Protein AF-0000000072271962 (afdb_homodimer)

InterPro domains:
  IPR000595 Cyclic nucleotide-binding domain [PF00027] (32-119)
  IPR000595 Cyclic nucleotide-binding domain [PS50042] (13-133)
  IPR000595 Cyclic nucleotide-binding domain [SM00100] (13-134)
  IPR000595 Cyclic nucleotide-binding domain [cd00038] (13-125)
  IPR012318 Crp-type HTH domain [PF13545] (151-224)
  IPR012318 Crp-type HTH domain [PS51063] (147-220)
  IPR012318 Crp-type HTH domain [SM00419] (170-218)
  IPR014710 RmlC-like jelly roll fold [G3DSA:2.60.120.10] (3-149)
  IPR018490 Cyclic nucleotide-binding domain superfamily [SSF51206] (6-145)
  IPR036388 Winged helix-like DNA-binding domain superfamily [G3DSA:1.10.10.10] (150-227)
  IPR036390 Winged helix DNA-binding domain superfamily [SSF46785] (148-226)
  IPR050397 Global Transcriptional Regulators in Environmental Response [PTHR24567] (10-224)

Secondary structure (DSSP, 8-state):
-HHHHHHHHTSGGGTTS-HHHHHHHHHTSEEEEE-TT-EEE-TTSB--EEEEEEES-EEEEEE-TTS-EEEEEEE-TT-EES-HHHHS-SB-SSEEEESS-EEEEEEEHHHHHHHHHH-THHHHHHHHHHHHHHHHHHHHHHHHHHS-HHHHHHHHHHHHHHHHEEEETTEEEEE----HHHHHHHHTS-HHHHHHHHHHHHHTTSEEEETTEEEES-HHHHHHHH-/-HHHHHHHHTSGGGTTS-HHHHHHHHHTSEEEEE-TT-EEE-TTSB--EEEEEEES-EEEEEE-TTS-EEEEEEE-TT-EES-HHHHS-SB-SSEEEESS-EEEEEEEHHHHHHHHHH-THHHHHHHHHHHHHHHHHHHHHHHHHHS-HHHHHHHHHHHHHHHHEEEETTEEEEE----HHHHHHHHTS-HHHHHHHHHHHHHTTSEEEETTEEEES-HHHHHHHH-

Nearest PDB structures (foldseek):
  4cyd-assembly2_C  TM=9.819E-01  e=2.231E-40  Corynebacterium glutamicum
  3i54-assembly1_A  TM=9.817E-01  e=2.994E-35  Mycobacterium tuberculosis
  3h3u-assembly1_A  TM=9.698E-01  e=2.973E-33  Mycobacterium tuberculosis H37Rv
  3i54-assembly2_C  TM=9.768E-01  e=3.825E-32  Mycobacterium tuberculosis
  3d0s-assembly1_B  TM=8.513E-01  e=1.153E-30  Mycobacterium tuberculosis

Structure (mmCIF, N/CA/C/O backbone):
data_AF-0000000072271962-model_v1
#
loop_
_entity.id
_entity.type
_entity.pdbx_description
1 polymer 'CRP-like cAMP-activated global transcriptional regulator'
#
loop_
_atom_site.group_PDB
_atom_site.id
_atom_site.type_symbol
_atom_site.label_atom_id
_atom_site.label_alt_id
_atom_site.label_comp_id
_atom_site.label_asym_id
_atom_site.label_entity_id
_atom_site.label_seq_id
_atom_site.pdbx_PDB_ins_code
_atom_site.Cartn_x
_atom_site.Cartn_y
_atom_site.Cartn_z
_atom_site.occupancy
_atom_site.B_iso_or_equiv
_atom_site.auth_seq_id
_atom_site.auth_comp_id
_atom_site.auth_asym_id
_atom_site.auth_atom_id
_atom_site.pdbx_PDB_model_num
ATOM 1 N N . MET A 1 1 ? -15.789 -28.859 -11.539 1 52.06 1 MET A N 1
ATOM 2 C CA . MET A 1 1 ? -16.734 -27.812 -11.172 1 52.06 1 MET A CA 1
ATOM 3 C C . MET A 1 1 ? -16.703 -27.562 -9.664 1 52.06 1 MET A C 1
ATOM 5 O O . MET A 1 1 ? -16.641 -26.422 -9.219 1 52.06 1 MET A O 1
ATOM 9 N N . GLU A 1 2 ? -16.625 -28.688 -8.883 1 60.25 2 GLU A N 1
ATOM 10 C CA . GLU A 1 2 ? -16.609 -28.656 -7.422 1 60.25 2 GLU A CA 1
ATOM 11 C C . GLU A 1 2 ? -15.289 -28.078 -6.895 1 60.25 2 GLU A C 1
ATOM 13 O O . GLU A 1 2 ? -15.297 -27.266 -5.969 1 60.25 2 GLU A O 1
ATOM 18 N N . GLY A 1 3 ? -14.234 -28.266 -7.645 1 79.12 3 GLY A N 1
ATOM 19 C CA . GLY A 1 3 ? -12.914 -27.812 -7.242 1 79.12 3 GLY A CA 1
ATOM 20 C C . GLY A 1 3 ? -12.727 -26.312 -7.414 1 79.12 3 GLY A C 1
ATOM 21 O O . GLY A 1 3 ? -12.164 -25.656 -6.535 1 79.12 3 GLY A O 1
ATOM 22 N N . VAL A 1 4 ? -13.352 -25.891 -8.438 1 85.19 4 VAL A N 1
ATOM 23 C CA . VAL A 1 4 ? -13.242 -24.469 -8.758 1 85.19 4 VAL A CA 1
ATOM 24 C C . VAL A 1 4 ? -14.039 -23.641 -7.75 1 85.19 4 VAL A C 1
ATOM 26 O O . VAL A 1 4 ? -13.57 -22.609 -7.27 1 85.19 4 VAL A O 1
ATOM 29 N N . GLN A 1 5 ? -15.18 -24.219 -7.391 1 88.06 5 GLN A N 1
ATOM 30 C CA . GLN A 1 5 ? -16.031 -23.531 -6.422 1 88.06 5 GLN A CA 1
ATOM 31 C C . GLN A 1 5 ? -15.344 -23.453 -5.059 1 88.06 5 GLN A C 1
ATOM 33 O O . GLN A 1 5 ? -15.438 -22.438 -4.371 1 88.06 5 GLN A O 1
ATOM 38 N N . ASP A 1 6 ? -14.727 -24.531 -4.746 1 89.88 6 ASP A N 1
ATOM 39 C CA . ASP A 1 6 ? -14.008 -24.562 -3.475 1 89.88 6 ASP A CA 1
ATOM 40 C C . ASP A 1 6 ? -12.883 -23.531 -3.453 1 89.88 6 ASP A C 1
ATOM 42 O O . ASP A 1 6 ? -12.703 -22.812 -2.459 1 89.88 6 ASP A O 1
ATOM 46 N N . ILE A 1 7 ? -12.195 -23.391 -4.512 1 91.44 7 ILE A N 1
ATOM 47 C CA . ILE A 1 7 ? -11.094 -22.438 -4.617 1 91.44 7 ILE A CA 1
ATOM 48 C C . ILE A 1 7 ? -11.633 -21.016 -4.535 1 91.44 7 ILE A C 1
ATOM 50 O O . ILE A 1 7 ? -11.102 -20.188 -3.795 1 91.44 7 ILE A O 1
ATOM 54 N N . LEU A 1 8 ? -12.734 -20.75 -5.215 1 91.69 8 LEU A N 1
ATOM 55 C CA . LEU A 1 8 ? -13.312 -19.422 -5.246 1 91.69 8 LEU A CA 1
ATOM 56 C C . LEU A 1 8 ? -13.852 -19.031 -3.873 1 91.69 8 LEU A C 1
ATOM 58 O O . LEU A 1 8 ? -13.75 -17.875 -3.471 1 91.69 8 LEU A O 1
ATOM 62 N N . SER A 1 9 ? -14.375 -20.031 -3.209 1 90.12 9 SER A N 1
ATOM 63 C CA . SER A 1 9 ? -14.969 -19.75 -1.905 1 90.12 9 SER A CA 1
ATOM 64 C C . SER A 1 9 ? -13.906 -19.328 -0.895 1 90.12 9 SER A C 1
ATOM 66 O O . SER A 1 9 ? -14.227 -18.75 0.14 1 90.12 9 SER A O 1
ATOM 68 N N . ARG A 1 10 ? -12.625 -19.578 -1.241 1 90.12 10 ARG A N 1
ATOM 69 C CA . ARG A 1 10 ? -11.523 -19.25 -0.34 1 90.12 10 ARG A CA 1
ATOM 70 C C . ARG A 1 10 ? -11 -17.844 -0.607 1 90.12 10 ARG A C 1
ATOM 72 O O . ARG A 1 10 ? -10.133 -17.344 0.121 1 90.12 10 ARG A O 1
ATOM 79 N N . ALA A 1 11 ? -11.547 -17.219 -1.592 1 92.19 11 ALA A N 1
ATOM 80 C CA . ALA A 1 11 ? -11.141 -15.852 -1.885 1 92.19 11 ALA A CA 1
ATOM 81 C C . ALA A 1 11 ? -11.469 -14.922 -0.722 1 92.19 11 ALA A C 1
ATOM 83 O O . ALA A 1 11 ? -12.508 -15.062 -0.079 1 92.19 11 ALA A O 1
ATOM 84 N N . GLY A 1 12 ? -10.586 -14.016 -0.457 1 88.25 12 GLY A N 1
ATOM 85 C CA . GLY A 1 12 ? -10.727 -13.102 0.666 1 88.25 12 GLY A CA 1
ATOM 86 C C . GLY A 1 12 ? -12.07 -12.398 0.702 1 88.25 12 GLY A C 1
ATOM 87 O O . GLY A 1 12 ? -12.648 -12.211 1.774 1 88.25 12 GLY A O 1
ATOM 88 N N . ILE A 1 13 ? -12.586 -12.062 -0.403 1 88.25 13 ILE A N 1
ATOM 89 C CA . ILE A 1 13 ? -13.805 -11.266 -0.494 1 88.25 13 ILE A CA 1
ATOM 90 C C . ILE A 1 13 ? -14.992 -12.086 0.016 1 88.25 13 ILE A C 1
ATOM 92 O O . ILE A 1 13 ? -16.031 -11.523 0.38 1 88.25 13 ILE A O 1
ATOM 96 N N . PHE A 1 14 ? -14.859 -13.422 0.096 1 90.81 14 PHE A N 1
ATOM 97 C CA . PHE A 1 14 ? -16 -14.25 0.437 1 90.81 14 PHE A CA 1
ATOM 98 C C . PHE A 1 14 ? -15.867 -14.812 1.847 1 90.81 14 PHE A C 1
ATOM 100 O O . PHE A 1 14 ? -16.797 -15.445 2.363 1 90.81 14 PHE A O 1
ATOM 107 N N . GLN A 1 15 ? -14.672 -14.586 2.359 1 86.25 15 GLN A N 1
ATOM 108 C CA . GLN A 1 15 ? -14.445 -15.141 3.689 1 86.25 15 GLN A CA 1
ATOM 109 C C . GLN A 1 15 ? -15.453 -14.586 4.695 1 86.25 15 GLN A C 1
ATOM 111 O O . GLN A 1 15 ? -15.695 -13.383 4.742 1 86.25 15 GLN A O 1
ATOM 116 N N . GLY A 1 16 ? -16.188 -15.531 5.453 1 80.19 16 GLY A N 1
ATOM 117 C CA . GLY A 1 16 ? -17.109 -15.094 6.477 1 80.19 16 GLY A CA 1
ATOM 118 C C . GLY A 1 16 ? -18.516 -14.867 5.949 1 80.19 16 GLY A C 1
ATOM 119 O O . GLY A 1 16 ? -19.438 -14.547 6.715 1 80.19 16 GLY A O 1
ATOM 120 N N . VAL A 1 17 ? -18.656 -14.953 4.672 1 86.75 17 VAL A N 1
ATOM 121 C CA . VAL A 1 17 ? -19.969 -14.836 4.07 1 86.75 17 VAL A CA 1
ATOM 122 C C . VAL A 1 17 ? -20.672 -16.188 4.094 1 86.75 17 VAL A C 1
ATOM 124 O O . VAL A 1 17 ? -20.016 -17.234 4.012 1 86.75 17 VAL A O 1
ATOM 127 N N . ASP A 1 18 ? -21.922 -16.172 4.254 1 89.88 18 ASP A N 1
ATOM 128 C CA . ASP A 1 18 ? -22.719 -17.391 4.238 1 89.88 18 ASP A CA 1
ATOM 129 C C . ASP A 1 18 ? -22.375 -18.25 3.027 1 89.88 18 ASP A C 1
ATOM 131 O O . ASP A 1 18 ? -22.484 -17.812 1.885 1 89.88 18 ASP A O 1
ATOM 135 N N . PRO A 1 19 ? -22 -19.5 3.359 1 90.19 19 PRO A N 1
ATOM 136 C CA . PRO A 1 19 ? -21.562 -20.375 2.268 1 90.19 19 PRO A CA 1
ATOM 137 C C . PRO A 1 19 ? -22.625 -20.531 1.182 1 90.19 19 PRO A C 1
ATOM 139 O O . PRO A 1 19 ? -22.297 -20.656 -0 1 90.19 19 PRO A O 1
ATOM 142 N N . ILE A 1 20 ? -23.812 -20.594 1.623 1 91.19 20 ILE A N 1
ATOM 143 C CA . ILE A 1 20 ? -24.875 -20.719 0.642 1 91.19 20 ILE A CA 1
ATOM 144 C C . ILE A 1 20 ? -24.938 -19.484 -0.242 1 91.19 20 ILE A C 1
ATOM 146 O O . ILE A 1 20 ? -25.047 -19.578 -1.466 1 91.19 20 ILE A O 1
ATOM 150 N N . ALA A 1 21 ? -24.781 -18.328 0.305 1 90 21 ALA A N 1
ATOM 151 C CA . ALA A 1 21 ? -24.75 -17.078 -0.444 1 90 21 ALA A CA 1
ATOM 152 C C . ALA A 1 21 ? -23.547 -17.016 -1.378 1 90 21 ALA A C 1
ATOM 154 O O . ALA A 1 21 ? -23.672 -16.609 -2.539 1 90 21 ALA A O 1
ATOM 155 N N . VAL A 1 22 ? -22.453 -17.5 -0.841 1 90.69 22 VAL A N 1
ATOM 156 C CA . VAL A 1 22 ? -21.219 -17.5 -1.616 1 90.69 22 VAL A CA 1
ATOM 157 C C . VAL A 1 22 ? -21.375 -18.375 -2.857 1 90.69 22 VAL A C 1
ATOM 159 O O . VAL A 1 22 ? -21.031 -17.953 -3.965 1 90.69 22 VAL A O 1
ATOM 162 N N . ASN A 1 23 ? -21.906 -19.5 -2.643 1 91.12 23 ASN A N 1
ATOM 163 C CA . ASN A 1 23 ? -22.094 -20.406 -3.76 1 91.12 23 ASN A CA 1
ATOM 164 C C . ASN A 1 23 ? -23.016 -19.812 -4.824 1 91.12 23 ASN A C 1
ATOM 166 O O . ASN A 1 23 ? -22.766 -19.969 -6.023 1 91.12 23 ASN A O 1
ATOM 170 N N . ASN A 1 24 ? -24.016 -19.109 -4.406 1 90.88 24 ASN A N 1
ATOM 171 C CA . ASN A 1 24 ? -24.922 -18.438 -5.344 1 90.88 24 ASN A CA 1
ATOM 172 C C . ASN A 1 24 ? -24.203 -17.344 -6.117 1 90.88 24 ASN A C 1
ATOM 174 O O . ASN A 1 24 ? -24.391 -17.203 -7.328 1 90.88 24 ASN A O 1
ATOM 178 N N . LEU A 1 25 ? -23.359 -16.641 -5.434 1 90.19 25 LEU A N 1
ATOM 179 C CA . LEU A 1 25 ? -22.641 -15.539 -6.062 1 90.19 25 LEU A CA 1
ATOM 180 C C . LEU A 1 25 ? -21.625 -16.062 -7.082 1 90.19 25 LEU A C 1
ATOM 182 O O . LEU A 1 25 ? -21.469 -15.492 -8.156 1 90.19 25 LEU A O 1
ATOM 186 N N . ILE A 1 26 ? -20.984 -17.172 -6.711 1 92.19 26 ILE A N 1
ATOM 187 C CA . ILE A 1 26 ? -19.953 -17.766 -7.562 1 92.19 26 ILE A CA 1
ATOM 188 C C . ILE A 1 26 ? -20.578 -18.219 -8.883 1 92.19 26 ILE A C 1
ATOM 190 O O . ILE A 1 26 ? -19.938 -18.125 -9.938 1 92.19 26 ILE A O 1
ATOM 194 N N . GLU A 1 27 ? -21.797 -18.625 -8.812 1 91.5 27 GLU A N 1
ATOM 195 C CA . GLU A 1 27 ? -22.484 -19.109 -10.008 1 91.5 27 GLU A CA 1
ATOM 196 C C . GLU A 1 27 ? -22.688 -17.984 -11.016 1 91.5 27 GLU A C 1
ATOM 198 O O . GLU A 1 27 ? -22.828 -18.234 -12.219 1 91.5 27 GLU A O 1
ATOM 203 N N . ASP A 1 28 ? -22.641 -16.797 -10.547 1 92 28 ASP A N 1
ATOM 204 C CA . ASP A 1 28 ? -22.875 -15.641 -11.406 1 92 28 ASP A CA 1
ATOM 205 C C . ASP A 1 28 ? -21.594 -15.156 -12.062 1 92 28 ASP A C 1
ATOM 207 O O . ASP A 1 28 ? -21.625 -14.328 -12.969 1 92 28 ASP A O 1
ATOM 211 N N . LEU A 1 29 ? -20.516 -15.695 -11.625 1 95.06 29 LEU A N 1
ATOM 212 C CA . LEU A 1 29 ? -19.234 -15.172 -12.102 1 95.06 29 LEU A CA 1
ATOM 213 C C . LEU A 1 29 ? -18.891 -15.734 -13.477 1 95.06 29 LEU A C 1
ATOM 215 O O . LEU A 1 29 ? -19.203 -16.891 -13.773 1 95.06 29 LEU A O 1
ATOM 219 N N . GLU A 1 30 ? -18.312 -14.898 -14.305 1 96.5 30 GLU A N 1
ATOM 220 C CA . GLU A 1 30 ? -17.812 -15.32 -15.609 1 96.5 30 GLU A CA 1
ATOM 221 C C . GLU A 1 30 ? -16.453 -16 -15.484 1 96.5 30 GLU A C 1
ATOM 223 O O . GLU A 1 30 ? -15.586 -15.547 -14.734 1 96.5 30 GLU A O 1
ATOM 228 N N . SER A 1 31 ? -16.266 -17.109 -16.188 1 96.69 31 SER A N 1
ATOM 229 C CA . SER A 1 31 ? -14.984 -17.812 -16.219 1 96.69 31 SER A CA 1
ATOM 230 C C . SER A 1 31 ? -14.156 -17.375 -17.422 1 96.69 31 SER A C 1
ATOM 232 O O . SER A 1 31 ? -14.672 -17.297 -18.531 1 96.69 31 SER A O 1
ATOM 234 N N . VAL A 1 32 ? -12.891 -17.125 -17.172 1 98.06 32 VAL A N 1
ATOM 235 C CA . VAL A 1 32 ? -11.992 -16.703 -18.25 1 98.06 32 VAL A CA 1
ATOM 236 C C . VAL A 1 32 ? -10.703 -17.531 -18.188 1 98.06 32 VAL A C 1
ATOM 238 O O . VAL A 1 32 ? -10.352 -18.078 -17.141 1 98.06 32 VAL A O 1
ATOM 241 N N . ARG A 1 33 ? -10.102 -17.625 -19.344 1 98.38 33 ARG A N 1
ATOM 242 C CA . ARG A 1 33 ? -8.844 -18.344 -19.484 1 98.38 33 ARG A CA 1
ATOM 243 C C . ARG A 1 33 ? -7.832 -17.531 -20.281 1 98.38 33 ARG A C 1
ATOM 245 O O . ARG A 1 33 ? -8.18 -16.891 -21.266 1 98.38 33 ARG A O 1
ATOM 252 N N . PHE A 1 34 ? -6.629 -17.5 -19.812 1 98.69 34 PHE A N 1
ATOM 253 C CA . PHE A 1 34 ? -5.539 -16.797 -20.469 1 98.69 34 PHE A CA 1
ATOM 254 C C . PHE A 1 34 ? -4.324 -17.703 -20.641 1 98.69 34 PHE A C 1
ATOM 256 O O . PHE A 1 34 ? -3.967 -18.438 -19.703 1 98.69 34 PHE A O 1
ATOM 263 N N . PRO A 1 35 ? -3.703 -17.688 -21.797 1 98.62 35 PRO A N 1
ATOM 264 C CA . PRO A 1 35 ? -2.475 -18.469 -21.938 1 98.62 35 PRO A CA 1
ATOM 265 C C . PRO A 1 35 ? -1.287 -17.859 -21.203 1 98.62 35 PRO A C 1
ATOM 267 O O . PRO A 1 35 ? -1.33 -16.688 -20.828 1 98.62 35 PRO A O 1
ATOM 270 N N . ARG A 1 36 ? -0.292 -18.656 -21 1 97.75 36 ARG A N 1
ATOM 271 C CA . ARG A 1 36 ? 0.957 -18.172 -20.422 1 97.75 36 ARG A CA 1
ATOM 272 C C . ARG A 1 36 ? 1.485 -16.969 -21.188 1 97.75 36 ARG A C 1
ATOM 274 O O . ARG A 1 36 ? 1.493 -16.969 -22.422 1 97.75 36 ARG A O 1
ATOM 281 N N . GLY A 1 37 ? 1.844 -15.953 -20.484 1 97.31 37 GLY A N 1
ATOM 282 C CA . GLY A 1 37 ? 2.463 -14.781 -21.094 1 97.31 37 GLY A CA 1
ATOM 283 C C . GLY A 1 37 ? 1.46 -13.719 -21.484 1 97.31 37 GLY A C 1
ATOM 284 O O . GLY A 1 37 ? 1.839 -12.578 -21.781 1 97.31 37 GLY A O 1
ATOM 285 N N . ALA A 1 38 ? 0.229 -14.078 -21.469 1 98.44 38 ALA A N 1
ATOM 286 C CA . ALA A 1 38 ? -0.796 -13.109 -21.844 1 98.44 38 ALA A CA 1
ATOM 287 C C . ALA A 1 38 ? -0.911 -12 -20.812 1 98.44 38 ALA A C 1
ATOM 289 O O . ALA A 1 38 ? -0.816 -12.258 -19.609 1 98.44 38 ALA A O 1
ATOM 290 N N . THR A 1 39 ? -1.101 -10.75 -21.281 1 98.31 39 THR A N 1
ATOM 291 C CA . THR A 1 39 ? -1.415 -9.617 -20.406 1 98.31 39 THR A CA 1
ATOM 292 C C . THR A 1 39 ? -2.924 -9.492 -20.219 1 98.31 39 THR A C 1
ATOM 294 O O . THR A 1 39 ? -3.66 -9.266 -21.172 1 98.31 39 THR A O 1
ATOM 297 N N . ILE A 1 40 ? -3.35 -9.664 -19.047 1 98.25 40 ILE A N 1
ATOM 298 C CA . ILE A 1 40 ? -4.773 -9.57 -18.75 1 98.25 40 ILE A CA 1
ATOM 299 C C . ILE A 1 40 ? -5.223 -8.109 -18.844 1 98.25 40 ILE A C 1
ATOM 301 O O . ILE A 1 40 ? -6.273 -7.812 -19.422 1 98.25 40 ILE A O 1
ATOM 305 N N . PHE A 1 41 ? -4.5 -7.188 -18.281 1 97.69 41 PHE A N 1
ATOM 306 C CA . PHE A 1 41 ? -4.668 -5.75 -18.469 1 97.69 41 PHE A CA 1
ATOM 307 C C . PHE A 1 41 ? -3.338 -5.023 -18.312 1 97.69 41 PHE A C 1
ATOM 309 O O . PHE A 1 41 ? -2.408 -5.547 -17.688 1 97.69 41 PHE A O 1
ATOM 316 N N . GLU A 1 42 ? -3.277 -3.783 -18.766 1 96.5 42 GLU A N 1
ATOM 317 C CA . GLU A 1 42 ? -2.043 -3.004 -18.781 1 96.5 42 GLU A CA 1
ATOM 318 C C . GLU A 1 42 ? -2.125 -1.828 -17.812 1 96.5 42 GLU A C 1
ATOM 320 O O . GLU A 1 42 ? -3.182 -1.213 -17.656 1 96.5 42 GLU A O 1
ATOM 325 N N . GLU A 1 43 ? -0.982 -1.624 -17.234 1 94.31 43 GLU A N 1
ATOM 326 C CA . GLU A 1 43 ? -0.844 -0.411 -16.422 1 94.31 43 GLU A CA 1
ATOM 327 C C . GLU A 1 43 ? -1.304 0.818 -17.203 1 94.31 43 GLU A C 1
ATOM 329 O O . GLU A 1 43 ? -0.981 0.969 -18.391 1 94.31 43 GLU A O 1
ATOM 334 N N . GLY A 1 44 ? -2.129 1.657 -16.562 1 92.75 44 GLY A N 1
ATOM 335 C CA . GLY A 1 44 ? -2.553 2.902 -17.188 1 92.75 44 GLY A CA 1
ATOM 336 C C . GLY A 1 44 ? -3.883 2.787 -17.906 1 92.75 44 GLY A C 1
ATOM 337 O O . GLY A 1 44 ? -4.512 3.797 -18.219 1 92.75 44 GLY A O 1
ATOM 338 N N . GLU A 1 45 ? -4.297 1.611 -18.172 1 94.38 45 GLU A N 1
ATOM 339 C CA . GLU A 1 45 ? -5.59 1.408 -18.812 1 94.38 45 GLU A CA 1
ATOM 340 C C . GLU A 1 45 ? -6.738 1.577 -17.828 1 94.38 45 GLU A C 1
ATOM 342 O O . GLU A 1 45 ? -6.562 1.365 -16.625 1 94.38 45 GLU A O 1
ATOM 347 N N . PRO A 1 46 ? -7.82 1.995 -18.391 1 92.5 46 PRO A N 1
ATOM 348 C CA . PRO A 1 46 ? -8.977 1.955 -17.5 1 92.5 46 PRO A CA 1
ATOM 349 C C . PRO A 1 46 ? -9.336 0.537 -17.062 1 92.5 46 PRO A C 1
ATOM 351 O O . PRO A 1 46 ? -9.055 -0.425 -17.781 1 92.5 46 PRO A O 1
ATOM 354 N N . GLY A 1 47 ? -9.867 0.378 -15.914 1 91 47 GLY A N 1
ATOM 355 C CA . GLY A 1 47 ? -10.266 -0.936 -15.438 1 91 47 GLY A CA 1
ATOM 356 C C . GLY A 1 47 ? -11.516 -0.906 -14.578 1 91 47 GLY A C 1
ATOM 357 O O . GLY A 1 47 ? -11.68 -0.015 -13.742 1 91 47 GLY A O 1
ATOM 358 N N . ASP A 1 48 ? -12.422 -1.844 -14.883 1 91.38 48 ASP A N 1
ATOM 359 C CA . ASP A 1 48 ? -13.656 -1.918 -14.109 1 91.38 48 ASP A CA 1
ATOM 360 C C . ASP A 1 48 ? -13.984 -3.361 -13.734 1 91.38 48 ASP A C 1
ATOM 362 O O . ASP A 1 48 ? -15.141 -3.691 -13.461 1 91.38 48 ASP A O 1
ATOM 366 N N . ARG A 1 49 ? -12.93 -4.188 -13.82 1 94.81 49 ARG A N 1
ATOM 367 C CA . ARG A 1 49 ? -13.141 -5.598 -13.508 1 94.81 49 ARG A CA 1
ATOM 368 C C . ARG A 1 49 ? -12.117 -6.102 -12.5 1 94.81 49 ARG A C 1
ATOM 370 O O . ARG A 1 49 ? -10.984 -5.605 -12.461 1 94.81 49 ARG A O 1
ATOM 377 N N . LEU A 1 50 ? -12.578 -7.016 -11.695 1 95.75 50 LEU A N 1
ATOM 378 C CA . LEU A 1 50 ? -11.641 -7.758 -10.867 1 95.75 50 LEU A CA 1
ATOM 379 C C . LEU A 1 50 ? -11.609 -9.234 -11.258 1 95.75 50 LEU A C 1
ATOM 381 O O . LEU A 1 50 ? -12.484 -9.703 -11.984 1 95.75 50 LEU A O 1
ATOM 385 N N . TYR A 1 51 ? -10.586 -9.906 -10.859 1 97.75 51 TYR A N 1
ATOM 386 C CA . TYR A 1 51 ? -10.352 -11.312 -11.172 1 97.75 51 TYR A CA 1
ATOM 387 C C . TYR A 1 51 ? -10.023 -12.102 -9.914 1 97.75 51 TYR A C 1
ATOM 389 O O . TYR A 1 51 ? -9.367 -11.594 -9.008 1 97.75 51 TYR A O 1
ATOM 397 N N . ILE A 1 52 ? -10.477 -13.312 -9.867 1 97.38 52 ILE A N 1
ATOM 398 C CA . ILE A 1 52 ? -10.094 -14.281 -8.852 1 97.38 52 ILE A CA 1
ATOM 399 C C . ILE A 1 52 ? -9.492 -15.516 -9.516 1 97.38 52 ILE A C 1
ATOM 401 O O . ILE A 1 52 ? -10.156 -16.203 -10.289 1 97.38 52 ILE A O 1
ATOM 405 N N . ILE A 1 53 ? -8.281 -15.805 -9.141 1 98.06 53 ILE A N 1
ATOM 406 C CA . ILE A 1 53 ? -7.562 -16.891 -9.805 1 98.06 53 ILE A CA 1
ATOM 407 C C . ILE A 1 53 ? -8.07 -18.234 -9.297 1 98.06 53 ILE A C 1
ATOM 409 O O . ILE A 1 53 ? -8.195 -18.438 -8.086 1 98.06 53 ILE A O 1
ATOM 413 N N . THR A 1 54 ? -8.352 -19.094 -10.188 1 97.56 54 THR A N 1
ATOM 414 C CA . THR A 1 54 ? -8.727 -20.453 -9.797 1 97.56 54 THR A CA 1
ATOM 415 C C . THR A 1 54 ? -7.582 -21.422 -10.07 1 97.56 54 THR A C 1
ATOM 417 O O . THR A 1 54 ? -7.461 -22.453 -9.398 1 97.56 54 THR A O 1
ATOM 420 N N . SER A 1 55 ? -6.836 -21.109 -11.039 1 97.38 55 SER A N 1
ATOM 421 C CA . SER A 1 55 ? -5.648 -21.906 -11.359 1 97.38 55 SER A CA 1
ATOM 422 C C . SER A 1 55 ? -4.602 -21.047 -12.078 1 97.38 55 SER A C 1
ATOM 424 O O . SER A 1 55 ? -4.941 -20.188 -12.891 1 97.38 55 SER A O 1
ATOM 426 N N . GLY A 1 56 ? -3.34 -21.438 -11.75 1 97.31 56 GLY A N 1
ATOM 427 C CA . GLY A 1 56 ? -2.244 -20.734 -12.398 1 97.31 56 GLY A CA 1
ATOM 428 C C . GLY A 1 56 ? -1.697 -19.578 -11.57 1 97.31 56 GLY A C 1
ATOM 429 O O . GLY A 1 56 ? -1.999 -19.469 -10.383 1 97.31 56 GLY A O 1
ATOM 430 N N . LYS A 1 57 ? -0.757 -18.797 -12.203 1 98.06 57 LYS A N 1
ATOM 431 C CA . LYS A 1 57 ? -0.081 -17.703 -11.516 1 98.06 57 LYS A CA 1
ATOM 432 C C . LYS A 1 57 ? -0.086 -16.438 -12.367 1 98.06 57 LYS A C 1
ATOM 434 O O . LYS A 1 57 ? 0.096 -16.5 -13.586 1 98.06 57 LYS A O 1
ATOM 439 N N . VAL A 1 58 ? -0.358 -15.344 -11.75 1 98.38 58 VAL A N 1
ATOM 440 C CA . VAL A 1 58 ? -0.333 -14.023 -12.367 1 98.38 58 VAL A CA 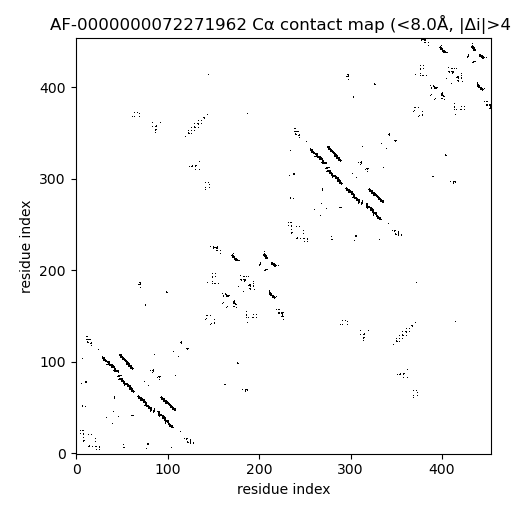1
ATOM 441 C C . VAL A 1 58 ? 0.672 -13.133 -11.641 1 98.38 58 VAL A C 1
ATOM 443 O O . VAL A 1 58 ? 0.757 -13.148 -10.414 1 98.38 58 VAL A O 1
ATOM 446 N N . LYS A 1 59 ? 1.496 -12.414 -12.367 1 97.62 59 LYS A N 1
ATOM 447 C CA . LYS A 1 59 ? 2.348 -11.391 -11.766 1 97.62 59 LYS A CA 1
ATOM 448 C C . LYS A 1 59 ? 1.805 -9.992 -12.031 1 97.62 59 LYS A C 1
ATOM 450 O O . LYS A 1 59 ? 1.276 -9.719 -13.109 1 97.62 59 LYS A O 1
ATOM 455 N N . LEU A 1 60 ? 1.843 -9.125 -11.07 1 96.56 60 LEU A N 1
ATOM 456 C CA . LEU A 1 60 ? 1.544 -7.703 -11.211 1 96.56 60 LEU A CA 1
ATOM 457 C C . LEU A 1 60 ? 2.826 -6.891 -11.336 1 96.56 60 LEU A C 1
ATOM 459 O O . LEU A 1 60 ? 3.73 -7.012 -10.508 1 96.56 60 LEU A O 1
ATOM 463 N N . ALA A 1 61 ? 2.881 -6.09 -12.352 1 95.94 61 ALA A N 1
ATOM 464 C CA . ALA A 1 61 ? 4.125 -5.383 -12.648 1 95.94 61 ALA A CA 1
ATOM 465 C C . ALA A 1 61 ? 3.863 -3.904 -12.922 1 95.94 61 ALA A C 1
ATOM 467 O O . ALA A 1 61 ? 2.814 -3.545 -13.461 1 95.94 61 ALA A O 1
ATOM 468 N N . ARG A 1 62 ? 4.766 -3.145 -12.508 1 94.19 62 ARG A N 1
ATOM 469 C CA . ARG A 1 62 ? 4.805 -1.721 -12.82 1 94.19 62 ARG A CA 1
ATOM 470 C C . ARG A 1 62 ? 6.004 -1.387 -13.703 1 94.19 62 ARG A C 1
ATOM 472 O O . ARG A 1 62 ? 7.078 -1.972 -13.539 1 94.19 62 ARG A O 1
ATOM 479 N N . HIS A 1 63 ? 5.816 -0.404 -14.5 1 91.62 63 HIS A N 1
ATOM 480 C CA . HIS A 1 63 ? 6.875 -0.058 -15.445 1 91.62 63 HIS A CA 1
ATOM 481 C C . HIS A 1 63 ? 7.344 1.38 -15.242 1 91.62 63 HIS A C 1
ATOM 483 O O . HIS A 1 63 ? 6.535 2.266 -14.961 1 91.62 63 HIS A O 1
ATOM 489 N N . SER A 1 64 ? 8.609 1.558 -15.414 1 88.62 64 SER A N 1
ATOM 490 C CA . SER A 1 64 ? 9.148 2.912 -15.469 1 88.62 64 SER A CA 1
ATOM 491 C C . SER A 1 64 ? 8.938 3.535 -16.844 1 88.62 64 SER A C 1
ATOM 493 O O . SER A 1 64 ? 8.5 2.857 -17.781 1 88.62 64 SER A O 1
ATOM 495 N N . MET A 1 65 ? 9.266 4.797 -16.891 1 83.5 65 MET A N 1
ATOM 496 C CA . MET A 1 65 ? 9.125 5.508 -18.172 1 83.5 65 MET A CA 1
ATOM 497 C C . MET A 1 65 ? 10.078 4.949 -19.219 1 83.5 65 MET A C 1
ATOM 499 O O . MET A 1 65 ? 9.773 4.949 -20.406 1 83.5 65 MET A O 1
ATOM 503 N N . ASP A 1 66 ? 11.164 4.48 -18.719 1 85.44 66 ASP A N 1
ATOM 504 C CA . ASP A 1 66 ? 12.164 3.975 -19.656 1 85.44 66 ASP A CA 1
ATOM 505 C C . ASP A 1 66 ? 11.992 2.479 -19.891 1 85.44 66 ASP A C 1
ATOM 507 O O . ASP A 1 66 ? 12.836 1.841 -20.531 1 85.44 66 ASP A O 1
ATOM 511 N N . GLY A 1 67 ? 11.023 1.85 -19.344 1 84 67 GLY A N 1
ATOM 512 C CA . GLY A 1 67 ? 10.656 0.486 -19.703 1 84 67 GLY A CA 1
ATOM 513 C C . GLY A 1 67 ? 11.117 -0.537 -18.672 1 84 67 GLY A C 1
ATOM 514 O O . GLY A 1 67 ? 10.852 -1.732 -18.828 1 84 67 GLY A O 1
ATOM 515 N N . ARG A 1 68 ? 11.836 -0.069 -17.703 1 88.38 68 ARG A N 1
ATOM 516 C CA . ARG A 1 68 ? 12.203 -1.001 -16.641 1 88.38 68 ARG A CA 1
ATOM 517 C C . ARG A 1 68 ? 10.977 -1.472 -15.875 1 88.38 68 ARG A C 1
ATOM 519 O O . ARG A 1 68 ? 10 -0.732 -15.742 1 88.38 68 ARG A O 1
ATOM 526 N N . GLU A 1 69 ? 11.07 -2.744 -15.383 1 92.44 69 GLU A N 1
ATOM 527 C CA . GLU A 1 69 ? 9.914 -3.342 -14.727 1 92.44 69 GLU A CA 1
ATOM 528 C C . GLU A 1 69 ? 10.219 -3.658 -13.266 1 92.44 69 GLU A C 1
ATOM 530 O O . GLU A 1 69 ? 11.344 -4.027 -12.922 1 92.44 69 GLU A O 1
ATOM 535 N N . ASN A 1 70 ? 9.297 -3.408 -12.461 1 92 70 ASN A N 1
ATOM 536 C CA . ASN A 1 70 ? 9.273 -3.865 -11.078 1 92 70 ASN A CA 1
ATOM 537 C C . ASN A 1 70 ? 8.055 -4.734 -10.789 1 92 70 ASN A C 1
ATOM 539 O O . ASN A 1 70 ? 6.922 -4.332 -11.055 1 92 70 ASN A O 1
ATOM 543 N N . LEU A 1 71 ? 8.328 -5.922 -10.297 1 94.75 71 LEU A N 1
ATOM 544 C CA . LEU A 1 71 ? 7.215 -6.793 -9.938 1 94.75 71 LEU A CA 1
ATOM 545 C C . LEU A 1 71 ? 6.715 -6.488 -8.531 1 94.75 71 LEU A C 1
ATOM 547 O O . LEU A 1 71 ? 7.5 -6.434 -7.586 1 94.75 71 LEU A O 1
ATOM 551 N N . LEU A 1 72 ? 5.434 -6.301 -8.438 1 93.06 72 LEU A N 1
ATOM 552 C CA . LEU A 1 72 ? 4.824 -6.008 -7.141 1 93.06 72 LEU A CA 1
ATOM 553 C C . LEU A 1 72 ? 4.523 -7.293 -6.379 1 93.06 72 LEU A C 1
ATOM 555 O O . LEU A 1 72 ? 4.703 -7.352 -5.16 1 93.06 72 LEU A O 1
ATOM 559 N N . THR A 1 73 ? 4.051 -8.258 -7.105 1 94.12 73 THR A N 1
ATOM 560 C CA . THR A 1 73 ? 3.658 -9.5 -6.449 1 94.12 73 THR A CA 1
ATOM 561 C C . THR A 1 73 ? 3.396 -10.594 -7.477 1 94.12 73 THR A C 1
ATOM 563 O O . THR A 1 73 ? 3.297 -10.32 -8.672 1 94.12 73 THR A O 1
ATOM 566 N N . VAL A 1 74 ? 3.35 -11.805 -6.996 1 96 74 VAL A N 1
ATOM 567 C CA . VAL A 1 74 ? 2.875 -12.969 -7.734 1 96 74 VAL A CA 1
ATOM 568 C C . VAL A 1 74 ? 1.655 -13.562 -7.031 1 96 74 VAL A C 1
ATOM 570 O O . VAL A 1 74 ? 1.662 -13.75 -5.812 1 96 74 VAL A O 1
ATOM 573 N N . MET A 1 75 ? 0.687 -13.828 -7.848 1 96.56 75 MET A N 1
ATOM 574 C CA . MET A 1 75 ? -0.595 -14.273 -7.309 1 96.56 75 MET A CA 1
ATOM 575 C C . MET A 1 75 ? -0.955 -15.656 -7.832 1 96.56 75 MET A C 1
ATOM 577 O O . MET A 1 75 ? -0.501 -16.062 -8.906 1 96.56 75 MET A O 1
ATOM 581 N N . GLY A 1 76 ? -1.755 -16.344 -7.027 1 96.56 76 GLY A N 1
ATOM 582 C CA . GLY A 1 76 ? -2.189 -17.688 -7.383 1 96.56 76 GLY A CA 1
ATOM 583 C C . GLY A 1 76 ? -3.627 -17.969 -6.988 1 96.56 76 GLY A C 1
ATOM 584 O O . GLY A 1 76 ? -4.406 -17.047 -6.75 1 96.56 76 GLY A O 1
ATOM 585 N N . PRO A 1 77 ? -3.953 -19.219 -6.914 1 96.12 77 PRO A N 1
ATOM 586 C CA . PRO A 1 77 ? -5.34 -19.609 -6.664 1 96.12 77 PRO A CA 1
ATOM 587 C C . PRO A 1 77 ? -5.93 -18.938 -5.422 1 96.12 77 PRO A C 1
ATOM 589 O O . PRO A 1 77 ? -5.266 -18.859 -4.387 1 96.12 77 PRO A O 1
ATOM 592 N N . SER A 1 78 ? -7.16 -18.375 -5.582 1 95.5 78 SER A N 1
ATOM 593 C CA . SER A 1 78 ? -7.984 -17.75 -4.562 1 95.5 78 SER A CA 1
ATOM 594 C C . SER A 1 78 ? -7.602 -16.281 -4.375 1 95.5 78 SER A C 1
ATOM 596 O O . SER A 1 78 ? -8.297 -15.531 -3.686 1 95.5 78 SER A O 1
ATOM 598 N N . ASP A 1 79 ? -6.492 -15.859 -4.992 1 95.31 79 ASP A N 1
ATOM 599 C CA . ASP A 1 79 ? -6.117 -14.453 -4.918 1 95.31 79 ASP A CA 1
ATOM 600 C C . ASP A 1 79 ? -6.988 -13.602 -5.844 1 95.31 79 ASP A C 1
ATOM 602 O O . ASP A 1 79 ? -7.426 -14.07 -6.895 1 95.31 79 ASP A O 1
ATOM 606 N N . MET A 1 80 ? -7.188 -12.406 -5.402 1 95.38 80 MET A N 1
ATOM 607 C CA . MET A 1 80 ? -7.973 -11.445 -6.168 1 95.38 80 MET A CA 1
ATOM 608 C C . MET A 1 80 ? -7.105 -10.266 -6.605 1 95.38 80 MET A C 1
ATOM 610 O O . MET A 1 80 ? -6.254 -9.797 -5.848 1 95.38 80 MET A O 1
ATOM 614 N N . PHE A 1 81 ? -7.32 -9.805 -7.863 1 95.75 81 PHE A N 1
ATOM 615 C CA . PHE A 1 81 ? -6.609 -8.633 -8.359 1 95.75 81 PHE A CA 1
ATOM 616 C C . PHE A 1 81 ? -7.5 -7.805 -9.281 1 95.75 81 PHE A C 1
ATOM 618 O O . PHE A 1 81 ? -8.531 -8.289 -9.75 1 95.75 81 PHE A O 1
ATOM 625 N N . GLY A 1 82 ? -7.129 -6.535 -9.453 1 93.31 82 GLY A N 1
ATOM 626 C CA . GLY A 1 82 ? -7.836 -5.621 -10.336 1 93.31 82 GLY A CA 1
ATOM 627 C C . GLY A 1 82 ? -8.906 -4.82 -9.625 1 93.31 82 GLY A C 1
ATOM 628 O O . GLY A 1 82 ? -9.555 -3.955 -10.227 1 93.31 82 GLY A O 1
ATOM 629 N N . GLU A 1 83 ? -9.016 -5 -8.352 1 89.81 83 GLU A N 1
ATOM 630 C CA . GLU A 1 83 ? -10.133 -4.438 -7.605 1 89.81 83 GLU A CA 1
ATOM 631 C C . GLU A 1 83 ? -9.875 -2.977 -7.242 1 89.81 83 GLU A C 1
ATOM 633 O O . GLU A 1 83 ? -10.812 -2.225 -6.965 1 89.81 83 GLU A O 1
ATOM 638 N N . LEU A 1 84 ? -8.648 -2.58 -7.223 1 89.56 84 LEU A N 1
ATOM 639 C CA . LEU A 1 84 ? -8.305 -1.229 -6.793 1 89.56 84 LEU A CA 1
ATOM 640 C C . LEU A 1 84 ? -8.992 -0.187 -7.664 1 89.56 84 LEU A C 1
ATOM 642 O O . LEU A 1 84 ? -9.523 0.805 -7.156 1 89.56 84 LEU A O 1
ATOM 646 N N . SER A 1 85 ? -9.008 -0.36 -8.969 1 89.81 85 SER A N 1
ATOM 647 C CA . SER A 1 85 ? -9.57 0.6 -9.914 1 89.81 85 SER A CA 1
ATOM 648 C C . SER A 1 85 ? -11.086 0.694 -9.766 1 89.81 85 SER A C 1
ATOM 650 O O . SER A 1 85 ? -11.703 1.643 -10.258 1 89.81 85 SER A O 1
ATOM 652 N N . ILE A 1 86 ? -11.664 -0.28 -9.141 1 88.56 86 ILE A N 1
ATOM 653 C CA . ILE A 1 86 ? -13.109 -0.276 -8.93 1 88.56 86 ILE A CA 1
ATOM 654 C C . ILE A 1 86 ? -13.461 0.7 -7.809 1 88.56 86 ILE A C 1
ATOM 656 O O . ILE A 1 86 ? -14.414 1.477 -7.934 1 88.56 86 ILE A O 1
ATOM 660 N N . PHE A 1 87 ? -12.719 0.708 -6.816 1 88.31 87 PHE A N 1
ATOM 661 C CA . PHE A 1 87 ? -13.039 1.521 -5.648 1 88.31 87 PHE A CA 1
ATOM 662 C C . PHE A 1 87 ? -12.414 2.906 -5.766 1 88.31 87 PHE A C 1
ATOM 664 O O . PHE A 1 87 ? -12.906 3.865 -5.164 1 88.31 87 PHE A O 1
ATOM 671 N N . ASP A 1 88 ? -11.383 3.039 -6.395 1 88.12 88 ASP A N 1
ATOM 672 C CA . ASP A 1 88 ? -10.758 4.309 -6.754 1 88.12 88 ASP A CA 1
ATOM 673 C C . ASP A 1 88 ? -10.617 4.441 -8.266 1 88.12 88 ASP A C 1
ATOM 675 O O . ASP A 1 88 ? -9.531 4.219 -8.82 1 88.12 88 ASP A O 1
ATOM 679 N N . PRO A 1 89 ? -11.742 4.922 -8.75 1 86.69 89 PRO A N 1
ATOM 680 C CA . PRO A 1 89 ? -11.742 4.926 -10.219 1 86.69 89 PRO A CA 1
ATOM 681 C C . PRO A 1 89 ? -10.578 5.715 -10.805 1 86.69 89 PRO A C 1
ATOM 683 O O . PRO A 1 89 ? -10.273 6.82 -10.344 1 86.69 89 PRO A O 1
ATOM 686 N N . GLY A 1 90 ? -9.836 5.117 -11.664 1 83.69 90 GLY A N 1
ATOM 687 C CA . GLY A 1 90 ? -8.648 5.598 -12.352 1 83.69 90 GLY A CA 1
ATOM 688 C C . GLY A 1 90 ? -7.938 4.516 -13.141 1 83.69 90 GLY A C 1
ATOM 689 O O . GLY A 1 90 ? -8.422 3.385 -13.234 1 83.69 90 GLY A O 1
ATOM 690 N N . PRO A 1 91 ? -6.914 4.914 -13.688 1 91.56 91 PRO A N 1
ATOM 691 C CA . PRO A 1 91 ? -6.184 3.938 -14.5 1 91.56 91 PRO A CA 1
ATOM 692 C C . PRO A 1 91 ? -5.582 2.811 -13.672 1 91.56 91 PRO A C 1
ATOM 694 O O . PRO A 1 91 ? -5.293 3 -12.484 1 91.56 91 PRO A O 1
ATOM 697 N N . ARG A 1 92 ? -5.488 1.641 -14.289 1 94.5 92 ARG A N 1
ATOM 698 C CA . ARG A 1 92 ? -4.801 0.525 -13.648 1 94.5 92 ARG A CA 1
ATOM 699 C C . ARG A 1 92 ? -3.428 0.951 -13.141 1 94.5 92 ARG A C 1
ATOM 701 O O . ARG A 1 92 ? -2.705 1.682 -13.82 1 94.5 92 ARG A O 1
ATOM 708 N N . THR A 1 93 ? -3.1 0.527 -11.961 1 89.94 93 THR A N 1
ATOM 709 C CA . THR A 1 93 ? -1.847 0.931 -11.336 1 89.94 93 THR A CA 1
ATOM 710 C C . THR A 1 93 ? -0.711 -0.001 -11.75 1 89.94 93 THR A C 1
ATOM 712 O O . THR A 1 93 ? 0.464 0.317 -11.547 1 89.94 93 THR A O 1
ATOM 715 N N . SER A 1 94 ? -1.039 -1.15 -12.219 1 94.5 94 SER A N 1
ATOM 716 C CA . SER A 1 94 ? -0.07 -2.16 -12.633 1 94.5 94 SER A CA 1
ATOM 717 C C . SER A 1 94 ? -0.619 -3.018 -13.773 1 94.5 94 SER A C 1
ATOM 719 O O . SER A 1 94 ? -1.821 -3.004 -14.039 1 94.5 94 SER A O 1
ATOM 721 N N . SER A 1 95 ? 0.282 -3.668 -14.445 1 96.81 95 SER A N 1
ATOM 722 C CA . SER A 1 95 ? -0.103 -4.691 -15.414 1 96.81 95 SER A CA 1
ATOM 723 C C . SER A 1 95 ? -0.242 -6.055 -14.75 1 96.81 95 SER A C 1
ATOM 725 O O . SER A 1 95 ? 0.441 -6.348 -13.766 1 96.81 95 SER A O 1
ATOM 727 N N . ALA A 1 96 ? -1.156 -6.777 -15.211 1 98.19 96 ALA A N 1
ATOM 728 C CA . ALA A 1 96 ? -1.312 -8.172 -14.797 1 98.19 96 ALA A CA 1
ATOM 729 C C . ALA A 1 96 ? -0.949 -9.125 -15.93 1 98.19 96 ALA A C 1
ATOM 731 O O . ALA A 1 96 ? -1.586 -9.117 -16.984 1 98.19 96 ALA A O 1
ATOM 732 N N . VAL A 1 97 ? 0.064 -9.922 -15.719 1 98.25 97 VAL A N 1
ATOM 733 C CA . VAL A 1 97 ? 0.588 -10.789 -16.766 1 98.25 97 VAL A CA 1
ATOM 734 C C . VAL A 1 97 ? 0.578 -12.242 -16.297 1 98.25 97 VAL A C 1
ATOM 736 O O . VAL A 1 97 ? 0.97 -12.539 -15.164 1 98.25 97 VAL A O 1
ATOM 739 N N . CYS A 1 98 ? 0.155 -13.133 -17.156 1 98.56 98 CYS A N 1
ATOM 740 C CA . CYS A 1 98 ? 0.096 -14.555 -16.828 1 98.56 98 CYS A CA 1
ATOM 741 C C . CYS A 1 98 ? 1.489 -15.172 -16.812 1 98.56 98 CYS A C 1
ATOM 743 O O . CYS A 1 98 ? 2.178 -15.172 -17.844 1 98.56 98 CYS A O 1
ATOM 745 N N . VAL A 1 99 ? 1.862 -15.68 -15.703 1 97.62 99 VAL A N 1
ATOM 746 C CA . VAL A 1 99 ? 3.121 -16.406 -15.578 1 97.62 99 VAL A CA 1
ATOM 747 C C . VAL A 1 99 ? 2.957 -17.812 -16.125 1 97.62 99 VAL A C 1
ATOM 749 O O . VAL A 1 99 ? 3.904 -18.406 -16.656 1 97.62 99 VAL A O 1
ATOM 752 N N . THR A 1 100 ? 1.851 -18.391 -15.859 1 97.62 100 THR A N 1
ATOM 753 C CA . THR A 1 100 ? 1.401 -19.672 -16.391 1 97.62 100 THR A CA 1
ATOM 754 C C . THR A 1 100 ? 0.094 -19.5 -17.172 1 97.62 100 THR A C 1
ATOM 756 O O . THR A 1 100 ? -0.375 -18.375 -17.375 1 97.62 100 THR A O 1
ATOM 759 N N . GLU A 1 101 ? -0.379 -20.688 -17.625 1 98.38 101 GLU A N 1
ATOM 760 C CA . GLU A 1 101 ? -1.792 -20.656 -17.984 1 98.38 101 GLU A CA 1
ATOM 761 C C . GLU A 1 101 ? -2.668 -20.359 -16.766 1 98.38 101 GLU A C 1
ATOM 763 O O . GLU A 1 101 ? -2.445 -20.922 -15.695 1 98.38 101 GLU A O 1
ATOM 768 N N . VAL A 1 102 ? -3.621 -19.422 -17.016 1 98.44 102 VAL A N 1
ATOM 769 C CA . VAL A 1 102 ? -4.402 -18.969 -15.867 1 98.44 102 VAL A CA 1
ATOM 770 C C . VAL A 1 102 ? -5.891 -19.172 -16.141 1 98.44 102 VAL A C 1
ATOM 772 O O . VAL A 1 102 ? -6.375 -18.859 -17.234 1 98.44 102 VAL A O 1
ATOM 775 N N . HIS A 1 103 ? -6.551 -19.75 -15.188 1 98.56 103 HIS A N 1
ATOM 776 C CA . HIS A 1 103 ? -8.008 -19.719 -15.086 1 98.56 103 HIS A CA 1
ATOM 777 C C . HIS A 1 103 ? -8.461 -18.797 -13.969 1 98.56 103 HIS A C 1
ATOM 779 O O . HIS A 1 103 ? -7.875 -18.781 -12.883 1 98.56 103 HIS A O 1
ATOM 785 N N . ALA A 1 104 ? -9.492 -18 -14.281 1 98.12 104 ALA A N 1
ATOM 786 C CA . ALA A 1 104 ? -9.969 -17.047 -13.281 1 98.12 104 ALA A CA 1
ATOM 787 C C . ALA A 1 104 ? -11.477 -16.812 -13.422 1 98.12 104 ALA A C 1
ATOM 789 O O . ALA A 1 104 ? -12.055 -17.078 -14.477 1 98.12 104 ALA A O 1
ATOM 790 N N . ALA A 1 105 ? -12.047 -16.453 -12.352 1 97.69 105 ALA A N 1
ATOM 791 C CA . ALA A 1 105 ? -13.383 -15.867 -12.367 1 97.69 105 ALA A CA 1
ATOM 792 C C . ALA A 1 105 ? -13.305 -14.344 -12.383 1 97.69 105 ALA A C 1
ATOM 794 O O . ALA A 1 105 ? -12.383 -13.758 -11.812 1 97.69 105 ALA A O 1
ATOM 795 N N . THR A 1 106 ? -14.289 -13.719 -13.008 1 97.38 106 THR A N 1
ATOM 796 C CA . THR A 1 106 ? -14.227 -12.266 -13.094 1 97.38 106 THR A CA 1
ATOM 797 C C . THR A 1 106 ? -15.609 -11.648 -12.914 1 97.38 106 THR A C 1
ATOM 799 O O . THR A 1 106 ? -16.625 -12.328 -13.117 1 97.38 106 THR A O 1
ATOM 802 N N . MET A 1 107 ? -15.602 -10.422 -12.445 1 95.38 107 MET A N 1
ATOM 803 C CA . MET A 1 107 ? -16.812 -9.617 -12.352 1 95.38 107 MET A CA 1
ATOM 804 C C . MET A 1 107 ? -16.5 -8.133 -12.547 1 95.38 107 MET A C 1
ATOM 806 O O . MET A 1 107 ? -15.375 -7.699 -12.305 1 95.38 107 MET A O 1
ATOM 810 N N . ASN A 1 108 ? -17.516 -7.383 -13 1 94.62 108 ASN A N 1
ATOM 811 C CA . ASN A 1 108 ? -17.328 -5.945 -13.172 1 94.62 108 ASN A CA 1
ATOM 812 C C . ASN A 1 108 ? -17.797 -5.172 -11.945 1 94.62 108 ASN A C 1
ATOM 814 O O . ASN A 1 108 ? -18.312 -5.762 -10.992 1 94.62 108 ASN A O 1
ATOM 818 N N . SER A 1 109 ? -17.578 -3.896 -12.047 1 92.56 109 SER A N 1
ATOM 819 C CA . SER A 1 109 ? -17.891 -3.016 -10.922 1 92.56 109 SER A CA 1
ATOM 820 C C . SER A 1 109 ? -19.375 -3.047 -10.594 1 92.56 109 SER A C 1
ATOM 822 O O . SER A 1 109 ? -19.766 -2.992 -9.422 1 92.56 109 SER A O 1
ATOM 824 N N . GLU A 1 110 ? -20.203 -3.162 -11.539 1 93.81 110 GLU A N 1
ATOM 825 C CA . GLU A 1 110 ? -21.641 -3.184 -11.32 1 93.81 110 GLU A CA 1
ATOM 826 C C . GLU A 1 110 ? -22.062 -4.426 -10.547 1 93.81 110 GLU A C 1
ATOM 828 O O . GLU A 1 110 ? -22.828 -4.332 -9.578 1 93.81 110 GLU A O 1
ATOM 833 N N . MET A 1 111 ? -21.562 -5.523 -10.977 1 94 111 MET A N 1
ATOM 834 C CA . MET A 1 111 ? -21.891 -6.773 -10.289 1 94 111 MET A CA 1
ATOM 835 C C . MET A 1 111 ? -21.375 -6.75 -8.852 1 94 111 MET A C 1
ATOM 837 O O . MET A 1 111 ? -22.062 -7.18 -7.93 1 94 111 MET A O 1
ATOM 841 N N . LEU A 1 112 ? -20.156 -6.289 -8.648 1 92.62 112 LEU A N 1
ATOM 842 C CA . LEU A 1 112 ? -19.594 -6.207 -7.301 1 92.62 112 LEU A CA 1
ATOM 843 C C . LEU A 1 112 ? -20.453 -5.32 -6.406 1 92.62 112 LEU A C 1
ATOM 845 O O . LEU A 1 112 ? -20.734 -5.676 -5.262 1 92.62 112 LEU A O 1
ATOM 849 N N . ARG A 1 113 ? -20.891 -4.207 -6.965 1 89.69 113 ARG A N 1
ATOM 850 C CA . ARG A 1 113 ? -21.734 -3.293 -6.203 1 89.69 113 ARG A CA 1
ATOM 851 C C . ARG A 1 113 ? -23.047 -3.965 -5.805 1 89.69 113 ARG A C 1
ATOM 853 O O . ARG A 1 113 ? -23.531 -3.781 -4.688 1 89.69 113 ARG A O 1
ATOM 860 N N . GLN A 1 114 ? -23.578 -4.676 -6.707 1 92.56 114 GLN A N 1
ATOM 861 C CA . GLN A 1 114 ? -24.797 -5.41 -6.426 1 92.56 114 GLN A CA 1
ATOM 862 C C . GLN A 1 114 ? -24.594 -6.434 -5.312 1 92.56 114 GLN A C 1
ATOM 864 O O . GLN A 1 114 ? -25.406 -6.551 -4.402 1 92.56 114 GLN A O 1
ATOM 869 N N . TRP A 1 115 ? -23.484 -7.172 -5.41 1 91.06 115 TRP A N 1
ATOM 870 C CA . TRP A 1 115 ? -23.156 -8.164 -4.387 1 91.06 115 TRP A CA 1
ATOM 871 C C . TRP A 1 115 ? -23.016 -7.508 -3.018 1 91.06 115 TRP A C 1
ATOM 873 O O . TRP A 1 115 ? -23.5 -8.031 -2.016 1 91.06 115 TRP A O 1
ATOM 883 N N . ILE A 1 116 ? -22.344 -6.379 -2.963 1 88.94 116 ILE A N 1
ATOM 884 C CA . ILE A 1 116 ? -22.125 -5.656 -1.716 1 88.94 116 ILE A CA 1
ATOM 885 C C . ILE A 1 116 ? -23.453 -5.191 -1.146 1 88.94 116 ILE A C 1
ATOM 887 O O . ILE A 1 116 ? -23.688 -5.266 0.063 1 88.94 116 ILE A O 1
ATOM 891 N N . ALA A 1 117 ? -24.312 -4.691 -1.984 1 87.69 117 ALA A N 1
ATOM 892 C CA . ALA A 1 117 ? -25.625 -4.211 -1.565 1 87.69 117 ALA A CA 1
ATOM 893 C C . ALA A 1 117 ? -26.453 -5.336 -0.949 1 87.69 117 ALA A C 1
ATOM 895 O O . ALA A 1 117 ? -27.172 -5.125 0.032 1 87.69 117 ALA A O 1
ATOM 896 N N . GLU A 1 118 ? -26.328 -6.484 -1.482 1 89 118 GLU A N 1
ATOM 897 C CA . GLU A 1 118 ? -27.109 -7.629 -1.037 1 89 118 GLU A CA 1
ATOM 898 C C . GLU A 1 118 ? -26.469 -8.305 0.172 1 89 118 GLU A C 1
ATOM 900 O O . GLU A 1 118 ? -27.156 -8.93 0.979 1 89 118 GLU A O 1
ATOM 905 N N . HIS A 1 119 ? -25.172 -8.188 0.248 1 89.12 119 HIS A N 1
ATOM 906 C CA . HIS A 1 119 ? -24.406 -8.82 1.321 1 89.12 119 HIS A CA 1
ATOM 907 C C . HIS A 1 119 ? -23.359 -7.863 1.893 1 89.12 119 HIS A C 1
ATOM 909 O O . HIS A 1 119 ? -22.172 -7.98 1.587 1 89.12 119 HIS A O 1
ATOM 915 N N . PRO A 1 120 ? -23.828 -7.082 2.844 1 84.06 120 PRO A N 1
ATOM 916 C CA . PRO A 1 120 ? -22.938 -6.047 3.367 1 84.06 120 PRO A CA 1
ATOM 917 C C . PRO A 1 120 ? -21.641 -6.625 3.951 1 84.06 120 PRO A C 1
ATOM 919 O O . PRO A 1 120 ? -20.641 -5.926 4.035 1 84.06 120 PRO A O 1
ATOM 922 N N . GLU A 1 121 ? -21.625 -7.887 4.355 1 87.19 121 GLU A N 1
ATOM 923 C CA . GLU A 1 121 ? -20.438 -8.539 4.898 1 87.19 121 GLU A CA 1
ATOM 924 C C . GLU A 1 121 ? -19.312 -8.594 3.871 1 87.19 121 GLU A C 1
ATOM 926 O O . GLU A 1 121 ? -18.141 -8.664 4.23 1 87.19 121 GLU A O 1
ATOM 931 N N . ILE A 1 122 ? -19.656 -8.461 2.629 1 90 122 ILE A N 1
ATOM 932 C CA . ILE A 1 122 ? -18.672 -8.492 1.559 1 90 122 ILE A CA 1
ATOM 933 C C . ILE A 1 122 ? -17.781 -7.254 1.631 1 90 122 ILE A C 1
ATOM 935 O O . ILE A 1 122 ? -16.578 -7.336 1.438 1 90 122 ILE A O 1
ATOM 939 N N . SER A 1 123 ? -18.438 -6.102 1.919 1 90.12 123 SER A N 1
ATOM 940 C CA . SER A 1 123 ? -17.656 -4.871 2.035 1 90.12 123 SER A CA 1
ATOM 941 C C . SER A 1 123 ? -16.625 -4.969 3.156 1 90.12 123 SER A C 1
ATOM 943 O O . SER A 1 123 ? -15.5 -4.496 3.014 1 90.12 123 SER A O 1
ATOM 945 N N . GLU A 1 124 ? -17.031 -5.555 4.203 1 88.12 124 GLU A N 1
ATOM 946 C CA . GLU A 1 124 ? -16.125 -5.734 5.332 1 88.12 124 GLU A CA 1
ATOM 947 C C . GLU A 1 124 ? -14.938 -6.617 4.949 1 88.12 124 GLU A C 1
ATOM 949 O O . GLU A 1 124 ? -13.797 -6.336 5.332 1 88.12 124 GLU A O 1
ATOM 954 N N . GLN A 1 125 ? -15.219 -7.625 4.266 1 91.25 125 GLN A N 1
ATOM 955 C CA . GLN A 1 125 ? -14.156 -8.531 3.848 1 91.25 125 GLN A CA 1
ATOM 956 C C . GLN A 1 125 ? -13.219 -7.863 2.848 1 91.25 125 GLN A C 1
ATOM 958 O O . GLN A 1 125 ? -12.008 -8.078 2.885 1 91.25 125 GLN A O 1
ATOM 963 N N . LEU A 1 126 ? -13.82 -7.055 1.999 1 92.5 126 LEU A N 1
ATOM 964 C CA . LEU A 1 126 ? -13 -6.312 1.048 1 92.5 126 LEU A CA 1
ATOM 965 C C . LEU A 1 126 ? -12.078 -5.336 1.771 1 92.5 126 LEU A C 1
ATOM 967 O O . LEU A 1 126 ? -10.922 -5.168 1.386 1 92.5 126 LEU A O 1
ATOM 971 N N . LEU A 1 127 ? -12.625 -4.691 2.773 1 92.31 127 LEU A N 1
ATOM 972 C CA . LEU A 1 127 ? -11.812 -3.799 3.59 1 92.31 127 LEU A CA 1
ATOM 973 C C . LEU A 1 127 ? -10.648 -4.551 4.219 1 92.31 127 LEU A C 1
ATOM 975 O O . LEU A 1 127 ? -9.516 -4.062 4.223 1 92.31 127 LEU A O 1
ATOM 979 N N . ARG A 1 128 ? -10.898 -5.715 4.684 1 91.88 128 ARG A N 1
ATOM 980 C CA . ARG A 1 128 ? -9.852 -6.543 5.273 1 91.88 128 ARG A CA 1
ATOM 981 C C . ARG A 1 128 ? -8.805 -6.926 4.238 1 91.88 128 ARG A C 1
ATOM 983 O O . ARG A 1 128 ? -7.602 -6.875 4.516 1 91.88 128 ARG A O 1
ATOM 990 N N . VAL A 1 129 ? -9.219 -7.242 3.086 1 91.94 129 VAL A N 1
ATOM 991 C CA . VAL A 1 129 ? -8.32 -7.625 2.002 1 91.94 129 VAL A CA 1
ATOM 992 C C . VAL A 1 129 ? -7.406 -6.453 1.646 1 91.94 129 VAL A C 1
ATOM 994 O O . VAL A 1 129 ? -6.188 -6.609 1.55 1 91.94 129 VAL A O 1
ATOM 997 N N . LEU A 1 130 ? -7.977 -5.281 1.478 1 92.94 130 LEU A N 1
ATOM 998 C CA . LEU A 1 130 ? -7.211 -4.094 1.118 1 92.94 130 LEU A CA 1
ATOM 999 C C . LEU A 1 130 ? -6.254 -3.707 2.238 1 92.94 130 LEU A C 1
ATOM 1001 O O . LEU A 1 130 ? -5.113 -3.309 1.979 1 92.94 130 LEU A O 1
ATOM 1005 N N . ALA A 1 131 ? -6.734 -3.785 3.414 1 92.94 131 ALA A N 1
ATOM 1006 C CA . ALA A 1 131 ? -5.895 -3.467 4.566 1 92.94 131 ALA A CA 1
ATOM 1007 C C . ALA A 1 131 ? -4.676 -4.383 4.625 1 92.94 131 ALA A C 1
ATOM 1009 O O . ALA A 1 131 ? -3.557 -3.924 4.859 1 92.94 131 ALA A O 1
ATOM 1010 N N . ARG A 1 132 ? -4.855 -5.648 4.434 1 91.75 132 ARG A N 1
ATOM 1011 C CA . ARG A 1 132 ? -3.77 -6.621 4.445 1 91.75 132 ARG A CA 1
ATOM 1012 C C . ARG A 1 132 ? -2.775 -6.344 3.322 1 91.75 132 ARG A C 1
ATOM 1014 O O . ARG A 1 132 ? -1.562 -6.426 3.525 1 91.75 132 ARG A O 1
ATOM 1021 N N . ARG A 1 133 ? -3.295 -6.082 2.201 1 92.06 133 ARG A N 1
ATOM 1022 C CA . ARG A 1 133 ? -2.424 -5.73 1.084 1 92.06 133 ARG A CA 1
ATOM 1023 C C . ARG A 1 133 ? -1.615 -4.477 1.394 1 92.06 133 ARG A C 1
ATOM 1025 O O . ARG A 1 133 ? -0.42 -4.41 1.099 1 92.06 133 ARG A O 1
ATOM 1032 N N . LEU A 1 134 ? -2.262 -3.486 1.907 1 93.12 134 LEU A N 1
ATOM 1033 C CA . LEU A 1 134 ? -1.586 -2.248 2.279 1 93.12 134 LEU A CA 1
ATOM 1034 C C . LEU A 1 134 ? -0.484 -2.516 3.299 1 93.12 134 LEU A C 1
ATOM 1036 O O . LEU A 1 134 ? 0.622 -1.983 3.178 1 93.12 134 LEU A O 1
ATOM 1040 N N . ARG A 1 135 ? -0.774 -3.357 4.281 1 92.25 135 ARG A N 1
ATOM 1041 C CA . ARG A 1 135 ? 0.23 -3.752 5.262 1 92.25 135 ARG A CA 1
ATOM 1042 C C . ARG A 1 135 ? 1.436 -4.395 4.586 1 92.25 135 ARG A C 1
ATOM 1044 O O . ARG A 1 135 ? 2.58 -4.059 4.895 1 92.25 135 ARG A O 1
ATOM 1051 N N . ARG A 1 136 ? 1.227 -5.242 3.709 1 90.88 136 ARG A N 1
ATOM 1052 C CA . ARG A 1 136 ? 2.305 -5.926 3.004 1 90.88 136 ARG A CA 1
ATOM 1053 C C . ARG A 1 136 ? 3.137 -4.945 2.186 1 90.88 136 ARG A C 1
ATOM 1055 O O . ARG A 1 136 ? 4.363 -5.039 2.152 1 90.88 136 ARG A O 1
ATOM 1062 N N . THR A 1 137 ? 2.451 -4.086 1.506 1 91.88 137 THR A N 1
ATOM 1063 C CA . THR A 1 137 ? 3.146 -3.105 0.68 1 91.88 137 THR A CA 1
ATOM 1064 C C . THR A 1 137 ? 3.98 -2.164 1.546 1 91.88 137 THR A C 1
ATOM 1066 O O . THR A 1 137 ? 5.102 -1.809 1.183 1 91.88 137 THR A O 1
ATOM 1069 N N . ASN A 1 138 ? 3.416 -1.762 2.689 1 91.25 138 ASN A N 1
ATOM 1070 C CA . ASN A 1 138 ? 4.184 -0.961 3.639 1 91.25 138 ASN A CA 1
ATOM 1071 C C . ASN A 1 138 ? 5.434 -1.697 4.113 1 91.25 138 ASN A C 1
ATOM 1073 O O . ASN A 1 138 ? 6.5 -1.098 4.234 1 91.25 138 ASN A O 1
ATOM 1077 N N . ASN A 1 139 ? 5.289 -2.926 4.383 1 90.69 139 ASN A N 1
ATOM 1078 C CA . ASN A 1 139 ? 6.434 -3.732 4.789 1 90.69 139 ASN A CA 1
ATOM 1079 C C . ASN A 1 139 ? 7.492 -3.793 3.691 1 90.69 139 ASN A C 1
ATOM 1081 O O . ASN A 1 139 ? 8.688 -3.697 3.971 1 90.69 139 ASN A O 1
ATOM 1085 N N . SER A 1 140 ? 7.043 -3.957 2.49 1 92.44 140 SER A N 1
ATOM 1086 C CA . SER A 1 140 ? 7.973 -3.986 1.366 1 92.44 140 SER A CA 1
ATOM 1087 C C . SER A 1 140 ? 8.734 -2.67 1.243 1 92.44 140 SER A C 1
ATOM 1089 O O . SER A 1 140 ? 9.938 -2.666 0.964 1 92.44 140 SER A O 1
ATOM 1091 N N . LEU A 1 141 ? 8.047 -1.57 1.416 1 91.5 141 LEU A N 1
ATOM 1092 C CA . LEU A 1 141 ? 8.672 -0.252 1.386 1 91.5 141 LEU A CA 1
ATOM 1093 C C . LEU A 1 141 ? 9.75 -0.134 2.461 1 91.5 141 LEU A C 1
ATOM 1095 O O . LEU A 1 141 ? 10.859 0.318 2.186 1 91.5 141 LEU A O 1
ATOM 1099 N N . ALA A 1 142 ? 9.414 -0.557 3.623 1 91 142 ALA A N 1
ATOM 1100 C CA . ALA A 1 142 ? 10.375 -0.538 4.723 1 91 142 ALA A CA 1
ATOM 1101 C C . ALA A 1 142 ? 11.594 -1.406 4.406 1 91 142 ALA A C 1
ATOM 1103 O O . ALA A 1 142 ? 12.727 -1.017 4.684 1 91 142 ALA A 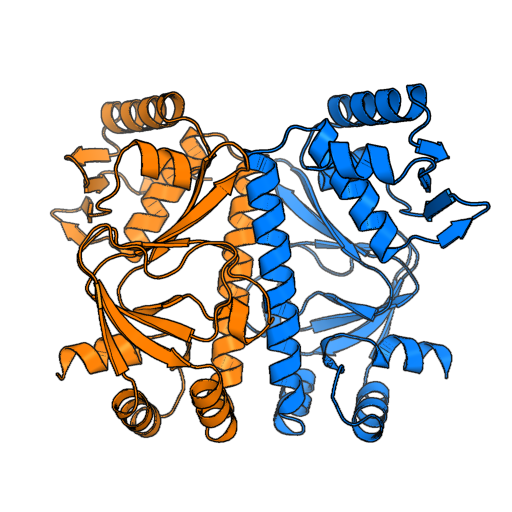O 1
ATOM 1104 N N . ASP A 1 143 ? 11.398 -2.516 3.863 1 92.31 143 ASP A N 1
ATOM 1105 C CA . ASP A 1 143 ? 12.484 -3.426 3.52 1 92.31 143 ASP A CA 1
ATOM 1106 C C . ASP A 1 143 ? 13.445 -2.781 2.52 1 92.31 143 ASP A C 1
ATOM 1108 O O . ASP A 1 143 ? 14.664 -2.93 2.635 1 92.31 143 ASP A O 1
ATOM 1112 N N . LEU A 1 144 ? 12.883 -2.127 1.516 1 92.06 144 LEU A N 1
ATOM 1113 C CA . LEU A 1 144 ? 13.703 -1.474 0.507 1 92.06 144 LEU A CA 1
ATOM 1114 C C . LEU A 1 144 ? 14.617 -0.427 1.144 1 92.06 144 LEU A C 1
ATOM 1116 O O . LEU A 1 144 ? 15.711 -0.17 0.649 1 92.06 144 LEU A O 1
ATOM 1120 N N . ILE A 1 145 ? 14.172 0.043 2.213 1 90.44 145 ILE A N 1
ATOM 1121 C CA . ILE A 1 145 ? 14.898 1.133 2.859 1 90.44 145 ILE A CA 1
ATOM 1122 C C . ILE A 1 145 ? 15.867 0.567 3.895 1 90.44 145 ILE A C 1
ATOM 1124 O O . ILE A 1 145 ? 17 1.036 4.016 1 90.44 145 ILE A O 1
ATOM 1128 N N . PHE A 1 146 ? 15.531 -0.566 4.621 1 90.19 146 PHE A N 1
ATOM 1129 C CA . PHE A 1 146 ? 16.25 -0.922 5.836 1 90.19 146 PHE A CA 1
ATOM 1130 C C . PHE A 1 146 ? 16.984 -2.25 5.664 1 90.19 146 PHE A C 1
ATOM 1132 O O . PHE A 1 146 ? 17.844 -2.602 6.473 1 90.19 146 PHE A O 1
ATOM 1139 N N . THR A 1 147 ? 16.562 -2.965 4.719 1 92.06 147 THR A N 1
ATOM 1140 C CA . THR A 1 147 ? 17.094 -4.316 4.582 1 92.06 147 THR A CA 1
ATOM 1141 C C . THR A 1 147 ? 18 -4.426 3.361 1 92.06 147 THR A C 1
ATOM 1143 O O . THR A 1 147 ? 17.719 -3.828 2.32 1 92.06 147 THR A O 1
ATOM 1146 N N . ASP A 1 148 ? 19.016 -5.188 3.523 1 94.31 148 ASP A N 1
ATOM 1147 C CA . ASP A 1 148 ? 19.906 -5.363 2.379 1 94.31 148 ASP A CA 1
ATOM 1148 C C . ASP A 1 148 ? 19.344 -6.375 1.388 1 94.31 148 ASP A C 1
ATOM 1150 O O . ASP A 1 148 ? 18.328 -7.023 1.669 1 94.31 148 ASP A O 1
ATOM 1154 N N . VAL A 1 149 ? 20 -6.535 0.257 1 95.75 149 VAL A N 1
ATOM 1155 C CA . VAL A 1 149 ? 19.469 -7.312 -0.854 1 95.75 149 VAL A CA 1
ATOM 1156 C C . VAL A 1 149 ? 19.375 -8.781 -0.457 1 95.75 149 VAL A C 1
ATOM 1158 O O . VAL A 1 149 ? 18.328 -9.422 -0.653 1 95.75 149 VAL A O 1
ATOM 1161 N N . PRO A 1 150 ? 20.406 -9.422 0.176 1 97.56 150 PRO A N 1
ATOM 1162 C CA . PRO A 1 150 ? 20.25 -10.82 0.578 1 97.56 150 PRO A CA 1
ATOM 1163 C C . PRO A 1 150 ? 19.078 -11.039 1.53 1 97.56 150 PRO A C 1
ATOM 1165 O O . PRO A 1 150 ? 18.359 -12.031 1.418 1 97.56 150 PRO A O 1
ATOM 1168 N N . GLY A 1 151 ? 18.938 -10.133 2.432 1 97.31 151 GLY A N 1
ATOM 1169 C CA . GLY A 1 151 ? 17.781 -10.227 3.318 1 97.31 151 GLY A CA 1
ATOM 1170 C C . GLY A 1 151 ? 16.453 -10.188 2.582 1 97.31 151 GLY A C 1
ATOM 1171 O O . GLY A 1 151 ? 15.547 -10.961 2.887 1 97.31 151 GLY A O 1
ATOM 1172 N N . ARG A 1 152 ? 16.359 -9.258 1.672 1 96.69 152 ARG A N 1
ATOM 1173 C CA . ARG A 1 152 ? 15.125 -9.148 0.894 1 96.69 152 ARG A CA 1
ATOM 1174 C C . ARG A 1 152 ? 14.914 -10.383 0.019 1 96.69 152 ARG A C 1
ATOM 1176 O O . ARG A 1 152 ? 13.781 -10.805 -0.201 1 96.69 152 ARG A O 1
ATOM 1183 N N . VAL A 1 153 ? 15.984 -10.984 -0.516 1 97.69 153 VAL A N 1
ATOM 1184 C CA . VAL A 1 153 ? 15.891 -12.227 -1.275 1 97.69 153 VAL A CA 1
ATOM 1185 C C . VAL A 1 153 ? 15.344 -13.336 -0.384 1 97.69 153 VAL A C 1
ATOM 1187 O O . VAL A 1 153 ? 14.422 -14.055 -0.775 1 97.69 153 VAL A O 1
ATOM 1190 N N . ALA A 1 154 ? 15.914 -13.445 0.791 1 98.12 154 ALA A N 1
ATOM 1191 C CA . ALA A 1 154 ? 15.445 -14.453 1.736 1 98.12 154 ALA A CA 1
ATOM 1192 C C . ALA A 1 154 ? 13.961 -14.281 2.043 1 98.12 154 ALA A C 1
ATOM 1194 O O . ALA A 1 154 ? 13.203 -15.25 2.031 1 98.12 154 ALA A O 1
ATOM 1195 N N . LYS A 1 155 ? 13.602 -13.07 2.287 1 96.69 155 LYS A N 1
ATOM 1196 C CA . LYS A 1 155 ? 12.203 -12.766 2.594 1 96.69 155 LYS A CA 1
ATOM 1197 C C . LYS A 1 155 ? 11.297 -13.125 1.423 1 96.69 155 LYS A C 1
ATOM 1199 O O .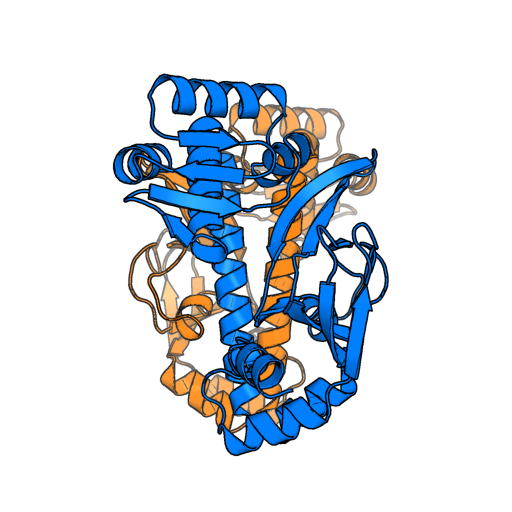 LYS A 1 155 ? 10.227 -13.719 1.616 1 96.69 155 LYS A O 1
ATOM 1204 N N . THR A 1 156 ? 11.688 -12.742 0.261 1 96.31 156 THR A N 1
ATOM 1205 C CA . THR A 1 156 ? 10.906 -13.023 -0.938 1 96.31 156 THR A CA 1
ATOM 1206 C C . THR A 1 156 ? 10.727 -14.531 -1.122 1 96.31 156 THR A C 1
ATOM 1208 O O . THR A 1 156 ? 9.617 -14.992 -1.418 1 96.31 156 THR A O 1
ATOM 1211 N N . LEU A 1 157 ? 11.766 -15.289 -0.905 1 97.06 157 LEU A N 1
ATOM 1212 C CA . LEU A 1 157 ? 11.688 -16.75 -1.037 1 97.06 157 LEU A CA 1
ATOM 1213 C C . LEU A 1 157 ? 10.695 -17.328 -0.032 1 97.06 157 LEU A C 1
ATOM 1215 O O . LEU A 1 157 ? 9.898 -18.203 -0.376 1 97.06 157 LEU A O 1
ATOM 1219 N N . LEU A 1 158 ? 10.773 -16.812 1.133 1 96.62 158 LEU A N 1
ATOM 1220 C CA . LEU A 1 158 ? 9.883 -17.312 2.18 1 96.62 158 LEU A CA 1
ATOM 1221 C C . LEU A 1 158 ? 8.438 -16.938 1.884 1 96.62 158 LEU A C 1
ATOM 1223 O O . LEU A 1 158 ? 7.52 -17.719 2.156 1 96.62 158 LEU A O 1
ATOM 1227 N N . GLN A 1 159 ? 8.234 -15.781 1.388 1 94.75 159 GLN A N 1
ATOM 1228 C CA . GLN A 1 159 ? 6.895 -15.352 1.007 1 94.75 159 GLN A CA 1
ATOM 1229 C C . GLN A 1 159 ? 6.332 -16.234 -0.105 1 94.75 159 GLN A C 1
ATOM 1231 O O . GLN A 1 159 ? 5.164 -16.625 -0.059 1 94.75 159 GLN A O 1
ATOM 1236 N N . LEU A 1 160 ? 7.148 -16.516 -1.056 1 95.38 160 LEU A N 1
ATOM 1237 C CA . LEU A 1 160 ? 6.734 -17.422 -2.127 1 95.38 160 LEU A CA 1
ATOM 1238 C C . LEU A 1 160 ? 6.426 -18.812 -1.583 1 95.38 160 LEU A C 1
ATOM 1240 O O . LEU A 1 160 ? 5.48 -19.453 -2.029 1 95.38 160 LEU A O 1
ATOM 1244 N N . ALA A 1 161 ? 7.238 -19.203 -0.669 1 95.5 161 ALA A N 1
ATOM 1245 C CA . ALA A 1 161 ? 7.035 -20.5 -0.05 1 95.5 161 ALA A CA 1
ATOM 1246 C C . ALA A 1 161 ? 5.695 -20.562 0.679 1 95.5 161 ALA A C 1
ATOM 1248 O O . ALA A 1 161 ? 4.992 -21.578 0.613 1 95.5 161 ALA A O 1
ATOM 1249 N N . ASN A 1 162 ? 5.41 -19.5 1.379 1 92.88 162 ASN A N 1
ATOM 1250 C CA . ASN A 1 162 ? 4.148 -19.438 2.104 1 92.88 162 ASN A CA 1
ATOM 1251 C C . ASN A 1 162 ? 2.953 -19.531 1.159 1 92.88 162 ASN A C 1
ATOM 1253 O O . ASN A 1 162 ? 1.925 -20.109 1.51 1 92.88 162 ASN A O 1
ATOM 1257 N N . ARG A 1 163 ? 3.059 -19.062 -0.001 1 91.06 163 ARG A N 1
ATOM 1258 C CA . ARG A 1 163 ? 1.95 -19 -0.946 1 91.06 163 ARG A CA 1
ATOM 1259 C C . ARG A 1 163 ? 1.897 -20.234 -1.823 1 91.06 163 ARG A C 1
ATOM 1261 O O . ARG A 1 163 ? 0.816 -20.75 -2.119 1 91.06 163 ARG A O 1
ATOM 1268 N N . PHE A 1 164 ? 3.035 -20.703 -2.191 1 94 164 PHE A N 1
ATOM 1269 C CA . PHE A 1 164 ? 3.061 -21.719 -3.232 1 94 164 PHE A CA 1
ATOM 1270 C C . PHE A 1 164 ? 3.844 -22.953 -2.771 1 94 164 PHE A C 1
ATOM 1272 O O . PHE A 1 164 ? 4.098 -23.859 -3.559 1 94 164 PHE A O 1
ATOM 1279 N N . GLY A 1 165 ? 4.266 -22.906 -1.584 1 94.94 165 GLY A N 1
ATOM 1280 C CA . GLY A 1 165 ? 5.137 -23.969 -1.093 1 94.94 165 GLY A CA 1
ATOM 1281 C C . GLY A 1 165 ? 4.418 -25.281 -0.886 1 94.94 165 GLY A C 1
ATOM 1282 O O . GLY A 1 165 ? 3.248 -25.297 -0.499 1 94.94 165 GLY A O 1
ATOM 1283 N N . THR A 1 166 ? 5.156 -26.328 -1.178 1 94.81 166 THR A N 1
ATOM 1284 C CA . THR A 1 166 ? 4.715 -27.672 -0.87 1 94.81 166 THR A CA 1
ATOM 1285 C C . THR A 1 166 ? 5.805 -28.438 -0.126 1 94.81 166 THR A C 1
ATOM 1287 O O . THR A 1 166 ? 6.977 -28.391 -0.5 1 94.81 166 THR A O 1
ATOM 1290 N N . GLN A 1 167 ? 5.359 -29.125 0.875 1 93.19 167 GLN A N 1
ATOM 1291 C CA . GLN A 1 167 ? 6.328 -29.906 1.637 1 93.19 167 GLN A CA 1
ATOM 1292 C C . GLN A 1 167 ? 6.844 -31.094 0.825 1 93.19 167 GLN A C 1
ATOM 1294 O O . GLN A 1 167 ? 6.059 -31.797 0.183 1 93.19 167 GLN A O 1
ATOM 1299 N N . GLU A 1 168 ? 8.195 -31.281 0.853 1 90.25 168 GLU A N 1
ATOM 1300 C CA . GLU A 1 168 ? 8.852 -32.375 0.166 1 90.25 168 GLU A CA 1
ATOM 1301 C C . GLU A 1 168 ? 10.047 -32.906 0.965 1 90.25 168 GLU A C 1
ATOM 1303 O O . GLU A 1 168 ? 11.117 -32.281 0.961 1 90.25 168 GLU A O 1
ATOM 1308 N N . GLY A 1 169 ? 10.031 -34.125 1.524 1 86.5 169 GLY A N 1
ATOM 1309 C CA . GLY A 1 169 ? 11.172 -34.719 2.203 1 86.5 169 GLY A CA 1
ATOM 1310 C C . GLY A 1 169 ? 11.797 -33.812 3.238 1 86.5 169 GLY A C 1
ATOM 1311 O O . GLY A 1 169 ? 13.016 -33.625 3.26 1 86.5 169 GLY A O 1
ATOM 1312 N N . GLY A 1 170 ? 11.078 -33.031 4.066 1 87.94 170 GLY A N 1
ATOM 1313 C CA . GLY A 1 170 ? 11.578 -32.188 5.117 1 87.94 170 GLY A CA 1
ATOM 1314 C C . GLY A 1 170 ? 11.906 -30.781 4.625 1 87.94 170 GLY A C 1
ATOM 1315 O O . GLY A 1 170 ? 12.305 -29.906 5.406 1 87.94 170 GLY A O 1
ATOM 1316 N N . ALA A 1 171 ? 11.844 -30.719 3.332 1 92.38 171 ALA A N 1
ATOM 1317 C CA . ALA A 1 171 ? 12.109 -29.406 2.74 1 92.38 171 ALA A CA 1
ATOM 1318 C C . ALA A 1 171 ? 10.836 -28.797 2.158 1 92.38 171 ALA A C 1
ATOM 1320 O O . ALA A 1 171 ? 9.781 -29.438 2.162 1 92.38 171 ALA A O 1
ATOM 1321 N N . LEU A 1 172 ? 10.984 -27.531 1.839 1 95.69 172 LEU A N 1
ATOM 1322 C CA . LEU A 1 172 ? 9.859 -26.812 1.247 1 95.69 172 LEU A CA 1
ATOM 1323 C C . LEU A 1 172 ? 10.133 -26.484 -0.217 1 95.69 172 LEU A C 1
ATOM 1325 O O . LEU A 1 172 ? 11.031 -25.703 -0.525 1 95.69 172 LEU A O 1
ATOM 1329 N N . ARG A 1 173 ? 9.367 -27.141 -1.112 1 97 173 ARG A N 1
ATOM 1330 C CA . ARG A 1 173 ? 9.5 -26.859 -2.535 1 97 173 ARG A CA 1
ATOM 1331 C C . ARG A 1 173 ? 8.633 -25.672 -2.936 1 97 173 ARG A C 1
ATOM 1333 O O . ARG A 1 173 ? 7.461 -25.594 -2.557 1 97 173 ARG A O 1
ATOM 1340 N N . VAL A 1 174 ? 9.195 -24.734 -3.637 1 96.38 174 VAL A N 1
ATOM 1341 C CA . VAL A 1 174 ? 8.484 -23.562 -4.129 1 96.38 174 VAL A CA 1
ATOM 1342 C C . VAL A 1 174 ? 8.586 -23.5 -5.648 1 96.38 174 VAL A C 1
ATOM 1344 O O . VAL A 1 174 ? 9.609 -23.094 -6.199 1 96.38 174 VAL A O 1
ATOM 1347 N N . ASN A 1 175 ? 7.52 -23.891 -6.301 1 95.56 175 ASN A N 1
ATOM 1348 C CA . ASN A 1 175 ? 7.43 -23.688 -7.746 1 95.56 175 ASN A CA 1
ATOM 1349 C C . ASN A 1 175 ? 6.922 -22.281 -8.086 1 95.56 175 ASN A C 1
ATOM 1351 O O . ASN A 1 175 ? 5.719 -22.078 -8.234 1 95.56 175 ASN A O 1
ATOM 1355 N N . HIS A 1 176 ? 7.859 -21.359 -8.242 1 93.5 176 HIS A N 1
ATOM 1356 C CA . HIS A 1 176 ? 7.469 -19.969 -8.398 1 93.5 176 HIS A CA 1
ATOM 1357 C C . HIS A 1 176 ? 7.242 -19.625 -9.867 1 93.5 176 HIS A C 1
ATOM 1359 O O . HIS A 1 176 ? 6.586 -18.625 -10.18 1 93.5 176 HIS A O 1
ATOM 1365 N N . ASP A 1 177 ? 7.848 -20.375 -10.805 1 96 177 ASP A N 1
ATOM 1366 C CA . ASP A 1 177 ? 7.621 -20.25 -12.242 1 96 177 ASP A CA 1
ATOM 1367 C C . ASP A 1 177 ? 8.141 -18.906 -12.758 1 96 177 ASP A C 1
ATOM 1369 O O . ASP A 1 177 ? 7.699 -18.422 -13.805 1 96 177 ASP A O 1
ATOM 1373 N N . LEU A 1 178 ? 9.055 -18.219 -12.055 1 95.5 178 LEU A N 1
ATOM 1374 C CA . LEU A 1 178 ? 9.625 -16.922 -12.43 1 95.5 178 LEU A CA 1
ATOM 1375 C C . LEU A 1 178 ? 11.031 -17.094 -12.984 1 95.5 178 LEU A C 1
ATOM 1377 O O . LEU A 1 178 ? 11.742 -18.031 -12.625 1 95.5 178 LEU A O 1
ATOM 1381 N N . THR A 1 179 ? 11.398 -16.219 -13.867 1 93.62 179 THR A N 1
ATOM 1382 C CA . THR A 1 179 ? 12.797 -16.125 -14.289 1 93.62 179 THR A CA 1
ATOM 1383 C C . THR A 1 179 ? 13.641 -15.469 -13.203 1 93.62 179 THR A C 1
ATOM 1385 O O . THR A 1 179 ? 13.109 -14.875 -12.266 1 93.62 179 THR A O 1
ATOM 1388 N N . GLN A 1 180 ? 14.93 -15.609 -13.336 1 92.06 180 GLN A N 1
ATOM 1389 C CA . GLN A 1 180 ? 15.836 -14.938 -12.406 1 92.06 180 GLN A CA 1
ATOM 1390 C C . GLN A 1 180 ? 15.641 -13.422 -12.453 1 92.06 180 GLN A C 1
ATOM 1392 O O . GLN A 1 180 ? 15.758 -12.742 -11.422 1 92.06 180 GLN A O 1
ATOM 1397 N N . GLU A 1 181 ? 15.367 -12.922 -13.586 1 94.62 181 GLU A N 1
ATOM 1398 C CA . GLU A 1 181 ? 15.094 -11.5 -13.75 1 94.62 181 GLU A CA 1
ATOM 1399 C C . GLU A 1 181 ? 13.828 -11.094 -13 1 94.62 181 GLU A C 1
ATOM 1401 O O . GLU A 1 181 ? 13.797 -10.055 -12.336 1 94.62 181 GLU A O 1
ATOM 1406 N N . GLU A 1 182 ? 12.875 -11.867 -13.094 1 94.94 182 GLU A N 1
ATOM 1407 C CA . GLU A 1 182 ? 11.609 -11.586 -12.422 1 94.94 182 GLU A CA 1
ATOM 1408 C C . GLU A 1 182 ? 11.766 -11.672 -10.898 1 94.94 182 GLU A C 1
ATOM 1410 O O . GLU A 1 182 ? 11.156 -10.883 -10.172 1 94.94 182 GLU A O 1
ATOM 1415 N N . ILE A 1 183 ? 12.531 -12.609 -10.453 1 95.56 183 ILE A N 1
ATOM 1416 C CA . ILE A 1 183 ? 12.812 -12.688 -9.023 1 95.56 183 ILE A CA 1
ATOM 1417 C C . ILE A 1 183 ? 13.531 -11.414 -8.578 1 95.56 183 ILE A C 1
ATOM 1419 O O . ILE A 1 183 ? 13.211 -10.852 -7.527 1 95.56 183 ILE A O 1
ATOM 1423 N N . ALA A 1 184 ? 14.508 -10.969 -9.367 1 96.06 184 ALA A N 1
ATOM 1424 C CA . ALA A 1 184 ? 15.211 -9.727 -9.078 1 96.06 184 ALA A CA 1
ATOM 1425 C C . ALA A 1 184 ? 14.25 -8.547 -9.023 1 96.06 184 ALA A C 1
ATOM 1427 O O . ALA A 1 184 ? 14.352 -7.688 -8.141 1 96.06 184 ALA A O 1
ATOM 1428 N N . GLN A 1 185 ? 13.281 -8.523 -9.938 1 94.81 185 GLN A N 1
ATOM 1429 C CA . GLN A 1 185 ? 12.273 -7.477 -9.992 1 94.81 185 GLN A CA 1
ATOM 1430 C C . GLN A 1 185 ? 11.375 -7.508 -8.766 1 94.81 185 GLN A C 1
ATOM 1432 O O . GLN A 1 185 ? 10.984 -6.461 -8.25 1 94.81 185 GLN A O 1
ATOM 1437 N N . LEU A 1 186 ? 11.039 -8.68 -8.289 1 94.38 186 LEU A N 1
ATOM 1438 C CA . LEU A 1 186 ? 10.227 -8.828 -7.086 1 94.38 186 LEU A CA 1
ATOM 1439 C C . LEU A 1 186 ? 10.969 -8.305 -5.863 1 94.38 186 LEU A C 1
ATOM 1441 O O . LEU A 1 186 ? 10.359 -7.719 -4.965 1 94.38 186 LEU A O 1
ATOM 1445 N N . VAL A 1 187 ? 12.242 -8.547 -5.855 1 94.31 187 VAL A N 1
ATOM 1446 C CA . VAL A 1 187 ? 13.102 -8.141 -4.746 1 94.31 187 VAL A CA 1
ATOM 1447 C C . VAL A 1 187 ? 13.375 -6.641 -4.832 1 94.31 187 VAL A C 1
ATOM 1449 O O . VAL A 1 187 ? 13.656 -5.996 -3.818 1 94.31 187 VAL A O 1
ATOM 1452 N N . GLY A 1 188 ? 13.266 -6.039 -5.957 1 92.62 188 GLY A N 1
ATOM 1453 C CA . GLY A 1 188 ? 13.633 -4.652 -6.18 1 92.62 188 GLY A CA 1
ATOM 1454 C C . GLY A 1 188 ? 15.133 -4.438 -6.242 1 92.62 188 GLY A C 1
ATOM 1455 O O . GLY A 1 188 ? 15.656 -3.506 -5.625 1 92.62 188 GLY A O 1
ATOM 1456 N N . ALA A 1 189 ? 15.828 -5.316 -6.852 1 93.56 189 ALA A N 1
ATOM 1457 C CA . ALA A 1 189 ? 17.281 -5.262 -6.992 1 93.56 189 ALA A CA 1
ATOM 1458 C C . ALA A 1 189 ? 17.719 -5.77 -8.359 1 93.56 189 ALA A C 1
ATOM 1460 O O . ALA A 1 189 ? 16.891 -6.172 -9.18 1 93.56 189 ALA A O 1
ATOM 1461 N N . SER A 1 190 ? 19 -5.668 -8.625 1 94.06 190 SER A N 1
ATOM 1462 C CA . SER A 1 190 ? 19.516 -6.141 -9.898 1 94.06 190 SER A CA 1
ATOM 1463 C C . SER A 1 190 ? 19.641 -7.66 -9.93 1 94.06 190 SER A C 1
ATOM 1465 O O . SER A 1 190 ? 19.828 -8.289 -8.891 1 94.06 190 SER A O 1
ATOM 1467 N N . ARG A 1 191 ? 19.547 -8.195 -11.133 1 95.25 191 ARG A N 1
ATOM 1468 C CA . ARG A 1 191 ? 19.719 -9.633 -11.328 1 95.25 191 ARG A CA 1
ATOM 1469 C C . ARG A 1 191 ? 21.062 -10.102 -10.781 1 95.25 191 ARG A C 1
ATOM 1471 O O . ARG A 1 191 ? 21.141 -11.164 -10.156 1 95.25 191 ARG A O 1
ATOM 1478 N N . GLU A 1 192 ? 22.062 -9.305 -10.984 1 96.88 192 GLU A N 1
ATOM 1479 C CA . GLU A 1 192 ? 23.406 -9.656 -10.547 1 96.88 192 GLU A CA 1
ATOM 1480 C C . GLU A 1 192 ? 23.484 -9.812 -9.031 1 96.88 192 GLU A C 1
ATOM 1482 O O . GLU A 1 192 ? 23.984 -10.82 -8.523 1 96.88 192 GLU A O 1
ATOM 1487 N N . THR A 1 193 ? 22.953 -8.922 -8.352 1 96.5 193 THR A N 1
ATOM 1488 C CA . THR A 1 193 ? 23 -8.93 -6.891 1 96.5 193 THR A CA 1
ATOM 1489 C C . THR A 1 193 ? 22.141 -10.055 -6.328 1 96.5 193 THR A C 1
ATOM 1491 O O . THR A 1 193 ? 22.531 -10.727 -5.375 1 96.5 193 THR A O 1
ATOM 1494 N N . VAL A 1 194 ? 21.016 -10.305 -6.895 1 97.19 194 VAL A N 1
ATOM 1495 C CA . VAL A 1 194 ? 20.109 -11.359 -6.438 1 97.19 194 VAL A CA 1
ATOM 1496 C C . VAL A 1 194 ? 20.75 -12.727 -6.68 1 97.19 194 VAL A C 1
ATOM 1498 O O . VAL A 1 194 ? 20.719 -13.602 -5.812 1 97.19 194 VAL A O 1
ATOM 1501 N N . ASN A 1 195 ? 21.297 -12.867 -7.816 1 97 195 ASN A N 1
ATOM 1502 C CA . ASN A 1 195 ? 21.953 -14.133 -8.141 1 97 195 ASN A CA 1
ATOM 1503 C C . ASN A 1 195 ? 23.109 -14.43 -7.184 1 97 195 ASN A C 1
ATOM 1505 O O . ASN A 1 195 ? 23.328 -15.586 -6.812 1 97 195 ASN A O 1
ATOM 1509 N N . LYS A 1 196 ? 23.828 -13.383 -6.848 1 97.94 196 LYS A N 1
ATOM 1510 C CA . LYS A 1 196 ? 24.891 -13.555 -5.867 1 97.94 196 LYS A CA 1
ATOM 1511 C C . LYS A 1 196 ? 24.344 -14.031 -4.527 1 97.94 196 LYS A C 1
ATOM 1513 O O . LYS A 1 196 ? 24.922 -14.914 -3.895 1 97.94 196 LYS A O 1
ATOM 1518 N N . ALA A 1 197 ? 23.281 -13.445 -4.117 1 98.12 197 ALA A N 1
ATOM 1519 C CA . ALA A 1 197 ? 22.641 -13.844 -2.863 1 98.12 197 ALA A CA 1
ATOM 1520 C C . ALA A 1 197 ? 22.156 -15.289 -2.93 1 98.12 197 ALA A C 1
ATOM 1522 O O . ALA A 1 197 ? 22.391 -16.078 -2.006 1 98.12 197 ALA A O 1
ATOM 1523 N N . LEU A 1 198 ? 21.5 -15.617 -4.004 1 97.56 198 LEU A N 1
ATOM 1524 C CA . LEU A 1 198 ? 21 -16.969 -4.188 1 97.56 198 LEU A CA 1
ATOM 1525 C C . LEU A 1 198 ? 22.141 -17.984 -4.172 1 97.56 198 LEU A C 1
ATOM 1527 O O . LEU A 1 198 ? 22.031 -19.047 -3.566 1 97.56 198 LEU A O 1
ATOM 1531 N N . ALA A 1 199 ? 23.172 -17.641 -4.855 1 97.81 199 ALA A N 1
ATOM 1532 C CA . ALA A 1 199 ? 24.344 -18.5 -4.895 1 97.81 199 ALA A CA 1
ATOM 1533 C C . ALA A 1 199 ? 24.922 -18.703 -3.496 1 97.81 199 ALA A C 1
ATOM 1535 O O . ALA A 1 199 ? 25.312 -19.828 -3.143 1 97.81 199 ALA A O 1
ATOM 1536 N N . THR A 1 200 ? 25 -17.672 -2.77 1 98.25 200 THR A N 1
ATOM 1537 C CA . THR A 1 200 ? 25.5 -17.75 -1.401 1 98.25 200 THR A CA 1
ATOM 1538 C C . THR A 1 200 ? 24.641 -18.688 -0.56 1 98.25 200 THR A C 1
ATOM 1540 O O . THR A 1 200 ? 25.156 -19.531 0.175 1 98.25 200 THR A O 1
ATOM 1543 N N . PHE A 1 201 ? 23.328 -18.531 -0.661 1 98.31 201 PHE A N 1
ATOM 1544 C CA . PHE A 1 201 ? 22.406 -19.391 0.078 1 98.31 201 PHE A CA 1
ATOM 1545 C C . PHE A 1 201 ? 22.562 -20.844 -0.325 1 98.31 201 PHE A C 1
ATOM 1547 O O . PHE A 1 201 ? 22.5 -21.75 0.52 1 98.31 201 PHE A O 1
ATOM 1554 N N . ALA A 1 202 ? 22.719 -21.047 -1.621 1 97.94 202 ALA A N 1
ATOM 1555 C CA . ALA A 1 202 ? 22.906 -22.391 -2.129 1 97.94 202 ALA A CA 1
ATOM 1556 C C . ALA A 1 202 ? 24.203 -23 -1.611 1 97.94 202 ALA A C 1
ATOM 1558 O O . ALA A 1 202 ? 24.234 -24.172 -1.214 1 97.94 202 ALA A O 1
ATOM 1559 N N . HIS A 1 203 ? 25.25 -22.219 -1.656 1 98 203 HIS A N 1
ATOM 1560 C CA . HIS A 1 203 ? 26.547 -22.672 -1.176 1 98 203 HIS A CA 1
ATOM 1561 C C . HIS A 1 203 ? 26.484 -23.078 0.292 1 98 203 HIS A C 1
ATOM 1563 O O . HIS A 1 203 ? 27.141 -24.031 0.706 1 98 203 HIS A O 1
ATOM 1569 N N . ARG A 1 204 ? 25.656 -22.406 1.033 1 97.81 204 ARG A N 1
ATOM 1570 C CA . ARG A 1 204 ? 25.484 -22.688 2.455 1 97.81 204 ARG A CA 1
ATOM 1571 C C . ARG A 1 204 ? 24.484 -23.812 2.676 1 97.81 204 ARG A C 1
ATOM 1573 O O . ARG A 1 204 ? 24.141 -24.141 3.816 1 97.81 204 ARG A O 1
ATOM 1580 N N . ASN A 1 205 ? 23.906 -24.281 1.659 1 97.38 205 ASN A N 1
ATOM 1581 C CA . ASN A 1 205 ? 22.953 -25.375 1.661 1 97.38 205 ASN A CA 1
ATOM 1582 C C . ASN A 1 205 ? 21.641 -24.969 2.322 1 97.38 205 ASN A C 1
ATOM 1584 O O . ASN A 1 205 ? 21 -25.781 2.994 1 97.38 205 ASN A O 1
ATOM 1588 N N . TRP A 1 206 ? 21.312 -23.688 2.268 1 98.06 206 TRP A N 1
ATOM 1589 C CA . TRP A 1 206 ? 20.016 -23.234 2.74 1 98.06 206 TRP A CA 1
ATOM 1590 C C . TRP A 1 206 ? 18.922 -23.516 1.71 1 98.06 206 TRP A C 1
ATOM 1592 O O . TRP A 1 206 ? 17.766 -23.766 2.068 1 98.06 206 TRP A O 1
ATOM 1602 N N . ILE A 1 207 ? 19.328 -23.422 0.435 1 98.25 207 ILE A N 1
ATOM 1603 C CA . ILE A 1 207 ? 18.375 -23.625 -0.651 1 98.25 207 ILE A CA 1
ATOM 1604 C C . ILE A 1 207 ? 19.047 -24.422 -1.773 1 98.25 207 ILE A C 1
ATOM 1606 O O . ILE A 1 207 ? 20.266 -24.562 -1.807 1 98.25 207 ILE A O 1
ATOM 1610 N N . ARG A 1 208 ? 18.266 -25 -2.641 1 97.31 208 ARG A N 1
ATOM 1611 C CA . ARG A 1 208 ? 18.688 -25.578 -3.91 1 97.31 208 ARG A CA 1
ATOM 1612 C C . ARG A 1 208 ? 17.891 -25 -5.07 1 97.31 208 ARG A C 1
ATOM 1614 O O . ARG A 1 208 ? 16.656 -24.938 -5.02 1 97.31 208 ARG A O 1
ATOM 1621 N N . LEU A 1 209 ? 18.562 -24.5 -6.035 1 95.62 209 LEU A N 1
ATOM 1622 C CA . LEU A 1 209 ? 17.922 -23.906 -7.199 1 95.62 209 LEU A CA 1
ATOM 1623 C C . LEU A 1 209 ? 17.641 -24.953 -8.266 1 95.62 209 LEU A C 1
ATOM 1625 O O . LEU A 1 209 ? 18.516 -25.75 -8.617 1 95.62 209 LEU A O 1
ATOM 1629 N N . GLU A 1 210 ? 16.469 -25.016 -8.719 1 93.81 210 GLU A N 1
ATOM 1630 C CA . GLU A 1 210 ? 16.047 -25.969 -9.742 1 93.81 210 GLU A CA 1
ATOM 1631 C C . GLU A 1 210 ? 15.172 -25.297 -10.797 1 93.81 210 GLU A C 1
ATOM 1633 O O . GLU A 1 210 ? 13.945 -25.469 -10.797 1 93.81 210 GLU A O 1
ATOM 1638 N N . GLY A 1 211 ? 15.836 -24.578 -11.719 1 91.19 211 GLY A N 1
ATOM 1639 C CA . GLY A 1 211 ? 15.086 -23.891 -12.75 1 91.19 211 GLY A CA 1
ATOM 1640 C C . GLY A 1 211 ? 14.156 -22.812 -12.203 1 91.19 211 GLY A C 1
ATOM 1641 O O . GLY A 1 211 ? 14.609 -21.875 -11.555 1 91.19 211 GLY A O 1
ATOM 1642 N N . LYS A 1 212 ? 12.844 -23.031 -12.422 1 93.06 212 LYS A N 1
ATOM 1643 C CA . LYS A 1 212 ? 11.844 -22.078 -11.961 1 93.06 212 LYS A CA 1
ATOM 1644 C C . LYS A 1 212 ? 11.242 -22.516 -10.625 1 93.06 212 LYS A C 1
ATOM 1646 O O . LYS A 1 212 ? 10.07 -22.266 -10.352 1 93.06 212 LYS A O 1
ATOM 1651 N N . SER A 1 213 ? 12.078 -23.297 -9.93 1 95.94 213 SER A N 1
ATOM 1652 C CA . SER A 1 213 ? 11.727 -23.75 -8.594 1 95.94 213 SER A CA 1
ATOM 1653 C C . SER A 1 213 ? 12.906 -23.609 -7.633 1 95.94 213 SER A C 1
ATOM 1655 O O . SER A 1 213 ? 14.055 -23.5 -8.062 1 95.94 213 SER A O 1
ATOM 1657 N N . VAL A 1 214 ? 12.547 -23.531 -6.375 1 96.81 214 VAL A N 1
ATOM 1658 C CA . VAL A 1 214 ? 13.562 -23.516 -5.324 1 96.81 214 VAL A CA 1
ATOM 1659 C C . VAL A 1 214 ? 13.164 -24.469 -4.203 1 96.81 214 VAL A C 1
ATOM 1661 O O . VAL A 1 214 ? 11.992 -24.531 -3.828 1 96.81 214 VAL A O 1
ATOM 1664 N N . LEU A 1 215 ? 14.07 -25.25 -3.811 1 97.56 215 LEU A N 1
ATOM 1665 C CA . LEU A 1 215 ? 13.891 -26.062 -2.615 1 97.56 215 LEU A CA 1
ATOM 1666 C C . LEU A 1 215 ? 14.523 -25.391 -1.398 1 97.56 215 LEU A C 1
ATOM 1668 O O . LEU A 1 215 ? 15.734 -25.172 -1.365 1 97.56 215 LEU A O 1
ATOM 1672 N N . ILE A 1 216 ? 13.758 -25.031 -0.463 1 98 216 ILE A N 1
ATOM 1673 C CA . ILE A 1 216 ? 14.266 -24.469 0.783 1 98 216 ILE A CA 1
ATOM 1674 C C . ILE A 1 216 ? 14.547 -25.594 1.78 1 98 216 ILE A C 1
ATOM 1676 O O . ILE A 1 216 ? 13.625 -26.234 2.281 1 98 216 ILE A O 1
ATOM 1680 N N . VAL A 1 217 ? 15.727 -25.766 2.027 1 97.31 217 VAL A N 1
ATOM 1681 C CA . VAL A 1 217 ? 16.203 -26.875 2.846 1 97.31 217 VAL A CA 1
ATOM 1682 C C . VAL A 1 217 ? 16.297 -26.438 4.305 1 97.31 217 VAL A C 1
ATOM 1684 O O . VAL A 1 217 ? 15.922 -27.203 5.211 1 97.31 217 VAL A O 1
ATOM 1687 N N . ASP A 1 218 ? 16.797 -25.281 4.562 1 96.81 218 ASP A N 1
ATOM 1688 C CA . ASP A 1 218 ? 16.984 -24.75 5.906 1 96.81 218 ASP A CA 1
ATOM 1689 C C . ASP A 1 218 ? 16.156 -23.469 6.105 1 96.81 218 ASP A C 1
ATOM 1691 O O . ASP A 1 218 ? 16.703 -22.359 6.039 1 96.81 218 ASP A O 1
ATOM 1695 N N . THR A 1 219 ? 14.938 -23.656 6.441 1 95.38 219 THR A N 1
ATOM 1696 C CA . THR A 1 219 ? 14.008 -22.547 6.578 1 95.38 219 THR A CA 1
ATOM 1697 C C . THR A 1 219 ? 14.406 -21.625 7.734 1 95.38 219 THR A C 1
ATOM 1699 O O . THR A 1 219 ? 14.203 -20.422 7.676 1 95.38 219 THR A O 1
ATOM 1702 N N . GLU A 1 220 ? 15.008 -22.156 8.719 1 95.69 220 GLU A N 1
ATOM 1703 C CA . GLU A 1 220 ? 15.367 -21.406 9.914 1 95.69 220 GLU A CA 1
ATOM 1704 C C . GLU A 1 220 ? 16.438 -20.359 9.602 1 95.69 220 GLU A C 1
ATOM 1706 O O . GLU A 1 220 ? 16.297 -19.188 9.953 1 95.69 220 GLU A O 1
ATOM 1711 N N . HIS A 1 221 ? 17.531 -20.812 8.969 1 96.75 221 HIS A N 1
ATOM 1712 C CA . HIS A 1 221 ? 18.594 -19.875 8.648 1 96.75 221 HIS A CA 1
ATOM 1713 C C . HIS A 1 221 ? 18.141 -18.844 7.633 1 96.75 221 HIS A C 1
ATOM 1715 O O . HIS A 1 221 ? 18.531 -17.672 7.707 1 96.75 221 HIS A O 1
ATOM 1721 N N . LEU A 1 222 ? 17.281 -19.281 6.703 1 96.81 222 LEU A N 1
ATOM 1722 C CA . LEU A 1 222 ? 16.734 -18.344 5.727 1 96.81 222 LEU A CA 1
ATOM 1723 C C . LEU A 1 222 ? 15.867 -17.281 6.41 1 96.81 222 LEU A C 1
ATOM 1725 O O . LEU A 1 222 ? 15.945 -16.094 6.074 1 96.81 222 LEU A O 1
ATOM 1729 N N . ALA A 1 223 ? 15.086 -17.719 7.383 1 96.5 223 ALA A N 1
ATOM 1730 C CA . ALA A 1 223 ? 14.219 -16.812 8.133 1 96.5 223 ALA A CA 1
ATOM 1731 C C . ALA A 1 223 ? 15.047 -15.812 8.945 1 96.5 223 ALA A C 1
ATOM 1733 O O . ALA A 1 223 ? 14.672 -1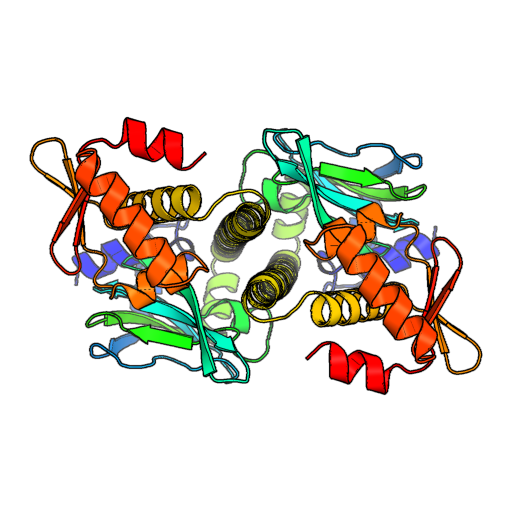4.641 9.055 1 96.5 223 ALA A O 1
ATOM 1734 N N . LYS A 1 224 ? 16.125 -16.266 9.523 1 95.88 224 LYS A N 1
ATOM 1735 C CA . LYS A 1 224 ? 17.016 -15.383 10.266 1 95.88 224 LYS A CA 1
ATOM 1736 C C . LYS A 1 224 ? 17.641 -14.328 9.352 1 95.88 224 LYS A C 1
ATOM 1738 O O . LYS A 1 224 ? 17.797 -13.172 9.742 1 95.88 224 LYS A O 1
ATOM 1743 N N . ARG A 1 225 ? 17.938 -14.727 8.109 1 95.56 225 ARG A N 1
ATOM 1744 C CA . ARG A 1 225 ? 18.562 -13.82 7.145 1 95.56 225 ARG A CA 1
ATOM 1745 C C . ARG A 1 225 ? 17.547 -12.781 6.648 1 95.56 225 ARG A C 1
ATOM 1747 O O . ARG A 1 225 ? 17.938 -11.68 6.262 1 95.56 225 ARG A O 1
ATOM 1754 N N . ALA A 1 226 ? 16.281 -13.133 6.648 1 93.75 226 ALA A N 1
ATOM 1755 C CA . ALA A 1 226 ? 15.203 -12.281 6.137 1 93.75 226 ALA A CA 1
ATOM 1756 C C . ALA A 1 226 ? 14.938 -11.109 7.078 1 93.75 226 ALA A C 1
ATOM 1758 O O . ALA A 1 226 ? 14.289 -10.133 6.695 1 93.75 226 ALA A O 1
ATOM 1759 N N . ARG A 1 227 ? 15.336 -11.203 8.344 1 83.31 227 ARG A N 1
ATOM 1760 C CA . ARG A 1 227 ? 15.094 -10.18 9.352 1 83.31 227 ARG A CA 1
ATOM 1761 C C . ARG A 1 227 ? 16.125 -9.055 9.25 1 83.31 227 ARG A C 1
ATOM 1763 O O . ARG A 1 227 ? 17.281 -9.297 8.945 1 83.31 227 ARG A O 1
ATOM 1770 N N . MET B 1 1 ? -16.766 25.453 16.984 1 51.84 1 MET B N 1
ATOM 1771 C CA . MET B 1 1 ? -17.531 24.219 16.906 1 51.84 1 MET B CA 1
ATOM 1772 C C . MET B 1 1 ? -17.938 23.922 15.461 1 51.84 1 MET B C 1
ATOM 1774 O O . MET B 1 1 ? -17.781 22.797 14.992 1 51.84 1 MET B O 1
ATOM 1778 N N . GLU B 1 2 ? -18.328 25 14.727 1 60.38 2 GLU B N 1
ATOM 1779 C CA . GLU B 1 2 ? -18.75 24.938 13.336 1 60.38 2 GLU B CA 1
ATOM 1780 C C . GLU B 1 2 ? -17.578 24.609 12.414 1 60.38 2 GLU B C 1
ATOM 1782 O O . GLU B 1 2 ? -17.703 23.766 11.516 1 60.38 2 GLU B O 1
ATOM 1787 N N . GLY B 1 3 ? -16.406 25.031 12.805 1 79.31 3 GLY B N 1
ATOM 1788 C CA . GLY B 1 3 ? -15.211 24.844 12 1 79.31 3 GLY B CA 1
ATOM 1789 C C . GLY B 1 3 ? -14.68 23.422 12.062 1 79.31 3 GLY B C 1
ATOM 1790 O O . GLY B 1 3 ? -14.305 22.844 11.031 1 79.31 3 GLY B O 1
ATOM 1791 N N . VAL B 1 4 ? -14.867 22.906 13.219 1 85.06 4 VAL B N 1
ATOM 1792 C CA . VAL B 1 4 ? -14.383 21.547 13.445 1 85.06 4 VAL B CA 1
ATOM 1793 C C . VAL B 1 4 ? -15.266 20.547 12.711 1 85.06 4 VAL B C 1
ATOM 1795 O O . VAL B 1 4 ? -14.773 19.625 12.07 1 85.06 4 VAL B O 1
ATOM 1798 N N . GLN B 1 5 ? -16.562 20.875 12.742 1 88.19 5 GLN B N 1
ATOM 1799 C CA . GLN B 1 5 ? -17.5 20 12.062 1 88.19 5 GLN B CA 1
ATOM 1800 C C . GLN B 1 5 ? -17.281 20 10.555 1 88.19 5 GLN B C 1
ATOM 1802 O O . GLN B 1 5 ? -17.375 18.969 9.898 1 88.19 5 GLN B O 1
ATOM 1807 N N . ASP B 1 6 ? -17.016 21.172 10.102 1 89.75 6 ASP B N 1
ATOM 1808 C CA . ASP B 1 6 ? -16.75 21.297 8.672 1 89.75 6 ASP B CA 1
ATOM 1809 C C . ASP B 1 6 ? -15.508 20.516 8.266 1 89.75 6 ASP B C 1
ATOM 1811 O O . ASP B 1 6 ? -15.5 19.828 7.242 1 89.75 6 ASP B O 1
ATOM 1815 N N . ILE B 1 7 ? -14.516 20.547 9.055 1 91.44 7 ILE B N 1
ATOM 1816 C CA . ILE B 1 7 ? -13.273 19.844 8.781 1 91.44 7 ILE B CA 1
ATOM 1817 C C . ILE B 1 7 ? -13.516 18.328 8.828 1 91.44 7 ILE B C 1
ATOM 1819 O O . ILE B 1 7 ? -13.094 17.594 7.93 1 91.44 7 ILE B O 1
ATOM 1823 N N . LEU B 1 8 ? -14.273 17.891 9.805 1 91.62 8 LEU B N 1
ATOM 1824 C CA . LEU B 1 8 ? -14.539 16.469 9.977 1 91.62 8 LEU B CA 1
ATOM 1825 C C . LEU B 1 8 ? -15.391 15.93 8.828 1 91.62 8 LEU B C 1
ATOM 1827 O O . LEU B 1 8 ? -15.195 14.797 8.383 1 91.62 8 LEU B O 1
ATOM 1831 N N . SER B 1 9 ? -16.281 16.781 8.391 1 90.12 9 SER B N 1
ATOM 1832 C CA . SER B 1 9 ? -17.188 16.344 7.328 1 90.12 9 SER B CA 1
ATOM 1833 C C . SER B 1 9 ? -16.422 16.109 6.023 1 90.12 9 SER B C 1
ATOM 1835 O O . SER B 1 9 ? -16.938 15.438 5.121 1 90.12 9 SER B O 1
ATOM 1837 N N . ARG B 1 10 ? -15.172 16.625 5.969 1 90 10 ARG B N 1
ATOM 1838 C CA . ARG B 1 10 ? -14.367 16.484 4.758 1 90 10 ARG B CA 1
ATOM 1839 C C . ARG B 1 10 ? -13.523 15.219 4.805 1 90 10 ARG B C 1
ATOM 1841 O O . ARG B 1 10 ? -12.852 14.883 3.826 1 90 10 ARG B O 1
ATOM 1848 N N . ALA B 1 11 ? -13.609 14.539 5.891 1 92.12 11 ALA B N 1
ATOM 1849 C CA . ALA B 1 11 ? -12.859 13.289 5.992 1 92.12 11 ALA B CA 1
ATOM 1850 C C . ALA B 1 11 ? -13.344 12.273 4.965 1 92.12 11 ALA B C 1
ATOM 1852 O O . ALA B 1 11 ? -14.547 12.188 4.684 1 92.12 11 ALA B O 1
ATOM 1853 N N . GLY B 1 12 ? -12.43 11.555 4.402 1 87.88 12 GLY B N 1
ATOM 1854 C CA . GLY B 1 12 ? -12.727 10.602 3.348 1 87.88 12 GLY B CA 1
ATOM 1855 C C . GLY B 1 12 ? -13.852 9.641 3.711 1 87.88 12 GLY B C 1
ATOM 1856 O O . GLY B 1 12 ? -14.688 9.305 2.867 1 87.88 12 GLY B O 1
ATOM 1857 N N . ILE B 1 13 ? -13.93 9.242 4.898 1 88.06 13 ILE B N 1
ATOM 1858 C CA . ILE B 1 13 ? -14.875 8.219 5.34 1 88.06 13 ILE B CA 1
ATOM 1859 C C . ILE B 1 13 ? -16.297 8.773 5.258 1 88.06 13 ILE B C 1
ATOM 1861 O O . ILE B 1 13 ? -17.266 8 5.219 1 88.06 13 ILE B O 1
ATOM 1865 N N . PHE B 1 14 ? -16.453 10.102 5.191 1 90.62 14 PHE B N 1
ATOM 1866 C CA . PHE B 1 14 ? -17.797 10.68 5.254 1 90.62 14 PHE B CA 1
ATOM 1867 C C . PHE B 1 14 ? -18.219 11.211 3.889 1 90.62 14 PHE B C 1
ATOM 1869 O O . PHE B 1 14 ? -19.359 11.641 3.709 1 90.62 14 PHE B O 1
ATOM 1876 N N . GLN B 1 15 ? -17.219 11.211 3.008 1 86.19 15 GLN B N 1
ATOM 1877 C CA . GLN B 1 15 ? -17.547 11.758 1.692 1 86.19 15 GLN B CA 1
ATOM 1878 C C . GLN B 1 15 ? -18.672 10.977 1.036 1 86.19 15 GLN B C 1
ATOM 1880 O O . GLN B 1 15 ? -18.672 9.742 1.02 1 86.19 15 GLN B O 1
ATOM 1885 N N . GLY B 1 16 ? -19.766 11.727 0.579 1 80.25 16 GLY B N 1
ATOM 1886 C CA . GLY B 1 16 ? -20.875 11.078 -0.116 1 80.25 16 GLY B CA 1
ATOM 1887 C C . GLY B 1 16 ? -21.969 10.586 0.819 1 80.25 16 GLY B C 1
ATOM 1888 O O . GLY B 1 16 ? -22.984 10.047 0.371 1 80.25 16 GLY B O 1
ATOM 1889 N N . VAL B 1 17 ? -21.703 10.695 2.07 1 86.75 17 VAL B N 1
ATOM 1890 C CA . VAL B 1 17 ? -22.719 10.336 3.057 1 86.75 17 VAL B CA 1
ATOM 1891 C C . VAL B 1 17 ? -23.641 11.523 3.299 1 86.75 17 VAL B C 1
ATOM 1893 O O . VAL B 1 17 ? -23.219 12.68 3.203 1 86.75 17 VAL B O 1
ATOM 1896 N N . ASP B 1 18 ? -24.859 11.25 3.543 1 89.81 18 ASP B N 1
ATOM 1897 C CA . ASP B 1 18 ? -25.828 12.297 3.848 1 89.81 18 ASP B CA 1
ATOM 1898 C C . ASP B 1 18 ? -25.297 13.242 4.918 1 89.81 18 ASP B C 1
ATOM 1900 O O . ASP B 1 18 ? -24.969 12.82 6.023 1 89.81 18 ASP B O 1
ATOM 1904 N N . PRO B 1 19 ? -25.297 14.523 4.52 1 90.12 19 PRO B N 1
ATOM 1905 C CA . PRO B 1 19 ? -24.719 15.5 5.445 1 90.12 19 PRO B CA 1
ATOM 1906 C C . PRO B 1 19 ? -25.406 15.484 6.816 1 90.12 19 PRO B C 1
ATOM 1908 O O . PRO B 1 19 ? -24.734 15.703 7.836 1 90.12 19 PRO B O 1
ATOM 1911 N N . ILE B 1 20 ? -26.641 15.297 6.77 1 91.06 20 ILE B N 1
ATOM 1912 C CA . ILE B 1 20 ? -27.359 15.258 8.039 1 91.06 20 ILE B CA 1
ATOM 1913 C C . ILE B 1 20 ? -26.891 14.055 8.859 1 91.06 20 ILE B C 1
ATOM 1915 O O . ILE B 1 20 ? -26.641 14.18 10.062 1 91.06 20 ILE B O 1
ATOM 1919 N N . ALA B 1 21 ? -26.688 12.93 8.258 1 89.81 21 ALA B N 1
ATOM 1920 C CA . ALA B 1 21 ? -26.188 11.734 8.93 1 89.81 21 ALA B CA 1
ATOM 1921 C C . ALA B 1 21 ? -24.766 11.938 9.43 1 89.81 21 ALA B C 1
ATOM 1923 O O . ALA B 1 21 ? -24.438 11.562 10.562 1 89.81 21 ALA B O 1
ATOM 1924 N N . VAL B 1 22 ? -24.016 12.617 8.594 1 90.5 22 VAL B N 1
ATOM 1925 C CA . VAL B 1 22 ? -22.625 12.875 8.945 1 90.5 22 VAL B CA 1
ATOM 1926 C C . VAL B 1 22 ? -22.547 13.742 10.195 1 90.5 22 VAL B C 1
ATOM 1928 O O . VAL B 1 22 ? -21.797 13.438 11.125 1 90.5 22 VAL B O 1
ATOM 1931 N N . ASN B 1 23 ? -23.344 14.734 10.188 1 91 23 ASN B N 1
ATOM 1932 C CA . ASN B 1 23 ? -23.344 15.633 11.336 1 91 23 ASN B CA 1
ATOM 1933 C C . ASN B 1 23 ? -23.75 14.906 12.617 1 91 23 ASN B C 1
ATOM 1935 O O . ASN B 1 23 ? -23.188 15.148 13.68 1 91 23 ASN B O 1
ATOM 1939 N N . ASN B 1 24 ? -24.672 14.008 12.508 1 90.69 24 ASN B N 1
ATOM 1940 C CA . ASN B 1 24 ? -25.094 13.211 13.664 1 90.69 24 ASN B CA 1
ATOM 1941 C C . ASN B 1 24 ? -23.969 12.297 14.141 1 90.69 24 ASN B C 1
ATOM 1943 O O . ASN B 1 24 ? -23.734 12.172 15.344 1 90.69 24 ASN B O 1
ATOM 1947 N N . LEU B 1 25 ? -23.266 11.75 13.211 1 89.81 25 LEU B N 1
ATOM 1948 C CA . LEU B 1 25 ? -22.172 10.844 13.547 1 89.81 25 LEU B CA 1
ATOM 1949 C C . LEU B 1 25 ? -21.016 11.594 14.211 1 89.81 25 LEU B C 1
ATOM 1951 O O . LEU B 1 25 ? -20.422 11.094 15.172 1 89.81 25 LEU B O 1
ATOM 1955 N N . ILE B 1 26 ? -20.75 12.797 13.703 1 92 26 ILE B N 1
ATOM 1956 C CA . ILE B 1 26 ? -19.641 13.602 14.203 1 92 26 ILE B CA 1
ATOM 1957 C C . ILE B 1 26 ? -19.891 13.969 15.664 1 92 26 ILE B C 1
ATOM 1959 O O . ILE B 1 26 ? -18.953 14.039 16.469 1 92 26 ILE B O 1
ATOM 1963 N N . GLU B 1 27 ? -21.141 14.125 15.984 1 91.38 27 GLU B N 1
ATOM 1964 C CA . GLU B 1 27 ? -21.5 14.508 17.344 1 91.38 27 GLU B CA 1
ATOM 1965 C C . GLU B 1 27 ? -21.156 13.398 18.344 1 91.38 27 GLU B C 1
ATOM 1967 O O . GLU B 1 27 ? -20.969 13.656 19.531 1 91.38 27 GLU B O 1
ATOM 1972 N N . ASP B 1 28 ? -21.016 12.227 17.844 1 91.81 28 ASP B N 1
ATOM 1973 C CA . ASP B 1 28 ? -20.75 11.07 18.703 1 91.81 28 ASP B CA 1
ATOM 1974 C C . ASP B 1 28 ? -19.25 10.875 18.906 1 91.81 28 ASP B C 1
ATOM 1976 O O . ASP B 1 28 ? -18.844 10.086 19.766 1 91.81 28 ASP B O 1
ATOM 1980 N N . LEU B 1 29 ? -18.5 11.586 18.172 1 94.94 29 LEU B N 1
ATOM 1981 C CA . LEU B 1 29 ? -17.062 11.344 18.203 1 94.94 29 LEU B CA 1
ATOM 1982 C C . LEU B 1 29 ? -16.422 12.008 19.422 1 94.94 29 LEU B C 1
ATOM 1984 O O . LEU B 1 29 ? -16.828 13.094 19.828 1 94.94 29 LEU B O 1
ATOM 1988 N N . GLU B 1 30 ? -15.445 11.328 19.984 1 96.38 30 GLU B N 1
ATOM 1989 C CA . GLU B 1 30 ? -14.656 11.883 21.078 1 96.38 30 GLU B CA 1
ATOM 1990 C C . GLU B 1 30 ? -13.57 12.82 20.547 1 96.38 30 GLU B C 1
ATOM 1992 O O . GLU B 1 30 ? -12.914 12.516 19.562 1 96.38 30 GLU B O 1
ATOM 1997 N N . SER B 1 31 ? -13.398 13.961 21.203 1 96.62 31 SER B N 1
ATOM 1998 C CA . SER B 1 31 ? -12.336 14.891 20.859 1 96.62 31 SER B CA 1
ATOM 1999 C C . SER B 1 31 ? -11.102 14.68 21.734 1 96.62 31 SER B C 1
ATOM 2001 O O . SER B 1 31 ? -11.219 14.523 22.953 1 96.62 31 SER B O 1
ATOM 2003 N N . VAL B 1 32 ? -9.945 14.672 21.078 1 98.06 32 VAL B N 1
ATOM 2004 C CA . VAL B 1 32 ? -8.695 14.477 21.812 1 98.06 32 VAL B CA 1
ATOM 2005 C C . VAL B 1 32 ? -7.68 15.531 21.375 1 98.06 32 VAL B C 1
ATOM 2007 O O . VAL B 1 32 ? -7.785 16.094 20.297 1 98.06 32 VAL B O 1
ATOM 2010 N N . ARG B 1 33 ? -6.781 15.789 22.297 1 98.38 33 ARG B N 1
ATOM 2011 C CA . ARG B 1 33 ? -5.707 16.75 22.062 1 98.38 33 ARG B CA 1
ATOM 2012 C C . ARG B 1 33 ? -4.355 16.172 22.469 1 98.38 33 ARG B C 1
ATOM 2014 O O . ARG B 1 33 ? -4.242 15.508 23.5 1 98.38 33 ARG B O 1
ATOM 2021 N N . PHE B 1 34 ? -3.385 16.375 21.641 1 98.69 34 PHE B N 1
ATOM 2022 C CA . PHE B 1 34 ? -2.023 15.914 21.891 1 98.69 34 PHE B CA 1
ATOM 2023 C C . PHE B 1 34 ? -1.027 17.047 21.703 1 98.69 34 PHE B C 1
ATOM 2025 O O . PHE B 1 34 ? -1.132 17.812 20.734 1 98.69 34 PHE B O 1
ATOM 2032 N N . PRO B 1 35 ? -0.081 17.203 22.609 1 98.62 35 PRO B N 1
ATOM 2033 C CA . PRO B 1 35 ? 0.95 18.219 22.391 1 98.62 35 PRO B CA 1
ATOM 2034 C C . PRO B 1 35 ? 1.941 17.828 21.297 1 98.62 35 PRO B C 1
ATOM 2036 O O . PRO B 1 35 ? 2.016 16.656 20.906 1 98.62 35 PRO B O 1
ATOM 2039 N N . ARG B 1 36 ? 2.639 18.812 20.828 1 97.75 36 ARG B N 1
ATOM 2040 C CA . ARG B 1 36 ? 3.711 18.562 19.859 1 97.75 36 ARG B CA 1
ATOM 2041 C C . ARG B 1 36 ? 4.684 17.516 20.375 1 97.75 36 ARG B C 1
ATOM 2043 O O . ARG B 1 36 ? 5.078 17.547 21.547 1 97.75 36 ARG B O 1
ATOM 2050 N N . GLY B 1 37 ? 4.988 16.562 19.562 1 97.31 37 GLY B N 1
ATOM 2051 C CA . GLY B 1 37 ? 5.988 15.562 19.891 1 97.31 37 GLY B CA 1
ATOM 2052 C C . GLY B 1 37 ? 5.398 14.328 20.547 1 97.31 37 GLY B C 1
ATOM 2053 O O . GLY B 1 37 ? 6.07 13.305 20.672 1 97.31 37 GLY B O 1
ATOM 2054 N N . ALA B 1 38 ? 4.184 14.445 20.938 1 98.44 38 ALA B N 1
ATOM 2055 C CA . ALA B 1 38 ? 3.545 13.297 21.578 1 98.44 38 ALA B CA 1
ATOM 2056 C C . ALA B 1 38 ? 3.334 12.156 20.594 1 98.44 38 ALA B C 1
ATOM 2058 O O . ALA B 1 38 ? 2.99 12.391 19.438 1 98.44 38 ALA B O 1
ATOM 2059 N N . THR B 1 39 ? 3.564 10.898 21.062 1 98.31 39 THR B N 1
ATOM 2060 C CA . THR B 1 39 ? 3.223 9.703 20.297 1 98.31 39 THR B CA 1
ATOM 2061 C C . THR B 1 39 ? 1.789 9.266 20.594 1 98.31 39 THR B C 1
ATOM 2063 O O . THR B 1 39 ? 1.455 8.93 21.719 1 98.31 39 THR B O 1
ATOM 2066 N N . ILE B 1 40 ? 0.99 9.32 19.625 1 98.25 40 ILE B N 1
ATOM 2067 C CA . ILE B 1 40 ? -0.406 8.93 19.797 1 98.25 40 ILE B CA 1
ATOM 2068 C C . ILE B 1 40 ? -0.502 7.418 19.984 1 98.25 40 ILE B C 1
ATOM 2070 O O . ILE B 1 40 ? -1.232 6.938 20.844 1 98.25 40 ILE B O 1
ATOM 2074 N N . PHE B 1 41 ? 0.178 6.645 19.172 1 97.62 41 PHE B N 1
ATOM 2075 C CA . PHE B 1 41 ? 0.368 5.211 19.359 1 97.62 41 PHE B CA 1
ATOM 2076 C C . PHE B 1 41 ? 1.698 4.762 18.766 1 97.62 41 PHE B C 1
ATOM 2078 O O . PHE B 1 41 ? 2.258 5.438 17.906 1 97.62 41 PHE B O 1
ATOM 2085 N N . GLU B 1 42 ? 2.146 3.566 19.156 1 96.44 42 GLU B N 1
ATOM 2086 C CA . GLU B 1 42 ? 3.449 3.051 18.75 1 96.44 42 GLU B CA 1
ATOM 2087 C C . GLU B 1 42 ? 3.301 1.85 17.812 1 96.44 42 GLU B C 1
ATOM 2089 O O . GLU B 1 42 ? 2.395 1.033 17.984 1 96.44 42 GLU B O 1
ATOM 2094 N N . GLU B 1 43 ? 4.223 1.85 16.891 1 94.38 43 GLU B N 1
ATOM 2095 C CA . GLU B 1 43 ? 4.34 0.663 16.047 1 94.38 43 GLU B CA 1
ATOM 2096 C C . GLU B 1 43 ? 4.402 -0.608 16.891 1 94.38 43 GLU B C 1
ATOM 2098 O O . GLU B 1 43 ? 5.102 -0.653 17.906 1 94.38 43 GLU B O 1
ATOM 2103 N N . GLY B 1 44 ? 3.594 -1.611 16.516 1 92.75 44 GLY B N 1
ATOM 2104 C CA . GLY B 1 44 ? 3.645 -2.896 17.188 1 92.75 44 GLY B CA 1
ATOM 2105 C C . GLY B 1 44 ? 2.617 -3.023 18.297 1 92.75 44 GLY B C 1
ATOM 2106 O O . GLY B 1 44 ? 2.334 -4.129 18.766 1 92.75 44 GLY B O 1
ATOM 2107 N N . GLU B 1 45 ? 2.086 -1.95 18.719 1 94.44 45 GLU B N 1
ATOM 2108 C CA . GLU B 1 45 ? 1.055 -1.99 19.75 1 94.44 45 GLU B CA 1
ATOM 2109 C C . GLU B 1 45 ? -0.292 -2.412 19.172 1 94.44 45 GLU B C 1
ATOM 2111 O O . GLU B 1 45 ? -0.553 -2.209 17.984 1 94.44 45 GLU B O 1
ATOM 2116 N N . PRO B 1 46 ? -1.041 -3.016 20.047 1 92.44 46 PRO B N 1
ATOM 2117 C CA . PRO B 1 46 ? -2.408 -3.234 19.562 1 92.44 46 PRO B CA 1
ATOM 2118 C C . PRO B 1 46 ? -3.16 -1.93 19.312 1 92.44 46 PRO B C 1
ATOM 2120 O O . PRO B 1 46 ? -2.869 -0.912 19.938 1 92.44 46 PRO B O 1
ATOM 2123 N N . GLY B 1 47 ? -4.043 -1.912 18.391 1 90.81 47 GLY B N 1
ATOM 2124 C CA . GLY B 1 47 ? -4.828 -0.719 18.109 1 90.81 47 GLY B CA 1
ATOM 2125 C C . GLY B 1 47 ? -6.25 -1.024 17.688 1 90.81 47 GLY B C 1
ATOM 2126 O O . GLY B 1 47 ? -6.48 -1.955 16.906 1 90.81 47 GLY B O 1
ATOM 2127 N N . ASP B 1 48 ? -7.191 -0.272 18.281 1 91.25 48 ASP B N 1
ATOM 2128 C CA . ASP B 1 48 ? -8.594 -0.467 17.922 1 91.25 48 ASP B CA 1
ATOM 2129 C C . ASP B 1 48 ? -9.297 0.871 17.719 1 91.25 48 ASP B C 1
ATOM 2131 O O . ASP B 1 48 ? -10.523 0.956 17.828 1 91.25 48 ASP B O 1
ATOM 2135 N N . ARG B 1 49 ? -8.453 1.89 17.5 1 94.75 49 ARG B N 1
ATOM 2136 C CA . ARG B 1 49 ? -9.031 3.219 17.328 1 94.75 49 ARG B CA 1
ATOM 2137 C C . ARG B 1 49 ? -8.492 3.883 16.062 1 94.75 49 ARG B C 1
ATOM 2139 O O . ARG B 1 49 ? -7.355 3.625 15.656 1 94.75 49 ARG B O 1
ATOM 2146 N N . LEU B 1 50 ? -9.359 4.652 15.469 1 95.62 50 LEU B N 1
ATOM 2147 C CA . LEU B 1 50 ? -8.898 5.539 14.406 1 95.62 50 LEU B CA 1
ATOM 2148 C C . LEU B 1 50 ? -9.039 7 14.82 1 95.62 50 LEU B C 1
ATOM 2150 O O . LEU B 1 50 ? -9.727 7.312 15.797 1 95.62 50 LEU B O 1
ATOM 2154 N N . TYR B 1 51 ? -8.359 7.855 14.133 1 97.69 51 TYR B N 1
ATOM 2155 C CA . TYR B 1 51 ? -8.328 9.289 14.406 1 97.69 51 TYR B CA 1
ATOM 2156 C C . TYR B 1 51 ? -8.57 10.094 13.133 1 97.69 51 TYR B C 1
ATOM 2158 O O . TYR B 1 51 ? -8.141 9.695 12.047 1 97.69 51 TYR B O 1
ATOM 2166 N N . ILE B 1 52 ? -9.242 11.18 13.273 1 97.31 52 ILE B N 1
ATOM 2167 C CA . ILE B 1 52 ? -9.398 12.172 12.219 1 97.31 52 ILE B CA 1
ATOM 2168 C C . ILE B 1 52 ? -8.875 13.523 12.695 1 97.31 52 ILE B C 1
ATOM 2170 O O . ILE B 1 52 ? -9.391 14.094 13.664 1 97.31 52 ILE B O 1
ATOM 2174 N N . ILE B 1 53 ? -7.938 14.023 11.977 1 98.06 53 ILE B N 1
ATOM 2175 C CA . ILE B 1 53 ? -7.273 15.25 12.406 1 98.06 53 ILE B CA 1
ATOM 2176 C C . ILE B 1 53 ? -8.18 16.453 12.133 1 98.06 53 ILE B C 1
ATOM 2178 O O . ILE B 1 53 ? -8.711 16.594 11.031 1 98.06 53 ILE B O 1
ATOM 2182 N N . THR B 1 54 ? -8.328 17.281 13.102 1 97.5 54 THR B N 1
ATOM 2183 C CA . THR B 1 54 ? -9.07 18.531 12.891 1 97.5 54 THR B CA 1
ATOM 2184 C C . THR B 1 54 ? -8.117 19.719 12.82 1 97.5 54 THR B C 1
ATOM 2186 O O . THR B 1 54 ? -8.414 20.719 12.18 1 97.5 54 THR B O 1
ATOM 2189 N N . SER B 1 55 ? -7.055 19.594 13.492 1 97.31 55 SER B N 1
ATOM 2190 C CA . SER B 1 55 ? -6.008 20.609 13.453 1 97.31 55 SER B CA 1
ATOM 2191 C C . SER B 1 55 ? -4.641 20 13.773 1 97.31 55 SER B C 1
ATOM 2193 O O . SER B 1 55 ? -4.531 19.125 14.633 1 97.31 55 SER B O 1
ATOM 2195 N N . GLY B 1 56 ? -3.654 20.609 13.07 1 97.25 56 GLY B N 1
ATOM 2196 C CA . GLY B 1 56 ? -2.293 20.172 13.32 1 97.25 56 GLY B CA 1
ATOM 2197 C C . GLY B 1 56 ? -1.812 19.125 12.328 1 97.25 56 GLY B C 1
ATOM 2198 O O . GLY B 1 56 ? -2.438 18.922 11.289 1 97.25 56 GLY B O 1
ATOM 2199 N N . LYS B 1 57 ? -0.586 18.562 12.617 1 98.06 57 LYS B N 1
ATOM 2200 C CA . LYS B 1 57 ? 0.048 17.609 11.719 1 98.06 57 LYS B CA 1
ATOM 2201 C C . LYS B 1 57 ? 0.563 16.391 12.484 1 98.06 57 LYS B C 1
ATOM 2203 O O . LYS B 1 57 ? 1.1 16.531 13.586 1 98.06 57 LYS B O 1
ATOM 2208 N N . VAL B 1 58 ? 0.331 15.25 11.938 1 98.31 58 VAL B N 1
ATOM 2209 C CA . VAL B 1 58 ? 0.81 13.977 12.469 1 98.31 58 VAL B CA 1
ATOM 2210 C C . VAL B 1 58 ? 1.691 13.281 11.438 1 98.31 58 VAL B C 1
ATOM 2212 O O . VAL B 1 58 ? 1.377 13.281 10.242 1 98.31 58 VAL B O 1
ATOM 2215 N N . LYS B 1 59 ? 2.828 12.758 11.852 1 97.56 59 LYS B N 1
ATOM 2216 C CA . LYS B 1 59 ? 3.631 11.914 10.977 1 97.56 59 LYS B CA 1
ATOM 2217 C C . LYS B 1 59 ? 3.488 10.438 11.352 1 97.56 59 LYS B C 1
ATOM 2219 O O . LYS B 1 59 ? 3.391 10.102 12.531 1 97.56 59 LYS B O 1
ATOM 2224 N N . LEU B 1 60 ? 3.406 9.57 10.398 1 96.5 60 LEU B N 1
ATOM 2225 C CA . LEU B 1 60 ? 3.455 8.125 10.578 1 96.5 60 LEU B CA 1
ATOM 2226 C C . LEU B 1 60 ? 4.848 7.586 10.273 1 96.5 60 LEU B C 1
ATOM 2228 O O . LEU B 1 60 ? 5.402 7.863 9.203 1 96.5 60 LEU B O 1
ATOM 2232 N N . ALA B 1 61 ? 5.371 6.84 11.195 1 95.94 61 ALA B N 1
ATOM 2233 C CA . ALA B 1 61 ? 6.758 6.402 11.055 1 95.94 61 ALA B CA 1
ATOM 2234 C C . ALA B 1 61 ? 6.895 4.91 11.359 1 95.94 61 ALA B C 1
ATOM 2236 O O . ALA B 1 61 ? 6.156 4.371 12.188 1 95.94 61 ALA B O 1
ATOM 2237 N N . ARG B 1 62 ? 7.758 4.332 10.648 1 94 62 ARG B N 1
ATOM 2238 C CA . ARG B 1 62 ? 8.172 2.953 10.891 1 94 62 ARG B CA 1
ATOM 2239 C C . ARG B 1 62 ? 9.633 2.891 11.328 1 94 62 ARG B C 1
ATOM 2241 O O . ARG B 1 62 ? 10.461 3.672 10.859 1 94 62 ARG B O 1
ATOM 2248 N N . HIS B 1 63 ? 9.898 1.914 12.117 1 91.62 63 HIS B N 1
ATOM 2249 C CA . HIS B 1 63 ? 11.25 1.812 12.656 1 91.62 63 HIS B CA 1
ATOM 2250 C C . HIS B 1 63 ? 11.906 0.491 12.266 1 91.62 63 HIS B C 1
ATOM 2252 O O . HIS B 1 63 ? 11.234 -0.546 12.219 1 91.62 63 HIS B O 1
ATOM 2258 N N . SER B 1 64 ? 13.164 0.572 12.023 1 88.38 64 SER B N 1
ATOM 2259 C CA . SER B 1 64 ? 13.953 -0.646 11.859 1 88.38 64 SER B CA 1
ATOM 2260 C C . SER B 1 64 ? 14.32 -1.253 13.211 1 88.38 64 SER B C 1
ATOM 2262 O O . SER B 1 64 ? 14.086 -0.644 14.258 1 88.38 64 SER B O 1
ATOM 2264 N N . MET B 1 65 ? 14.898 -2.422 13.109 1 83.31 65 MET B N 1
ATOM 2265 C CA . MET B 1 65 ? 15.305 -3.107 14.328 1 83.31 65 MET B CA 1
ATOM 2266 C C . MET B 1 65 ? 16.422 -2.338 15.039 1 83.31 65 MET B C 1
ATOM 2268 O O . MET B 1 65 ? 16.516 -2.363 16.266 1 83.31 65 MET B O 1
ATOM 2272 N N . ASP B 1 66 ? 17.172 -1.671 14.242 1 85.19 66 ASP B N 1
ATOM 2273 C CA . ASP B 1 66 ? 18.297 -0.949 14.836 1 85.19 66 ASP B CA 1
ATOM 2274 C C . ASP B 1 66 ? 17.906 0.489 15.172 1 85.19 66 ASP B C 1
ATOM 2276 O O . ASP B 1 66 ? 18.766 1.305 15.516 1 85.19 66 ASP B O 1
ATOM 2280 N N . GLY B 1 67 ? 16.719 0.887 14.992 1 83.88 67 GLY B N 1
ATOM 2281 C CA . GLY B 1 67 ? 16.219 2.16 15.484 1 83.88 67 GLY B CA 1
ATOM 2282 C C . GLY B 1 67 ? 16.109 3.221 14.406 1 83.88 67 GLY B C 1
ATOM 2283 O O . GLY B 1 67 ? 15.664 4.34 14.672 1 83.88 67 GLY B O 1
ATOM 2284 N N . ARG B 1 68 ? 16.562 2.893 13.234 1 88.25 68 ARG B N 1
ATOM 2285 C CA . ARG B 1 68 ? 16.391 3.846 12.141 1 88.25 68 ARG B CA 1
ATOM 2286 C C . ARG B 1 68 ? 14.906 4.039 11.82 1 88.25 68 ARG B C 1
ATOM 2288 O O . ARG B 1 68 ? 14.109 3.113 11.984 1 88.25 68 ARG B O 1
ATOM 2295 N N . GLU B 1 69 ? 14.586 5.281 11.391 1 92.38 69 GLU B N 1
ATOM 2296 C CA . GLU B 1 69 ? 13.188 5.621 11.148 1 92.38 69 GLU B CA 1
ATOM 2297 C C . GLU B 1 69 ? 12.945 5.941 9.672 1 92.38 69 GLU B C 1
ATOM 2299 O O . GLU B 1 69 ? 13.812 6.52 9.008 1 92.38 69 GLU B O 1
ATOM 2304 N N . ASN B 1 70 ? 11.883 5.488 9.195 1 92 70 ASN B N 1
ATOM 2305 C CA . ASN B 1 70 ? 11.344 5.883 7.898 1 92 70 ASN B CA 1
ATOM 2306 C C . ASN B 1 70 ? 9.953 6.488 8.039 1 92 70 ASN B C 1
ATOM 2308 O O . ASN B 1 70 ? 9.055 5.875 8.617 1 92 70 ASN B O 1
ATOM 2312 N N . LEU B 1 71 ? 9.812 7.691 7.52 1 94.69 71 LEU B N 1
ATOM 2313 C CA . LEU B 1 71 ? 8.5 8.312 7.562 1 94.69 71 LEU B CA 1
ATOM 2314 C C . LEU B 1 71 ? 7.645 7.871 6.379 1 94.69 71 LEU B C 1
ATOM 2316 O O . LEU B 1 71 ? 8.086 7.945 5.227 1 94.69 71 LEU B O 1
ATOM 2320 N N . LEU B 1 72 ? 6.469 7.434 6.68 1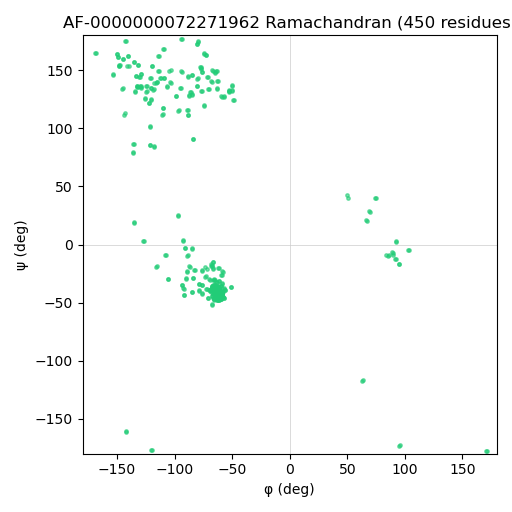 92.81 72 LEU B N 1
ATOM 2321 C CA . LEU B 1 72 ? 5.551 6.98 5.641 1 92.81 72 LEU B CA 1
ATOM 2322 C C . LEU B 1 72 ? 4.777 8.156 5.051 1 92.81 72 LEU B C 1
ATOM 2324 O O . LEU B 1 72 ? 4.543 8.203 3.84 1 92.81 72 LEU B O 1
ATOM 2328 N N . THR B 1 73 ? 4.371 9.039 5.918 1 93.94 73 THR B N 1
ATOM 2329 C CA . THR B 1 73 ? 3.551 10.156 5.461 1 93.94 73 THR B CA 1
ATOM 2330 C C . THR B 1 73 ? 3.418 11.211 6.555 1 93.94 73 THR B C 1
ATOM 2332 O O . THR B 1 73 ? 3.764 10.961 7.711 1 93.94 73 THR B O 1
ATOM 2335 N N . VAL B 1 74 ? 2.98 12.367 6.148 1 95.88 74 VAL B N 1
ATOM 2336 C CA . VAL B 1 74 ? 2.541 13.438 7.035 1 95.88 74 VAL B CA 1
ATOM 2337 C C . VAL B 1 74 ? 1.071 13.75 6.773 1 95.88 74 VAL B C 1
ATOM 2339 O O . VAL B 1 74 ? 0.658 13.906 5.621 1 95.88 74 VAL B O 1
ATOM 2342 N N . MET B 1 75 ? 0.384 13.836 7.859 1 96.5 75 MET B N 1
ATOM 2343 C CA . MET B 1 75 ? -1.063 14 7.766 1 96.5 75 MET B CA 1
ATOM 2344 C C . MET B 1 75 ? -1.508 15.305 8.422 1 96.5 75 MET B C 1
ATOM 2346 O O . MET B 1 75 ? -0.83 15.82 9.312 1 96.5 75 MET B O 1
ATOM 2350 N N . GLY B 1 76 ? -2.645 15.789 7.926 1 96.5 76 GLY B N 1
ATOM 2351 C CA . GLY B 1 76 ? -3.203 17.031 8.445 1 96.5 76 GLY B CA 1
ATOM 2352 C C . GLY B 1 76 ? -4.719 17.016 8.531 1 96.5 76 GLY B C 1
ATOM 2353 O O . GLY B 1 76 ? -5.332 15.945 8.516 1 96.5 76 GLY B O 1
ATOM 2354 N N . PRO B 1 77 ? -5.293 18.156 8.617 1 96.06 77 PRO B N 1
ATOM 2355 C CA . PRO B 1 77 ? -6.742 18.266 8.828 1 96.06 77 PRO B CA 1
ATOM 2356 C C . PRO B 1 77 ? -7.543 17.453 7.812 1 96.06 77 PRO B C 1
ATOM 2358 O O . PRO B 1 77 ? -7.238 17.469 6.617 1 96.06 77 PRO B O 1
ATOM 2361 N N . SER B 1 78 ? -8.523 16.688 8.328 1 95.38 78 SER B N 1
ATOM 2362 C CA . SER B 1 78 ? -9.477 15.859 7.598 1 95.38 78 SER B CA 1
ATOM 2363 C C . SER B 1 78 ? -8.891 14.5 7.254 1 95.38 78 SER B C 1
ATOM 2365 O O . SER B 1 78 ? -9.609 13.602 6.793 1 95.38 78 SER B O 1
ATOM 2367 N N . ASP B 1 79 ? -7.594 14.312 7.477 1 95.19 79 ASP B N 1
ATOM 2368 C CA . ASP B 1 79 ? -6.988 13.008 7.242 1 95.19 79 ASP B CA 1
ATOM 2369 C C . ASP B 1 79 ? -7.332 12.031 8.367 1 95.19 79 ASP B C 1
ATOM 2371 O O . ASP B 1 79 ? -7.5 12.438 9.516 1 95.19 79 ASP B O 1
ATOM 2375 N N . MET B 1 80 ? -7.414 10.812 7.977 1 95.25 80 MET B N 1
ATOM 2376 C CA . MET B 1 80 ? -7.703 9.734 8.922 1 95.25 80 MET B CA 1
ATOM 2377 C C . MET B 1 80 ? -6.527 8.773 9.031 1 95.25 80 MET B C 1
ATOM 2379 O O . MET B 1 80 ? -5.887 8.453 8.023 1 95.25 80 MET B O 1
ATOM 2383 N N . PHE B 1 81 ? -6.242 8.312 10.266 1 95.69 81 PHE B N 1
ATOM 2384 C CA . PHE B 1 81 ? -5.195 7.32 10.477 1 95.69 81 PHE B CA 1
ATOM 2385 C C . PHE B 1 81 ? -5.57 6.363 11.602 1 95.69 81 PHE B C 1
ATOM 2387 O O . PHE B 1 81 ? -6.477 6.645 12.383 1 95.69 81 PHE B O 1
ATOM 2394 N N . GLY B 1 82 ? -4.914 5.188 11.617 1 93.25 82 GLY B N 1
ATOM 2395 C CA . GLY B 1 82 ? -5.117 4.18 12.641 1 93.25 82 GLY B CA 1
ATOM 2396 C C . GLY B 1 82 ? -6.176 3.156 12.273 1 93.25 82 GLY B C 1
ATOM 2397 O O . GLY B 1 82 ? -6.406 2.199 13.016 1 93.25 82 GLY B O 1
ATOM 2398 N N . GLU B 1 83 ? -6.707 3.287 11.109 1 89.56 83 GLU B N 1
ATOM 2399 C CA . GLU B 1 83 ? -7.867 2.486 10.727 1 89.56 83 GLU B CA 1
ATOM 2400 C C . GLU B 1 83 ? -7.449 1.099 10.25 1 89.56 83 GLU B C 1
ATOM 2402 O O . GLU B 1 83 ? -8.258 0.167 10.242 1 89.56 83 GLU B O 1
ATOM 2407 N N . LEU B 1 84 ? -6.234 0.953 9.828 1 89.06 84 LEU B N 1
ATOM 2408 C CA . LEU B 1 84 ? -5.777 -0.314 9.266 1 89.06 84 LEU B CA 1
ATOM 2409 C C . LEU B 1 84 ? -5.934 -1.445 10.273 1 89.06 84 LEU B C 1
ATOM 2411 O O . LEU B 1 84 ? -6.379 -2.539 9.922 1 89.06 84 LEU B O 1
ATOM 2415 N N . SER B 1 85 ? -5.574 -1.235 11.516 1 89.44 85 SER B N 1
ATOM 2416 C CA . SER B 1 85 ? -5.605 -2.26 12.555 1 89.44 85 SER B CA 1
ATOM 2417 C C . SER B 1 85 ? -7.039 -2.654 12.898 1 89.44 85 SER B C 1
ATOM 2419 O O . SER B 1 85 ? -7.27 -3.689 13.523 1 89.44 85 SER B O 1
ATOM 2421 N N . ILE B 1 86 ? -7.969 -1.837 12.516 1 88.31 86 ILE B N 1
ATOM 2422 C CA . ILE B 1 86 ? -9.375 -2.133 12.766 1 88.31 86 ILE B CA 1
ATOM 2423 C C . ILE B 1 86 ? -9.859 -3.193 11.781 1 88.31 86 ILE B C 1
ATOM 2425 O O . ILE B 1 86 ? -10.547 -4.141 12.172 1 88.31 86 ILE B O 1
ATOM 2429 N N . PHE B 1 87 ? -9.484 -3.074 10.594 1 88.12 87 PHE B N 1
ATOM 2430 C CA . PHE B 1 87 ? -9.992 -3.969 9.562 1 88.12 87 PHE B CA 1
ATOM 2431 C C . PHE B 1 87 ? -9.102 -5.203 9.43 1 88.12 87 PHE B C 1
ATOM 2433 O O . PHE B 1 87 ? -9.555 -6.254 8.984 1 88.12 87 PHE B O 1
ATOM 2440 N N . ASP B 1 88 ? -7.922 -5.102 9.695 1 87.88 88 ASP B N 1
ATOM 2441 C CA . ASP B 1 88 ? -6.977 -6.207 9.789 1 87.88 88 ASP B CA 1
ATOM 2442 C C . ASP B 1 88 ? -6.34 -6.273 11.172 1 87.88 88 ASP B C 1
ATOM 2444 O O . ASP B 1 88 ? -5.211 -5.816 11.367 1 87.88 88 ASP B O 1
ATOM 2448 N N . PRO B 1 89 ? -7.121 -6.965 11.977 1 86.38 89 PRO B N 1
ATOM 2449 C CA . PRO B 1 89 ? -6.664 -6.934 13.367 1 86.38 89 PRO B CA 1
ATOM 2450 C C . PRO B 1 89 ? -5.234 -7.453 13.531 1 86.38 89 PRO B C 1
ATOM 2452 O O . PRO B 1 89 ? -4.875 -8.477 12.945 1 86.38 89 PRO B O 1
ATOM 2455 N N . GLY B 1 90 ? -4.41 -6.703 14.148 1 83.38 90 GLY B N 1
ATOM 2456 C CA . GLY B 1 90 ? -2.994 -6.91 14.414 1 83.38 90 GLY B CA 1
ATOM 2457 C C . GLY B 1 90 ? -2.309 -5.68 14.984 1 83.38 90 GLY B C 1
ATOM 2458 O O . GLY B 1 90 ? -2.961 -4.672 15.258 1 83.38 90 GLY B O 1
ATOM 2459 N N . PRO B 1 91 ? -1.105 -5.844 15.172 1 91.44 91 PRO B N 1
ATOM 2460 C CA . PRO B 1 91 ? -0.373 -4.715 15.758 1 91.44 91 PRO B CA 1
ATOM 2461 C C . PRO B 1 91 ? -0.298 -3.514 14.812 1 91.44 91 PRO B C 1
ATOM 2463 O O . PRO B 1 91 ? -0.368 -3.676 13.594 1 91.44 91 PRO B O 1
ATOM 2466 N N . ARG B 1 92 ? -0.236 -2.342 15.422 1 94.5 92 ARG B N 1
ATOM 2467 C CA . ARG B 1 92 ? -0.018 -1.131 14.641 1 94.5 92 ARG B CA 1
ATOM 2468 C C . ARG B 1 92 ? 1.178 -1.292 13.703 1 94.5 92 ARG B C 1
ATOM 2470 O O . ARG B 1 92 ? 2.205 -1.85 14.094 1 94.5 92 ARG B O 1
ATOM 2477 N N . THR B 1 93 ? 1.019 -0.841 12.5 1 89.94 93 THR B N 1
ATOM 2478 C CA . THR B 1 93 ? 2.062 -1.01 11.5 1 89.94 93 THR B CA 1
ATOM 2479 C C . THR B 1 93 ? 3.059 0.144 11.555 1 89.94 93 THR B C 1
ATOM 2481 O O . THR B 1 93 ? 4.148 0.061 10.984 1 89.94 93 THR B O 1
ATOM 2484 N N . SER B 1 94 ? 2.676 1.215 12.148 1 94.44 94 SER B N 1
ATOM 2485 C CA . SER B 1 94 ? 3.504 2.41 12.266 1 94.44 94 SER B CA 1
ATOM 2486 C C . SER B 1 94 ? 3.186 3.18 13.547 1 94.44 94 SER B C 1
ATOM 2488 O O . SER B 1 94 ? 2.156 2.939 14.18 1 94.44 94 SER B O 1
ATOM 2490 N N . SER B 1 95 ? 4.098 4.02 13.914 1 96.81 95 SER B N 1
ATOM 2491 C CA . SER B 1 95 ? 3.844 4.977 14.992 1 96.81 95 SER B CA 1
ATOM 2492 C C . SER B 1 95 ? 3.23 6.262 14.445 1 96.81 95 SER B C 1
ATOM 2494 O O . SER B 1 95 ? 3.496 6.652 13.305 1 96.81 95 SER B O 1
ATOM 2496 N N . ALA B 1 96 ? 2.391 6.805 15.195 1 98.19 96 ALA B N 1
ATOM 2497 C CA . ALA B 1 96 ? 1.836 8.125 14.898 1 98.19 96 ALA B CA 1
ATOM 2498 C C . ALA B 1 96 ? 2.338 9.164 15.891 1 98.19 96 ALA B C 1
ATOM 2500 O O . ALA B 1 96 ? 2.08 9.062 17.094 1 98.19 96 ALA B O 1
ATOM 2501 N N . VAL B 1 97 ? 3.047 10.148 15.398 1 98.25 97 VAL B N 1
ATOM 2502 C CA . VAL B 1 97 ? 3.691 11.133 16.266 1 98.25 97 VAL B CA 1
ATOM 2503 C C . VAL B 1 97 ? 3.242 12.539 15.867 1 98.25 97 VAL B C 1
ATOM 2505 O O . VAL B 1 97 ? 3.191 12.867 14.68 1 98.25 97 VAL B O 1
ATOM 2508 N N . CYS B 1 98 ? 2.941 13.359 16.828 1 98.56 98 CYS B N 1
ATOM 2509 C CA . CYS B 1 98 ? 2.5 14.727 16.578 1 98.56 98 CYS B CA 1
ATOM 2510 C C . CYS B 1 98 ? 3.668 15.609 16.156 1 98.56 98 CYS B C 1
ATOM 2512 O O . CYS B 1 98 ? 4.629 15.773 16.906 1 98.56 98 CYS B O 1
ATOM 2514 N N . VAL B 1 99 ? 3.561 16.141 15 1 97.56 99 VAL B N 1
ATOM 2515 C CA . VAL B 1 99 ? 4.547 17.109 14.516 1 97.56 99 VAL B CA 1
ATOM 2516 C C . VAL B 1 99 ? 4.281 18.484 15.125 1 97.56 99 VAL B C 1
ATOM 2518 O O . VAL B 1 99 ? 5.215 19.25 15.359 1 97.56 99 VAL B O 1
ATOM 2521 N N . THR B 1 100 ? 3.061 18.812 15.242 1 97.56 100 THR B N 1
ATOM 2522 C CA . THR B 1 100 ? 2.559 19.984 15.938 1 97.56 100 THR B CA 1
ATOM 2523 C C . THR B 1 100 ? 1.621 19.594 17.062 1 97.56 100 THR B C 1
ATOM 2525 O O . THR B 1 100 ? 1.474 18.406 17.375 1 97.56 100 THR B O 1
ATOM 2528 N N . GLU B 1 101 ? 1.092 20.656 17.688 1 98.38 101 GLU B N 1
ATOM 2529 C CA . GLU B 1 101 ? -0.098 20.359 18.484 1 98.38 101 GLU B CA 1
ATOM 2530 C C . GLU B 1 101 ? -1.237 19.859 17.594 1 98.38 101 GLU B C 1
ATOM 2532 O O . GLU B 1 101 ? -1.48 20.422 16.516 1 98.38 101 GLU B O 1
ATOM 2537 N N . VAL B 1 102 ? -1.862 18.766 18.094 1 98.44 102 VAL B N 1
ATOM 2538 C CA . VAL B 1 102 ? -2.855 18.125 17.25 1 98.44 102 VAL B CA 1
ATOM 2539 C C . VAL B 1 102 ? -4.191 18.031 17.984 1 98.44 102 VAL B C 1
ATOM 2541 O O . VAL B 1 102 ? -4.234 17.672 19.156 1 98.44 102 VAL B O 1
ATOM 2544 N N . HIS B 1 103 ? -5.219 18.438 17.297 1 98.56 103 HIS B N 1
ATOM 2545 C CA . HIS B 1 103 ? -6.594 18.125 17.656 1 98.56 103 HIS B CA 1
ATOM 2546 C C . HIS B 1 103 ? -7.188 17.078 16.703 1 98.56 103 HIS B C 1
ATOM 2548 O O . HIS B 1 103 ? -6.98 17.156 15.5 1 98.56 103 HIS B O 1
ATOM 2554 N N . ALA B 1 104 ? -7.887 16.094 17.312 1 98.12 104 ALA B N 1
ATOM 2555 C CA . ALA B 1 104 ? -8.453 15.039 16.469 1 98.12 104 ALA B CA 1
ATOM 2556 C C . ALA B 1 104 ? -9.758 14.516 17.078 1 98.12 104 ALA B C 1
ATOM 2558 O O . ALA B 1 104 ? -10.016 14.695 18.266 1 98.12 104 ALA B O 1
ATOM 2559 N N . ALA B 1 105 ? -10.562 14.031 16.219 1 97.62 105 ALA B N 1
ATOM 2560 C CA . ALA B 1 105 ? -11.672 13.18 16.641 1 97.62 105 ALA B CA 1
ATOM 2561 C C . ALA B 1 105 ? -11.297 11.703 16.578 1 97.62 105 ALA B C 1
ATOM 2563 O O . ALA B 1 105 ? -10.492 11.297 15.734 1 97.62 105 ALA B O 1
ATOM 2564 N N . THR B 1 106 ? -11.875 10.914 17.469 1 97.25 106 THR B N 1
ATOM 2565 C CA . THR B 1 106 ? -11.5 9.508 17.484 1 97.25 106 THR B CA 1
ATOM 2566 C C . THR B 1 106 ? -12.719 8.625 17.719 1 97.25 106 THR B C 1
ATOM 2568 O O . THR B 1 106 ? -13.727 9.086 18.25 1 97.25 106 THR B O 1
ATOM 2571 N N . MET B 1 107 ? -12.609 7.418 17.219 1 95.25 107 MET B N 1
ATOM 2572 C CA . MET B 1 107 ? -13.602 6.379 17.5 1 95.25 107 MET B CA 1
ATOM 2573 C C . MET B 1 107 ? -12.953 5 17.531 1 95.25 107 MET B C 1
ATOM 2575 O O . MET B 1 107 ? -11.906 4.789 16.922 1 95.25 107 MET B O 1
ATOM 2579 N N . ASN B 1 108 ? -13.594 4.078 18.266 1 94.5 108 ASN B N 1
ATOM 2580 C CA . ASN B 1 108 ? -13.086 2.713 18.312 1 94.5 108 ASN B CA 1
ATOM 2581 C C . ASN B 1 108 ? -13.758 1.823 17.266 1 94.5 108 ASN B C 1
ATOM 2583 O O . ASN B 1 108 ? -14.656 2.268 16.562 1 94.5 108 ASN B O 1
ATOM 2587 N N . SER B 1 109 ? -13.273 0.615 17.25 1 92.31 109 SER B N 1
ATOM 2588 C CA . SER B 1 109 ? -13.742 -0.344 16.25 1 92.31 109 SER B CA 1
ATOM 2589 C C . SER B 1 109 ? -15.234 -0.619 16.406 1 92.31 109 SER B C 1
ATOM 2591 O O . SER B 1 109 ? -15.945 -0.793 15.422 1 92.31 109 SER B O 1
ATOM 2593 N N . GLU B 1 110 ? -15.719 -0.637 17.562 1 93.62 110 GLU B N 1
ATOM 2594 C CA . GLU B 1 110 ? -17.125 -0.907 17.812 1 93.62 110 GLU B CA 1
ATOM 2595 C C . GLU B 1 110 ? -18.016 0.204 17.25 1 93.62 110 GLU B C 1
ATOM 2597 O O . GLU B 1 110 ? -19 -0.067 16.578 1 93.62 110 GLU B O 1
ATOM 2602 N N . MET B 1 111 ? -17.641 1.392 17.547 1 93.88 111 MET B N 1
ATOM 2603 C CA . MET B 1 111 ? -18.391 2.533 17.047 1 93.88 111 MET B CA 1
ATOM 2604 C C . MET B 1 111 ? -18.359 2.568 15.516 1 93.88 111 MET B C 1
ATOM 2606 O O . MET B 1 111 ? -19.391 2.83 14.883 1 93.88 111 MET B O 1
ATOM 2610 N N . LEU B 1 112 ? -17.203 2.346 14.93 1 92.38 112 LEU B N 1
ATOM 2611 C CA . LEU B 1 112 ? -17.094 2.336 13.477 1 92.38 112 LEU B CA 1
ATOM 2612 C C . LEU B 1 112 ? -18 1.27 12.867 1 92.38 112 LEU B C 1
ATOM 2614 O O . LEU B 1 112 ? -18.703 1.528 11.883 1 92.38 112 LEU B O 1
ATOM 2618 N N . ARG B 1 113 ? -18.016 0.114 13.492 1 89.56 113 ARG B N 1
ATOM 2619 C CA . ARG B 1 113 ? -18.859 -0.971 13.008 1 89.56 113 ARG B CA 1
ATOM 2620 C C . ARG B 1 113 ? -20.328 -0.583 13.062 1 89.56 113 ARG B C 1
ATOM 2622 O O . ARG B 1 113 ? -21.094 -0.894 12.148 1 89.56 113 ARG B O 1
ATOM 2629 N N . GLN B 1 114 ? -20.688 0.029 14.102 1 92.38 114 GLN B N 1
ATOM 2630 C CA . GLN B 1 114 ? -22.047 0.5 14.25 1 92.38 114 GLN B CA 1
ATOM 2631 C C . GLN B 1 114 ? -22.406 1.51 13.156 1 92.38 114 GLN B C 1
ATOM 2633 O O . GLN B 1 114 ? -23.484 1.438 12.562 1 92.38 114 GLN B O 1
ATOM 2638 N N . TRP B 1 115 ? -21.484 2.457 12.93 1 90.94 115 TRP B N 1
ATOM 2639 C CA . TRP B 1 115 ? -21.703 3.461 11.891 1 90.94 115 TRP B CA 1
ATOM 2640 C C . TRP B 1 115 ? -21.875 2.807 10.523 1 90.94 115 TRP B C 1
ATOM 2642 O O . TRP B 1 115 ? -22.75 3.193 9.742 1 90.94 115 TRP B O 1
ATOM 2652 N N . ILE B 1 116 ? -21.047 1.832 10.227 1 88.69 116 ILE B N 1
ATOM 2653 C CA . ILE B 1 116 ? -21.094 1.126 8.953 1 88.69 116 ILE B CA 1
ATOM 2654 C C . ILE B 1 116 ? -22.422 0.39 8.82 1 88.69 116 ILE B C 1
ATOM 2656 O O . ILE B 1 116 ? -23.031 0.38 7.742 1 88.69 116 ILE B O 1
ATOM 2660 N N . ALA B 1 117 ? -22.859 -0.24 9.859 1 87.5 117 ALA B N 1
ATOM 2661 C CA . ALA B 1 117 ? -24.109 -0.982 9.859 1 87.5 117 ALA B CA 1
ATOM 2662 C C . ALA B 1 117 ? -25.297 -0.06 9.57 1 87.5 117 ALA B C 1
ATOM 2664 O O . ALA B 1 117 ? -26.234 -0.439 8.859 1 87.5 117 ALA B O 1
ATOM 2665 N N . GLU B 1 118 ? -25.234 1.11 10.07 1 88.81 118 GLU B N 1
ATOM 2666 C CA . GLU B 1 118 ? -26.328 2.066 9.93 1 88.81 118 GLU B CA 1
ATOM 2667 C C . GLU B 1 118 ? -26.25 2.809 8.602 1 88.81 118 GLU B C 1
ATOM 2669 O O . GLU B 1 118 ? -27.266 3.252 8.07 1 88.81 118 GLU B O 1
ATOM 2674 N N . HIS B 1 119 ? -25.031 2.947 8.125 1 89.06 119 HIS B N 1
ATOM 2675 C CA . HIS B 1 119 ? -24.797 3.676 6.883 1 89.06 119 HIS B CA 1
ATOM 2676 C C . HIS B 1 119 ? -23.812 2.924 5.984 1 89.06 119 HIS B C 1
ATOM 2678 O O . HIS B 1 119 ? -22.641 3.285 5.898 1 89.06 119 HIS B O 1
ATOM 2684 N N . PRO B 1 120 ? -24.391 2.033 5.211 1 84 120 PRO B N 1
ATOM 2685 C CA . PRO B 1 120 ? -23.531 1.178 4.402 1 84 120 PRO B CA 1
ATOM 2686 C C . PRO B 1 120 ? -22.625 1.976 3.457 1 84 120 PRO B C 1
ATOM 2688 O O . PRO B 1 120 ? -21.578 1.487 3.037 1 84 120 PRO B O 1
ATOM 2691 N N . GLU B 1 121 ? -23 3.201 3.104 1 87.19 121 GLU B N 1
ATOM 2692 C CA . GLU B 1 121 ? -22.203 4.055 2.23 1 87.19 121 GLU B CA 1
ATOM 2693 C C . GLU B 1 121 ? -20.844 4.359 2.85 1 87.19 121 GLU B C 1
ATOM 2695 O O . GLU B 1 121 ? -19.875 4.656 2.135 1 87.19 121 GLU B O 1
ATOM 2700 N N . ILE B 1 122 ? -20.734 4.199 4.133 1 89.88 122 ILE B N 1
ATOM 2701 C CA . ILE B 1 122 ? -19.484 4.473 4.836 1 89.88 122 ILE B CA 1
ATOM 2702 C C . ILE B 1 122 ? -18.438 3.43 4.449 1 89.88 122 ILE B C 1
ATOM 2704 O O . ILE B 1 122 ? -17.281 3.76 4.25 1 89.88 122 ILE B O 1
ATOM 2708 N N . SER B 1 123 ? -18.906 2.162 4.336 1 90 123 SER B N 1
ATOM 2709 C CA . SER B 1 123 ? -17.969 1.106 3.941 1 90 123 SER B CA 1
ATOM 2710 C C . SER B 1 123 ? -17.391 1.37 2.557 1 90 123 SER B C 1
ATOM 2712 O O . SER B 1 123 ? -16.203 1.138 2.32 1 90 123 SER B O 1
ATOM 2714 N N . GLU B 1 124 ? -18.203 1.833 1.71 1 88.19 124 GLU B N 1
ATOM 2715 C CA . GLU B 1 124 ? -17.75 2.154 0.36 1 88.19 124 GLU B CA 1
ATOM 2716 C C . GLU B 1 124 ? -16.703 3.268 0.379 1 88.19 124 GLU B C 1
ATOM 2718 O O . GLU B 1 124 ? -15.719 3.211 -0.351 1 88.19 124 GLU B O 1
ATOM 2723 N N . GLN B 1 125 ? -16.953 4.227 1.154 1 91.25 125 GLN B N 1
ATOM 2724 C CA . GLN B 1 125 ? -16.016 5.34 1.248 1 91.25 125 GLN B CA 1
ATOM 2725 C C . GLN B 1 125 ? -14.703 4.898 1.878 1 91.25 125 GLN B C 1
ATOM 2727 O O . GLN B 1 125 ? -13.633 5.348 1.464 1 91.25 125 GLN B O 1
ATOM 2732 N N . LEU B 1 126 ? -14.828 4.008 2.846 1 92.38 126 LEU B N 1
ATOM 2733 C CA . LEU B 1 126 ? -13.625 3.475 3.463 1 92.38 126 LEU B CA 1
ATOM 2734 C C . LEU B 1 126 ? -12.805 2.68 2.453 1 92.38 126 LEU B C 1
ATOM 2736 O O . LEU B 1 126 ? -11.57 2.762 2.445 1 92.38 126 LEU B O 1
ATOM 2740 N N . LEU B 1 127 ? -13.5 1.909 1.647 1 92.31 127 LEU B N 1
ATOM 2741 C CA . LEU B 1 127 ? -12.828 1.173 0.584 1 92.31 127 LEU B CA 1
ATOM 2742 C C . LEU B 1 127 ? -12.094 2.125 -0.355 1 92.31 127 LEU B C 1
ATOM 2744 O O . LEU B 1 127 ? -10.945 1.87 -0.732 1 92.31 127 LEU B O 1
ATOM 2748 N N . ARG B 1 128 ? -12.711 3.199 -0.67 1 91.94 128 ARG B N 1
ATOM 2749 C CA . ARG B 1 128 ? -12.094 4.203 -1.533 1 91.94 128 ARG B CA 1
ATOM 2750 C C . ARG B 1 128 ? -10.867 4.816 -0.872 1 91.94 128 ARG B C 1
ATOM 2752 O O . ARG B 1 128 ? -9.828 4.996 -1.518 1 91.94 128 ARG B O 1
ATOM 2759 N N . VAL B 1 129 ? -10.945 5.09 0.36 1 91.81 129 VAL B N 1
ATOM 2760 C CA . VAL B 1 129 ? -9.844 5.68 1.114 1 91.81 129 VAL B CA 1
ATOM 2761 C C . VAL B 1 129 ? -8.656 4.723 1.126 1 91.81 129 VAL B C 1
ATOM 2763 O O . VAL B 1 129 ? -7.527 5.121 0.838 1 91.81 129 VAL B O 1
ATOM 2766 N N . LEU B 1 130 ? -8.898 3.463 1.426 1 92.94 130 LEU B N 1
ATOM 2767 C CA . LEU B 1 130 ? -7.832 2.465 1.482 1 92.94 130 LEU B CA 1
ATOM 2768 C C . LEU B 1 130 ? -7.223 2.242 0.104 1 92.94 130 LEU B C 1
ATOM 2770 O O . LEU B 1 130 ? -6.004 2.094 -0.023 1 92.94 130 LEU B O 1
ATOM 2774 N N . ALA B 1 131 ? -8.062 2.186 -0.854 1 93.06 131 ALA B N 1
ATOM 2775 C CA . ALA B 1 131 ? -7.582 2.008 -2.223 1 93.06 131 ALA B CA 1
ATOM 2776 C C . ALA B 1 131 ? -6.656 3.146 -2.633 1 93.06 131 ALA B C 1
ATOM 2778 O O . ALA B 1 131 ? -5.598 2.914 -3.225 1 93.06 131 ALA B O 1
ATOM 2779 N N . ARG B 1 132 ? -7.012 4.363 -2.352 1 91.81 132 ARG B N 1
ATOM 2780 C CA . ARG B 1 132 ? -6.203 5.535 -2.67 1 91.81 132 ARG B CA 1
ATOM 2781 C C . ARG B 1 132 ? -4.871 5.496 -1.932 1 91.81 132 ARG B C 1
ATOM 2783 O O . ARG B 1 132 ? -3.826 5.812 -2.508 1 91.81 132 ARG B O 1
ATOM 2790 N N . ARG B 1 133 ? -4.945 5.164 -0.712 1 92 133 ARG B N 1
ATOM 2791 C CA . ARG B 1 133 ? -3.715 5.035 0.059 1 92 133 ARG B CA 1
ATOM 2792 C C . ARG B 1 133 ? -2.811 3.957 -0.528 1 92 133 ARG B C 1
ATOM 2794 O O . ARG B 1 133 ? -1.596 4.145 -0.629 1 92 133 ARG B O 1
ATOM 2801 N N . LEU B 1 134 ? -3.369 2.846 -0.844 1 93.19 134 LEU B N 1
ATOM 2802 C CA . LEU B 1 134 ? -2.611 1.756 -1.449 1 93.19 134 LEU B CA 1
ATOM 2803 C C . LEU B 1 134 ? -1.965 2.203 -2.756 1 93.19 134 LEU B C 1
ATOM 2805 O O . LEU B 1 134 ? -0.795 1.906 -3.01 1 93.19 134 LEU B O 1
ATOM 2809 N N . ARG B 1 135 ? -2.717 2.93 -3.572 1 92.31 135 ARG B N 1
ATOM 2810 C CA . ARG B 1 135 ? -2.172 3.484 -4.805 1 92.31 135 ARG B CA 1
ATOM 2811 C C . ARG B 1 135 ? -0.968 4.375 -4.523 1 92.31 135 ARG B C 1
ATOM 2813 O O . ARG B 1 135 ? 0.065 4.266 -5.184 1 92.31 135 ARG B O 1
ATOM 2820 N N . ARG B 1 136 ? -1.053 5.195 -3.594 1 90.81 136 ARG B N 1
ATOM 2821 C CA . ARG B 1 136 ? 0.035 6.102 -3.244 1 90.81 136 ARG B CA 1
ATOM 2822 C C . ARG B 1 136 ? 1.259 5.328 -2.764 1 90.81 136 ARG B C 1
ATOM 2824 O O . ARG B 1 136 ? 2.391 5.668 -3.115 1 90.81 136 ARG B O 1
ATOM 2831 N N . THR B 1 137 ? 1.006 4.371 -1.936 1 91.81 137 THR B N 1
ATOM 2832 C CA . THR B 1 137 ? 2.105 3.574 -1.404 1 91.81 137 THR B CA 1
ATOM 2833 C C . THR B 1 137 ? 2.791 2.787 -2.52 1 91.81 137 THR B C 1
ATOM 2835 O O . THR B 1 137 ? 4.02 2.672 -2.539 1 91.81 137 THR B O 1
ATOM 2838 N N . ASN B 1 138 ? 1.994 2.252 -3.436 1 91.19 138 ASN B N 1
ATOM 2839 C CA . ASN B 1 138 ? 2.564 1.589 -4.602 1 91.19 138 ASN B CA 1
ATOM 2840 C C . ASN B 1 138 ? 3.432 2.543 -5.422 1 91.19 138 ASN B C 1
ATOM 2842 O O . ASN B 1 138 ? 4.504 2.164 -5.891 1 91.19 138 ASN B O 1
ATOM 2846 N N . ASN B 1 139 ? 2.963 3.705 -5.598 1 90.69 139 ASN B N 1
ATOM 2847 C CA . ASN B 1 139 ? 3.74 4.711 -6.316 1 90.69 139 ASN B CA 1
ATOM 2848 C C . ASN B 1 139 ? 5.055 5.016 -5.602 1 90.69 139 ASN B C 1
ATOM 2850 O O . ASN B 1 139 ? 6.098 5.156 -6.246 1 90.69 139 ASN B O 1
ATOM 2854 N N . SER B 1 140 ? 4.988 5.129 -4.312 1 92.38 140 SER B N 1
ATOM 2855 C CA . SER B 1 140 ? 6.195 5.379 -3.535 1 92.38 140 SER B CA 1
ATOM 2856 C C . SER B 1 140 ? 7.203 4.242 -3.699 1 92.38 140 SER B C 1
ATOM 2858 O O . SER B 1 140 ? 8.406 4.484 -3.812 1 92.38 140 SER B O 1
ATOM 2860 N N . LEU B 1 141 ? 6.727 3.02 -3.686 1 91.44 141 LEU B N 1
ATOM 2861 C CA . LEU B 1 141 ? 7.578 1.853 -3.895 1 91.44 141 LEU B CA 1
ATOM 2862 C C . LEU B 1 141 ? 8.266 1.916 -5.258 1 91.44 141 LEU B C 1
ATOM 2864 O O . LEU B 1 141 ? 9.477 1.707 -5.355 1 91.44 141 LEU B O 1
ATOM 2868 N N . ALA B 1 142 ? 7.508 2.223 -6.246 1 90.94 142 ALA B N 1
ATOM 2869 C CA . ALA B 1 142 ? 8.055 2.361 -7.59 1 90.94 142 ALA B CA 1
ATOM 2870 C C . ALA B 1 142 ? 9.109 3.467 -7.641 1 90.94 142 ALA B C 1
ATOM 2872 O O . ALA B 1 142 ? 10.156 3.305 -8.273 1 90.94 142 ALA B O 1
ATOM 2873 N N . ASP B 1 143 ? 8.875 4.539 -7.023 1 92.25 143 ASP B N 1
ATOM 2874 C CA . ASP B 1 143 ? 9.812 5.66 -7.012 1 92.25 143 ASP B CA 1
ATOM 2875 C C . ASP B 1 143 ? 11.148 5.254 -6.383 1 92.25 143 ASP B C 1
ATOM 2877 O O . ASP B 1 143 ? 12.211 5.637 -6.871 1 92.25 143 ASP B O 1
ATOM 2881 N N . LEU B 1 144 ? 11.07 4.527 -5.281 1 92 144 LEU B N 1
ATOM 2882 C CA . LEU B 1 144 ? 12.281 4.09 -4.602 1 92 144 LEU B CA 1
ATOM 2883 C C . LEU B 1 144 ? 13.141 3.227 -5.523 1 92 144 LEU B C 1
ATOM 2885 O O . LEU B 1 144 ? 14.367 3.209 -5.402 1 92 144 LEU B O 1
ATOM 2889 N N . ILE B 1 145 ? 12.484 2.646 -6.406 1 90.56 145 ILE B N 1
ATOM 2890 C CA . ILE B 1 145 ? 13.172 1.703 -7.281 1 90.56 145 ILE B CA 1
ATOM 2891 C C . ILE B 1 145 ? 13.633 2.418 -8.555 1 90.56 145 ILE B C 1
ATOM 2893 O O . ILE B 1 145 ? 14.742 2.186 -9.039 1 90.56 145 ILE B O 1
ATOM 2897 N N . PHE B 1 146 ? 12.867 3.424 -9.094 1 90.38 146 PHE B N 1
ATOM 2898 C CA . PHE B 1 146 ? 13.086 3.881 -10.461 1 90.38 146 PHE B CA 1
ATOM 2899 C C . PHE B 1 146 ? 13.555 5.332 -10.484 1 90.38 146 PHE B C 1
ATOM 2901 O O . PHE B 1 146 ? 14.039 5.82 -11.508 1 90.38 146 PHE B O 1
ATOM 2908 N N . THR B 1 147 ? 13.328 5.988 -9.438 1 92.12 147 THR B N 1
ATOM 2909 C CA . THR B 1 147 ? 13.586 7.422 -9.43 1 92.12 147 THR B CA 1
ATOM 2910 C C . THR B 1 147 ? 14.797 7.746 -8.555 1 92.12 147 THR B C 1
ATOM 2912 O O . THR B 1 147 ? 14.984 7.141 -7.5 1 92.12 147 THR B O 1
ATOM 2915 N N . ASP B 1 148 ? 15.531 8.695 -9.008 1 94.31 148 ASP B N 1
ATOM 2916 C CA . ASP B 1 148 ? 16.672 9.078 -8.195 1 94.31 148 ASP B CA 1
ATOM 2917 C C . ASP B 1 148 ? 16.25 9.984 -7.039 1 94.31 148 ASP B C 1
ATOM 2919 O O . ASP B 1 148 ? 15.102 10.398 -6.961 1 94.31 148 ASP B O 1
ATOM 2923 N N . VAL B 1 149 ? 17.203 10.305 -6.172 1 95.75 149 VAL B N 1
ATOM 2924 C CA . VAL B 1 149 ? 16.906 10.992 -4.922 1 95.75 149 VAL B CA 1
ATOM 2925 C C . VAL B 1 149 ? 16.391 12.398 -5.219 1 95.75 149 VAL B C 1
ATOM 2927 O O . VAL B 1 149 ? 15.367 12.82 -4.68 1 95.75 149 VAL B O 1
ATOM 2930 N N . PRO B 1 150 ? 17.016 13.227 -6.117 1 97.5 150 PRO B N 1
ATOM 2931 C CA . PRO B 1 150 ? 16.469 14.555 -6.402 1 97.5 150 PRO B CA 1
ATOM 2932 C C . PRO B 1 150 ? 15.039 14.5 -6.926 1 97.5 150 PRO B C 1
ATOM 2934 O O . PRO B 1 150 ? 14.211 15.336 -6.559 1 97.5 150 PRO B O 1
ATOM 2937 N N . GLY B 1 151 ? 14.805 13.547 -7.781 1 97.31 151 GLY B N 1
ATOM 2938 C CA . GLY B 1 151 ? 13.445 13.383 -8.25 1 97.31 151 GLY B CA 1
ATOM 2939 C C . GLY B 1 151 ? 12.453 13.102 -7.137 1 97.31 151 GLY B C 1
ATOM 2940 O O . GLY B 1 151 ? 11.359 13.672 -7.113 1 97.31 151 GLY B O 1
ATOM 2941 N N . ARG B 1 152 ? 12.82 12.211 -6.27 1 96.69 152 ARG B N 1
ATOM 2942 C CA . ARG B 1 152 ? 11.945 11.875 -5.145 1 96.69 152 ARG B CA 1
ATOM 2943 C C . ARG B 1 152 ? 11.789 13.062 -4.207 1 96.69 152 ARG B C 1
ATOM 2945 O O . ARG B 1 152 ? 10.719 13.258 -3.623 1 96.69 152 ARG B O 1
ATOM 2952 N N . VAL B 1 153 ? 12.828 13.883 -4.016 1 97.69 153 VAL B N 1
ATOM 2953 C CA . VAL B 1 153 ? 12.742 15.102 -3.219 1 97.69 153 VAL B CA 1
ATOM 2954 C C . VAL B 1 153 ? 11.727 16.062 -3.852 1 97.69 153 VAL B C 1
ATOM 2956 O O . VAL B 1 153 ? 10.852 16.594 -3.164 1 97.69 153 VAL B O 1
ATOM 2959 N N . ALA B 1 154 ? 11.859 16.25 -5.141 1 98.12 154 ALA B N 1
ATOM 2960 C CA . ALA B 1 154 ? 10.93 17.109 -5.852 1 98.12 154 ALA B CA 1
ATOM 2961 C C . ALA B 1 154 ? 9.492 16.641 -5.68 1 98.12 154 ALA B C 1
ATOM 2963 O O . ALA B 1 154 ? 8.594 17.438 -5.395 1 98.12 154 ALA B O 1
ATOM 2964 N N . LYS B 1 155 ? 9.32 15.367 -5.844 1 96.69 155 LYS B N 1
ATOM 2965 C CA . LYS B 1 155 ? 7.992 14.781 -5.707 1 96.69 155 LYS B CA 1
ATOM 2966 C C . LYS B 1 155 ? 7.445 14.992 -4.297 1 96.69 155 LYS B C 1
ATOM 2968 O O . LYS B 1 155 ? 6.277 15.344 -4.121 1 96.69 155 LYS B O 1
ATOM 2973 N N . THR B 1 156 ? 8.258 14.727 -3.33 1 96.25 156 THR B N 1
ATOM 2974 C CA . THR B 1 156 ? 7.852 14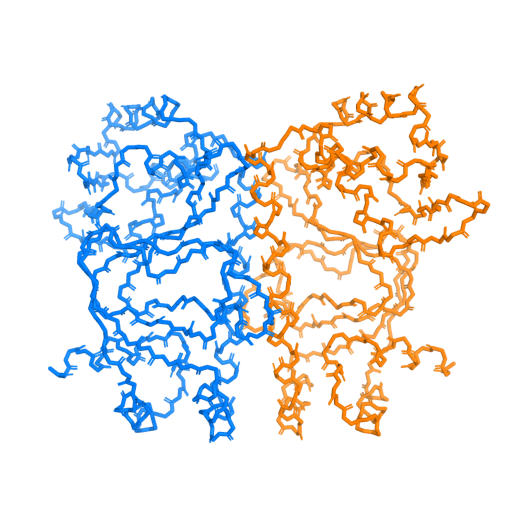.883 -1.938 1 96.25 156 THR B CA 1
ATOM 2975 C C . THR B 1 156 ? 7.441 16.328 -1.65 1 96.25 156 THR B C 1
ATOM 2977 O O . THR B 1 156 ? 6.418 16.562 -1.006 1 96.25 156 THR B O 1
ATOM 2980 N N . LEU B 1 157 ? 8.18 17.281 -2.164 1 97.06 157 LEU B N 1
ATOM 2981 C CA . LEU B 1 157 ? 7.863 18.688 -1.961 1 97.06 157 LEU B CA 1
ATOM 2982 C C . LEU B 1 157 ? 6.512 19.031 -2.582 1 97.06 157 LEU B C 1
ATOM 2984 O O . LEU B 1 157 ? 5.707 19.734 -1.974 1 97.06 157 LEU B O 1
ATOM 2988 N N . LEU B 1 158 ? 6.324 18.5 -3.73 1 96.62 158 LEU B N 1
ATOM 2989 C CA . LEU B 1 158 ? 5.07 18.781 -4.426 1 96.62 158 LEU B CA 1
ATOM 2990 C C . LEU B 1 158 ? 3.895 18.125 -3.703 1 96.62 158 LEU B C 1
ATOM 2992 O O . LEU B 1 158 ? 2.803 18.703 -3.646 1 96.62 158 LEU B O 1
ATOM 2996 N N . GLN B 1 159 ? 4.09 16.984 -3.203 1 94.69 159 GLN B N 1
ATOM 2997 C CA . GLN B 1 159 ? 3.051 16.312 -2.434 1 94.69 159 GLN B CA 1
ATOM 2998 C C . GLN B 1 159 ? 2.703 17.094 -1.171 1 94.69 159 GLN B C 1
ATOM 3000 O O . GLN B 1 159 ? 1.526 17.25 -0.834 1 94.69 159 GLN B O 1
ATOM 3005 N N . LEU B 1 160 ? 3.717 17.562 -0.522 1 95.31 160 LEU B N 1
ATOM 3006 C CA . LEU B 1 160 ? 3.492 18.391 0.657 1 95.31 160 LEU B CA 1
ATOM 3007 C C . LEU B 1 160 ? 2.756 19.672 0.287 1 95.31 160 LEU B C 1
ATOM 3009 O O . LEU B 1 160 ? 1.89 20.125 1.033 1 95.31 160 LEU B O 1
ATOM 3013 N N . ALA B 1 161 ? 3.129 20.188 -0.82 1 95.44 161 ALA B N 1
ATOM 3014 C CA . ALA B 1 161 ? 2.484 21.406 -1.298 1 95.44 161 ALA B CA 1
ATOM 3015 C C . ALA B 1 161 ? 1 21.188 -1.563 1 95.44 161 ALA B C 1
ATOM 3017 O O . ALA B 1 161 ? 0.166 22.031 -1.24 1 95.44 161 ALA B O 1
ATOM 3018 N N . ASN B 1 162 ? 0.73 20.062 -2.17 1 92.81 162 ASN B N 1
ATOM 3019 C CA . ASN B 1 162 ? -0.659 19.719 -2.461 1 92.81 162 ASN B CA 1
ATOM 3020 C C . ASN B 1 162 ? -1.486 19.594 -1.185 1 92.81 162 ASN B C 1
ATOM 3022 O O . ASN B 1 162 ? -2.67 19.953 -1.173 1 92.81 162 ASN B O 1
ATOM 3026 N N . ARG B 1 163 ? -0.93 19.203 -0.136 1 91 163 ARG B N 1
ATOM 3027 C CA . ARG B 1 163 ? -1.645 18.938 1.107 1 91 163 ARG B CA 1
ATOM 3028 C C . ARG B 1 163 ? -1.668 20.172 2 1 91 163 ARG B C 1
ATOM 3030 O O . ARG B 1 163 ? -2.68 20.453 2.643 1 91 163 ARG B O 1
ATOM 3037 N N . PHE B 1 164 ? -0.584 20.875 1.987 1 93.94 164 PHE B N 1
ATOM 3038 C CA . PHE B 1 164 ? -0.438 21.906 3.004 1 93.94 164 PHE B CA 1
ATOM 3039 C C . PHE B 1 164 ? -0.101 23.25 2.363 1 93.94 164 PHE B C 1
ATOM 3041 O O . PHE B 1 164 ? 0.198 24.219 3.062 1 93.94 164 PHE B O 1
ATOM 3048 N N . GLY B 1 165 ? -0.074 23.266 1.111 1 94.81 165 GLY B N 1
ATOM 3049 C CA . GLY B 1 165 ? 0.37 24.453 0.408 1 94.81 165 GLY B CA 1
ATOM 3050 C C . GLY B 1 165 ? -0.627 25.594 0.482 1 94.81 165 GLY B C 1
ATOM 3051 O O . GLY B 1 165 ? -1.839 25.375 0.485 1 94.81 165 GLY B O 1
ATOM 3052 N N . THR B 1 166 ? -0.06 26.766 0.557 1 94.81 166 THR B N 1
ATOM 3053 C CA . THR B 1 166 ? -0.835 28 0.447 1 94.81 166 THR B CA 1
ATOM 3054 C C . THR B 1 166 ? -0.208 28.938 -0.575 1 94.81 166 THR B C 1
ATOM 3056 O O . THR B 1 166 ? 1.012 29.125 -0.593 1 94.81 166 THR B O 1
ATOM 3059 N N . GLN B 1 167 ? -1.059 29.5 -1.359 1 93.12 167 GLN B N 1
ATOM 3060 C CA . GLN B 1 167 ? -0.552 30.422 -2.361 1 93.12 167 GLN B CA 1
ATOM 3061 C C . GLN B 1 167 ? -0.058 31.719 -1.712 1 93.12 167 GLN B C 1
ATOM 3063 O O . GLN B 1 167 ? -0.722 32.281 -0.833 1 93.12 167 GLN B O 1
ATOM 3068 N N . GLU B 1 168 ? 1.159 32.156 -2.148 1 90.31 168 GLU B N 1
ATOM 3069 C CA . GLU B 1 168 ? 1.764 33.406 -1.667 1 90.31 168 GLU B CA 1
ATOM 3070 C C . GLU B 1 168 ? 2.518 34.125 -2.783 1 90.31 168 GLU B C 1
ATOM 3072 O O . GLU B 1 168 ? 3.637 33.75 -3.131 1 90.31 168 GLU B O 1
ATOM 3077 N N . GLY B 1 169 ? 2.082 35.312 -3.266 1 86.56 169 GLY B N 1
ATOM 3078 C CA . GLY B 1 169 ? 2.812 36.094 -4.246 1 86.56 169 GLY B CA 1
ATOM 3079 C C . GLY B 1 169 ? 3.254 35.281 -5.449 1 86.56 169 GLY B C 1
ATOM 3080 O O . GLY B 1 169 ? 4.418 35.344 -5.852 1 86.56 169 GLY B O 1
ATOM 3081 N N . GLY B 1 170 ? 2.463 34.375 -6.066 1 88 170 GLY B N 1
ATOM 3082 C CA . GLY B 1 170 ? 2.777 33.594 -7.246 1 88 170 GLY B CA 1
ATOM 3083 C C . GLY B 1 170 ? 3.512 32.312 -6.926 1 88 170 GLY B C 1
ATOM 3084 O O . GLY B 1 170 ? 3.811 31.516 -7.824 1 88 170 GLY B O 1
ATOM 3085 N N . ALA B 1 171 ? 3.863 32.281 -5.672 1 92.38 171 ALA B N 1
ATOM 3086 C CA . ALA B 1 171 ? 4.555 31.062 -5.238 1 92.38 171 ALA B CA 1
ATOM 3087 C C . ALA B 1 171 ? 3.678 30.234 -4.309 1 92.38 171 ALA B C 1
ATOM 3089 O O . ALA B 1 171 ? 2.572 30.641 -3.953 1 92.38 171 ALA B O 1
ATOM 3090 N N . LEU B 1 172 ? 4.168 29.031 -4.098 1 95.69 172 LEU B N 1
ATOM 3091 C CA . LEU B 1 172 ? 3.453 28.125 -3.209 1 95.69 172 LEU B CA 1
ATOM 3092 C C . LEU B 1 172 ? 4.234 27.906 -1.917 1 95.69 172 LEU B C 1
ATOM 3094 O O . LEU B 1 172 ? 5.32 27.312 -1.933 1 95.69 172 LEU B O 1
ATOM 3098 N N . ARG B 1 173 ? 3.66 28.422 -0.801 1 97 173 ARG B N 1
ATOM 3099 C CA . ARG B 1 173 ? 4.293 28.203 0.496 1 97 173 ARG B CA 1
ATOM 3100 C C . ARG B 1 173 ? 3.844 26.875 1.106 1 97 173 ARG B C 1
ATOM 3102 O O . ARG B 1 173 ? 2.652 26.562 1.108 1 97 173 ARG B O 1
ATOM 3109 N N . VAL B 1 174 ? 4.781 26.094 1.566 1 96.31 174 VAL B N 1
ATOM 3110 C CA . VAL B 1 174 ? 4.512 24.812 2.213 1 96.31 174 VAL B CA 1
ATOM 3111 C C . VAL B 1 174 ? 5.094 24.812 3.627 1 96.31 174 VAL B C 1
ATOM 3113 O O . VAL B 1 174 ? 6.297 24.641 3.812 1 96.31 174 VAL B O 1
ATOM 3116 N N . ASN B 1 175 ? 4.227 25.016 4.594 1 95.5 175 ASN B N 1
ATOM 3117 C CA . ASN B 1 175 ? 4.641 24.844 5.98 1 95.5 175 ASN B CA 1
ATOM 3118 C C . ASN B 1 175 ? 4.551 23.375 6.418 1 95.5 175 ASN B C 1
ATOM 3120 O O . ASN B 1 175 ? 3.521 22.938 6.934 1 95.5 175 ASN B O 1
ATOM 3124 N N . HIS B 1 176 ? 5.645 22.672 6.234 1 93.38 176 HIS B N 1
ATOM 3125 C CA . HIS B 1 176 ? 5.602 21.234 6.461 1 93.38 176 HIS B CA 1
ATOM 3126 C C . HIS B 1 176 ? 5.93 20.891 7.91 1 93.38 176 HIS B C 1
ATOM 3128 O O . HIS B 1 176 ? 5.617 19.797 8.383 1 93.38 176 HIS B O 1
ATOM 3134 N N . ASP B 1 177 ? 6.645 21.781 8.633 1 95.88 177 ASP B N 1
ATOM 3135 C CA . ASP B 1 177 ? 6.918 21.656 10.055 1 95.88 177 ASP B CA 1
ATOM 3136 C C . ASP B 1 177 ? 7.832 20.453 10.336 1 95.88 177 ASP B C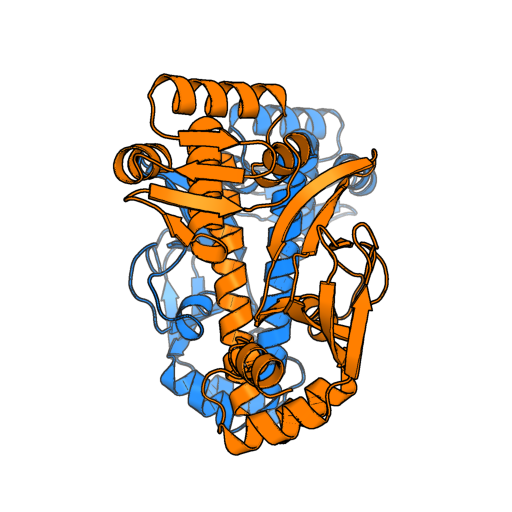 1
ATOM 3138 O O . ASP B 1 177 ? 7.848 19.938 11.453 1 95.88 177 ASP B O 1
ATOM 3142 N N . LEU B 1 178 ? 8.602 19.953 9.359 1 95.44 178 LEU B N 1
ATOM 3143 C CA . LEU B 1 178 ? 9.5 18.812 9.492 1 95.44 178 LEU B CA 1
ATOM 3144 C C . LEU B 1 178 ? 10.953 19.266 9.57 1 95.44 178 LEU B C 1
ATOM 3146 O O . LEU B 1 178 ? 11.305 20.312 9.031 1 95.44 178 LEU B O 1
ATOM 3150 N N . THR B 1 179 ? 11.742 18.516 10.258 1 93.56 179 THR B N 1
ATOM 3151 C CA . THR B 1 179 ? 13.188 18.703 10.219 1 93.56 179 THR B CA 1
ATOM 3152 C C . THR B 1 179 ? 13.766 18.188 8.898 1 93.56 179 THR B C 1
ATOM 3154 O O . THR B 1 179 ? 13.086 17.484 8.156 1 93.56 179 THR B O 1
ATOM 3157 N N . GLN B 1 180 ? 14.977 18.594 8.625 1 92.06 180 GLN B N 1
ATOM 3158 C CA . GLN B 1 180 ? 15.648 18.078 7.438 1 92.06 180 GLN B CA 1
ATOM 3159 C C . GLN B 1 180 ? 15.781 16.562 7.488 1 92.06 180 GLN B C 1
ATOM 3161 O O . GLN B 1 180 ? 15.703 15.891 6.457 1 92.06 180 GLN B O 1
ATOM 3166 N N . GLU B 1 181 ? 15.992 16.047 8.633 1 94.62 181 GLU B N 1
ATOM 3167 C CA . GLU B 1 181 ? 16.062 14.609 8.82 1 94.62 181 GLU B CA 1
ATOM 3168 C C . GLU B 1 181 ? 14.734 13.938 8.5 1 94.62 181 GLU B C 1
ATOM 3170 O O . GLU B 1 181 ? 14.703 12.898 7.84 1 94.62 181 GLU B O 1
ATOM 3175 N N . GLU B 1 182 ? 13.734 14.516 8.914 1 94.88 182 GLU B N 1
ATOM 3176 C CA . GLU B 1 182 ? 12.398 13.961 8.664 1 94.88 182 GLU B CA 1
ATOM 3177 C C . GLU B 1 182 ? 12.047 14.031 7.18 1 94.88 182 GLU B C 1
ATOM 3179 O O . GLU B 1 182 ? 11.406 13.117 6.652 1 94.88 182 GLU B O 1
ATOM 3184 N N . ILE B 1 183 ? 12.438 15.086 6.551 1 95.5 183 ILE B N 1
ATOM 3185 C CA . ILE B 1 183 ? 12.234 15.172 5.105 1 95.5 183 ILE B CA 1
ATOM 3186 C C . ILE B 1 183 ? 13.008 14.055 4.41 1 95.5 183 ILE B C 1
ATOM 3188 O O . ILE B 1 183 ? 12.492 13.406 3.5 1 95.5 183 ILE B O 1
ATOM 3192 N N . ALA B 1 184 ? 14.242 13.836 4.844 1 96 184 ALA B N 1
ATOM 3193 C CA . ALA B 1 184 ? 15.055 12.75 4.301 1 96 184 ALA B CA 1
ATOM 3194 C C . ALA B 1 184 ? 14.375 11.398 4.516 1 96 184 ALA B C 1
ATOM 3196 O O . ALA B 1 184 ? 14.359 10.555 3.617 1 96 184 ALA B O 1
ATOM 3197 N N . GLN B 1 185 ? 13.773 11.219 5.676 1 94.69 185 GLN B N 1
ATOM 3198 C CA . GLN B 1 185 ? 13.062 9.992 6.016 1 94.69 185 GLN B CA 1
ATOM 3199 C C . GLN B 1 185 ? 11.836 9.805 5.133 1 94.69 185 GLN B C 1
ATOM 3201 O O . GLN B 1 185 ? 11.523 8.688 4.727 1 94.69 185 GLN B O 1
ATOM 3206 N N . LEU B 1 186 ? 11.133 10.875 4.832 1 94.25 186 LEU B N 1
ATOM 3207 C CA . LEU B 1 186 ? 9.977 10.82 3.947 1 94.25 186 LEU B CA 1
ATOM 3208 C C . LEU B 1 186 ? 10.391 10.406 2.539 1 94.25 186 LEU B C 1
ATOM 3210 O O . LEU B 1 186 ? 9.656 9.688 1.858 1 94.25 186 LEU B O 1
ATOM 3214 N N . VAL B 1 187 ? 11.523 10.906 2.145 1 94.19 187 VAL B N 1
ATOM 3215 C CA . VAL B 1 187 ? 12.047 10.641 0.81 1 94.19 187 VAL B CA 1
ATOM 3216 C C . VAL B 1 187 ? 12.633 9.234 0.755 1 94.19 187 VAL B C 1
ATOM 3218 O O . VAL B 1 187 ? 12.703 8.625 -0.315 1 94.19 187 VAL B O 1
ATOM 3221 N N . GLY B 1 188 ? 13 8.648 1.83 1 92.62 188 GLY B N 1
ATOM 3222 C CA . GLY B 1 188 ? 13.695 7.367 1.88 1 92.62 188 GLY B CA 1
ATOM 3223 C C . GLY B 1 188 ? 15.148 7.457 1.459 1 92.62 188 GLY B C 1
ATOM 3224 O O . GLY B 1 188 ? 15.625 6.633 0.68 1 92.62 188 GLY B O 1
ATOM 3225 N N . ALA B 1 189 ? 15.805 8.484 1.852 1 93.5 189 ALA B N 1
ATOM 3226 C CA . ALA B 1 189 ? 17.203 8.727 1.522 1 93.5 189 ALA B CA 1
ATOM 3227 C C . ALA B 1 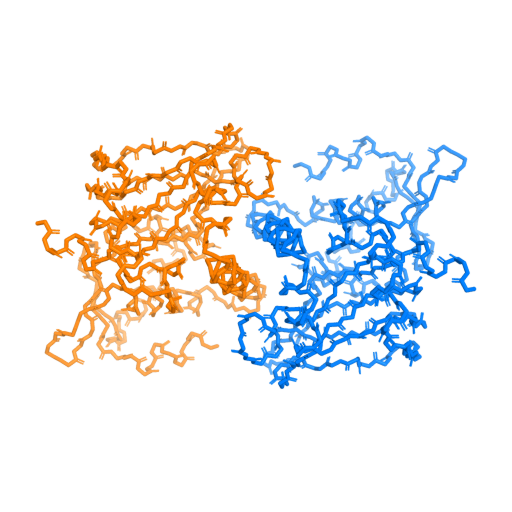189 ? 17.953 9.352 2.701 1 93.5 189 ALA B C 1
ATOM 3229 O O . ALA B 1 189 ? 17.359 9.602 3.754 1 93.5 189 ALA B O 1
ATOM 3230 N N . SER B 1 190 ? 19.234 9.523 2.537 1 94.06 190 SER B N 1
ATOM 3231 C CA . SER B 1 190 ? 20.031 10.125 3.605 1 94.06 190 SER B CA 1
ATOM 3232 C C . SER B 1 190 ? 19.844 11.641 3.646 1 94.06 190 SER B C 1
ATOM 3234 O O . SER B 1 190 ? 19.562 12.266 2.621 1 94.06 190 SER B O 1
ATOM 3236 N N . ARG B 1 191 ? 20.031 12.188 4.84 1 95.25 191 ARG B N 1
ATOM 3237 C CA . ARG B 1 191 ? 19.969 13.633 5.02 1 95.25 191 ARG B CA 1
ATOM 3238 C C . ARG B 1 191 ? 20.953 14.352 4.094 1 95.25 191 ARG B C 1
ATOM 3240 O O . ARG B 1 191 ? 20.625 15.383 3.516 1 95.25 191 ARG B O 1
ATOM 3247 N N . GLU B 1 192 ? 22.109 13.766 3.939 1 96.81 192 GLU B N 1
ATOM 3248 C CA . GLU B 1 192 ? 23.141 14.367 3.111 1 96.81 192 GLU B CA 1
ATOM 3249 C C . GLU B 1 192 ? 22.688 14.484 1.657 1 96.81 192 GLU B C 1
ATOM 3251 O O . GLU B 1 192 ? 22.812 15.547 1.049 1 96.81 192 GLU B O 1
ATOM 3256 N N . THR B 1 193 ? 22.172 13.477 1.149 1 96.44 193 THR B N 1
ATOM 3257 C CA . THR B 1 193 ? 21.75 13.445 -0.247 1 96.44 193 THR B CA 1
ATOM 3258 C C . THR B 1 193 ? 20.547 14.359 -0.472 1 96.44 193 THR B C 1
ATOM 3260 O O . THR B 1 193 ? 20.484 15.062 -1.479 1 96.44 193 THR B O 1
ATOM 3263 N N . VAL B 1 194 ? 19.641 14.406 0.429 1 97.12 194 VAL B N 1
ATOM 3264 C CA . VAL B 1 194 ? 18.453 15.242 0.315 1 97.12 194 VAL B CA 1
ATOM 3265 C C . VAL B 1 194 ? 18.844 16.719 0.39 1 97.12 194 VAL B C 1
ATOM 3267 O O . VAL B 1 194 ? 18.375 17.531 -0.394 1 97.12 194 VAL B O 1
ATOM 3270 N N . ASN B 1 195 ? 19.688 17 1.296 1 97 195 ASN B N 1
ATOM 3271 C CA . ASN B 1 195 ? 20.141 18.391 1.438 1 97 195 ASN B CA 1
ATOM 3272 C C . ASN B 1 195 ? 20.844 18.875 0.18 1 97 195 ASN B C 1
ATOM 3274 O O . ASN B 1 195 ? 20.719 20.047 -0.2 1 97 195 ASN B O 1
ATOM 3278 N N . LYS B 1 196 ? 21.609 17.984 -0.408 1 97.94 196 LYS B N 1
ATOM 3279 C CA . LYS B 1 196 ? 22.266 18.328 -1.667 1 97.94 196 LYS B CA 1
ATOM 3280 C C . LYS B 1 196 ? 21.234 18.656 -2.748 1 97.94 196 LYS B C 1
ATOM 3282 O O . LYS B 1 196 ? 21.406 19.625 -3.5 1 97.94 196 LYS B O 1
ATOM 3287 N N . ALA B 1 197 ? 20.234 17.859 -2.818 1 98.12 197 ALA B N 1
ATOM 3288 C CA . ALA B 1 197 ? 19.172 18.094 -3.795 1 98.12 197 ALA B CA 1
ATOM 3289 C C . ALA B 1 197 ? 18.453 19.406 -3.527 1 98.12 197 ALA B C 1
ATOM 3291 O O . ALA B 1 197 ? 18.219 20.188 -4.449 1 98.12 197 ALA B O 1
ATOM 3292 N N . LEU B 1 198 ? 18.141 19.625 -2.293 1 97.56 198 LEU B N 1
ATOM 3293 C CA . LEU B 1 198 ? 17.453 20.859 -1.91 1 97.56 198 LEU B CA 1
ATOM 3294 C C . LEU B 1 198 ? 18.312 22.078 -2.25 1 97.56 198 LEU B C 1
ATOM 3296 O O . LEU B 1 198 ? 17.797 23.078 -2.752 1 97.56 198 LEU B O 1
ATOM 3300 N N . ALA B 1 199 ? 19.547 21.953 -1.937 1 97.81 199 ALA B N 1
ATOM 3301 C CA . ALA B 1 199 ? 20.469 23.047 -2.238 1 97.81 199 ALA B CA 1
ATOM 3302 C C . ALA B 1 199 ? 20.531 23.328 -3.738 1 97.81 199 ALA B C 1
ATOM 3304 O O . ALA B 1 199 ? 20.562 24.484 -4.16 1 97.81 199 ALA B O 1
ATOM 3305 N N . THR B 1 200 ? 20.578 22.312 -4.496 1 98.19 200 THR B N 1
ATOM 3306 C CA . THR B 1 200 ? 20.594 22.438 -5.949 1 98.19 200 THR B CA 1
ATOM 3307 C C . THR B 1 200 ? 19.328 23.156 -6.438 1 98.19 200 THR B C 1
ATOM 3309 O O . THR B 1 200 ? 19.406 24.062 -7.266 1 98.19 200 THR B O 1
ATOM 3312 N N . PHE B 1 201 ? 18.188 22.75 -5.934 1 98.25 201 PHE B N 1
ATOM 3313 C CA . PHE B 1 201 ? 16.922 23.375 -6.312 1 98.25 201 PHE B CA 1
ATOM 3314 C C . PHE B 1 201 ? 16.922 24.859 -5.93 1 98.25 201 PHE B C 1
ATOM 3316 O O . PHE B 1 201 ? 16.406 25.688 -6.676 1 98.25 201 PHE B O 1
ATOM 3323 N N . ALA B 1 202 ? 17.422 25.109 -4.746 1 97.94 202 ALA B N 1
ATOM 3324 C CA . ALA B 1 202 ? 17.484 26.484 -4.273 1 97.94 202 ALA B CA 1
ATOM 3325 C C . ALA B 1 202 ? 18.422 27.328 -5.152 1 97.94 202 ALA B C 1
ATOM 3327 O O . ALA B 1 202 ? 18.094 28.469 -5.496 1 97.94 202 ALA B O 1
ATOM 3328 N N . HIS B 1 203 ? 19.547 26.781 -5.465 1 98 203 HIS B N 1
ATOM 3329 C CA . HIS B 1 203 ? 20.516 27.469 -6.316 1 98 203 HIS B CA 1
ATOM 3330 C C . HIS B 1 203 ? 19.906 27.812 -7.672 1 98 203 HIS B C 1
ATOM 3332 O O . HIS B 1 203 ? 20.203 28.859 -8.234 1 98 203 HIS B O 1
ATOM 3338 N N . ARG B 1 204 ? 19.047 26.969 -8.133 1 97.81 204 ARG B N 1
ATOM 3339 C CA . ARG B 1 204 ? 18.375 27.172 -9.422 1 97.81 204 ARG B CA 1
ATOM 3340 C C . ARG B 1 204 ? 17.156 28.062 -9.273 1 97.81 204 ARG B C 1
ATOM 3342 O O . ARG B 1 204 ? 16.406 28.281 -10.234 1 97.81 204 ARG B O 1
ATOM 3349 N N . ASN B 1 205 ? 16.859 28.438 -8.109 1 97.38 205 ASN B N 1
ATOM 3350 C CA . ASN B 1 205 ? 15.75 29.312 -7.77 1 97.38 205 ASN B CA 1
ATOM 3351 C C . ASN B 1 205 ? 14.406 28.625 -8 1 97.38 205 ASN B C 1
ATOM 3353 O O . ASN B 1 205 ? 13.438 29.266 -8.406 1 97.38 205 ASN B O 1
ATOM 3357 N N . TRP B 1 206 ? 14.375 27.312 -7.883 1 98.06 206 TRP B N 1
ATOM 3358 C CA . TRP B 1 206 ? 13.109 26.594 -7.941 1 98.06 206 TRP B CA 1
ATOM 3359 C C . TRP B 1 206 ? 12.367 26.688 -6.609 1 98.06 206 TRP B C 1
ATOM 3361 O O . TRP B 1 206 ? 11.141 26.688 -6.578 1 98.06 206 TRP B O 1
ATOM 3371 N N . ILE B 1 207 ? 13.164 26.719 -5.531 1 98.25 207 ILE B N 1
ATOM 3372 C CA . ILE B 1 207 ? 12.586 26.766 -4.195 1 98.25 207 ILE B CA 1
ATOM 3373 C C . ILE B 1 207 ? 13.391 27.703 -3.311 1 98.25 207 ILE B C 1
ATOM 3375 O O . ILE B 1 207 ? 14.516 28.078 -3.662 1 98.25 207 ILE B O 1
ATOM 3379 N N . ARG B 1 208 ? 12.828 28.141 -2.225 1 97.31 208 ARG B N 1
ATOM 3380 C CA . ARG B 1 208 ? 13.492 28.828 -1.129 1 97.31 208 ARG B CA 1
ATOM 3381 C C . ARG B 1 208 ? 13.234 28.141 0.202 1 97.31 208 ARG B C 1
ATOM 3383 O O . ARG B 1 208 ? 12.094 27.828 0.537 1 97.31 208 ARG B O 1
ATOM 3390 N N . LEU B 1 209 ? 14.273 27.812 0.878 1 95.5 209 LEU B N 1
ATOM 3391 C CA . LEU B 1 209 ? 14.156 27.125 2.162 1 95.5 209 LEU B CA 1
ATOM 3392 C C . LEU B 1 209 ? 14.023 28.141 3.303 1 95.5 209 LEU B C 1
ATOM 3394 O O . LEU B 1 209 ? 14.797 29.094 3.383 1 95.5 209 LEU B O 1
ATOM 3398 N N . GLU B 1 210 ? 13.062 27.969 4.105 1 93.88 210 GLU B N 1
ATOM 3399 C CA . GLU B 1 210 ? 12.812 28.844 5.246 1 93.88 210 GLU B CA 1
ATOM 3400 C C . GLU B 1 210 ? 12.469 28.047 6.496 1 93.88 210 GLU B C 1
ATOM 3402 O O . GLU B 1 210 ? 11.305 27.969 6.887 1 93.88 210 GLU B O 1
ATOM 3407 N N . GLY B 1 211 ? 13.531 27.516 7.141 1 91.31 211 GLY B N 1
ATOM 3408 C CA . GLY B 1 211 ? 13.289 26.719 8.336 1 91.31 211 GLY B CA 1
ATOM 3409 C C . GLY B 1 211 ? 12.477 25.469 8.062 1 91.31 211 GLY B C 1
ATOM 3410 O O . GLY B 1 211 ? 12.875 24.609 7.27 1 91.31 211 GLY B O 1
ATOM 3411 N N . LYS B 1 212 ? 11.281 25.406 8.688 1 93.06 212 LYS B N 1
ATOM 3412 C CA . LYS B 1 212 ? 10.398 24.266 8.523 1 93.06 212 LYS B CA 1
ATOM 3413 C C . LYS B 1 212 ? 9.336 24.531 7.465 1 93.06 212 LYS B C 1
ATOM 3415 O O . LYS B 1 212 ? 8.203 24.047 7.578 1 93.06 212 LYS B O 1
ATOM 3420 N N . SER B 1 213 ? 9.734 25.453 6.578 1 95.94 213 SER B N 1
ATOM 3421 C CA . SER B 1 213 ? 8.898 25.781 5.434 1 95.94 213 SER B CA 1
ATOM 3422 C C . SER B 1 213 ? 9.711 25.859 4.148 1 95.94 213 SER B C 1
ATOM 3424 O O . SER B 1 213 ? 10.938 25.984 4.191 1 95.94 213 SER B O 1
ATOM 3426 N N . VAL B 1 214 ? 9 25.672 3.064 1 96.81 214 VAL B N 1
ATOM 3427 C CA . VAL B 1 214 ? 9.609 25.812 1.747 1 96.81 214 VAL B CA 1
ATOM 3428 C C . VAL B 1 214 ? 8.695 26.641 0.84 1 96.81 214 VAL B C 1
ATOM 3430 O O . VAL B 1 214 ? 7.477 26.469 0.858 1 96.81 214 VAL B O 1
ATOM 3433 N N . LEU B 1 215 ? 9.266 27.578 0.218 1 97.56 215 LEU B N 1
ATOM 3434 C CA . LEU B 1 215 ? 8.555 28.312 -0.831 1 97.56 215 LEU B CA 1
ATOM 3435 C C . LEU B 1 215 ? 8.898 27.75 -2.207 1 97.56 215 LEU B C 1
ATOM 3437 O O . LEU B 1 215 ? 10.055 27.781 -2.627 1 97.56 215 LEU B O 1
ATOM 3441 N N . ILE B 1 216 ? 7.957 27.203 -2.867 1 98 216 ILE B N 1
ATOM 3442 C CA . ILE B 1 216 ? 8.148 26.719 -4.227 1 98 216 ILE B CA 1
ATOM 3443 C C . ILE B 1 216 ? 7.871 27.844 -5.223 1 98 216 ILE B C 1
ATOM 3445 O O . ILE B 1 216 ? 6.727 28.266 -5.383 1 98 216 ILE B O 1
ATOM 3449 N N . VAL B 1 217 ? 8.852 28.25 -5.832 1 97.31 217 VAL B N 1
ATOM 3450 C CA . VAL B 1 217 ? 8.812 29.406 -6.719 1 97.31 217 VAL B CA 1
ATOM 3451 C C . VAL B 1 217 ? 8.523 28.953 -8.148 1 97.31 217 VAL B C 1
ATOM 3453 O O . VAL B 1 217 ? 7.75 29.578 -8.867 1 97.31 217 VAL B O 1
ATOM 3456 N N . ASP B 1 218 ? 9.141 27.906 -8.586 1 96.81 218 ASP B N 1
ATOM 3457 C CA . ASP B 1 218 ? 9 27.359 -9.938 1 96.81 218 ASP B CA 1
ATOM 3458 C C . ASP B 1 218 ? 8.43 25.953 -9.906 1 96.81 218 ASP B C 1
ATOM 3460 O O . ASP B 1 218 ? 9.164 24.969 -10.055 1 96.81 218 ASP B O 1
ATOM 3464 N N . THR B 1 219 ? 7.152 25.875 -9.844 1 95.31 219 THR B N 1
ATOM 3465 C CA . THR B 1 219 ? 6.461 24.594 -9.719 1 95.31 219 THR B CA 1
ATOM 3466 C C . THR B 1 219 ? 6.652 23.75 -10.977 1 95.31 219 THR B C 1
ATOM 3468 O O . THR B 1 219 ? 6.719 22.531 -10.898 1 95.31 219 THR B O 1
ATOM 3471 N N . GLU B 1 220 ? 6.789 24.359 -12.07 1 95.69 220 GLU B N 1
ATOM 3472 C CA . GLU B 1 220 ? 6.898 23.656 -13.344 1 95.69 220 GLU B CA 1
ATOM 3473 C C . GLU B 1 220 ? 8.195 22.859 -13.43 1 95.69 220 GLU B C 1
ATOM 3475 O O . GLU B 1 220 ? 8.18 21.672 -13.758 1 95.69 220 GLU B O 1
ATOM 3480 N N . HIS B 1 221 ? 9.312 23.531 -13.148 1 96.75 221 HIS B N 1
ATOM 3481 C CA . HIS B 1 221 ? 10.594 22.844 -13.219 1 96.75 221 HIS B CA 1
ATOM 3482 C C . HIS B 1 221 ? 10.695 21.766 -12.141 1 96.75 221 HIS B C 1
ATOM 3484 O O . HIS B 1 221 ? 11.266 20.703 -12.383 1 96.75 221 HIS B O 1
ATOM 3490 N N . LEU B 1 222 ? 10.102 22.047 -10.977 1 96.88 222 LEU B N 1
ATOM 3491 C CA . LEU B 1 222 ? 10.094 21.047 -9.914 1 96.88 222 LEU B CA 1
ATOM 3492 C C . LEU B 1 222 ? 9.281 19.828 -10.328 1 96.88 222 LEU B C 1
ATOM 3494 O O . LEU B 1 222 ? 9.695 18.688 -10.07 1 96.88 222 LEU B O 1
ATOM 3498 N N . ALA B 1 223 ? 8.164 20.062 -10.977 1 96.5 223 ALA B N 1
ATOM 3499 C CA . ALA B 1 223 ? 7.305 18.969 -11.445 1 96.5 223 ALA B CA 1
ATOM 3500 C C . ALA B 1 223 ? 8.008 18.141 -12.508 1 96.5 223 ALA B C 1
ATOM 3502 O O . ALA B 1 223 ? 7.859 16.906 -12.539 1 96.5 223 ALA B O 1
ATOM 3503 N N . LYS B 1 224 ? 8.742 18.781 -13.383 1 95.88 224 LYS B N 1
ATOM 3504 C CA . LYS B 1 224 ? 9.508 18.062 -14.398 1 95.88 224 LYS B CA 1
ATOM 3505 C C . LYS B 1 224 ? 10.578 17.188 -13.766 1 95.88 224 LYS B C 1
ATOM 3507 O O . LYS B 1 224 ? 10.828 16.078 -14.227 1 95.88 224 LYS B O 1
ATOM 3512 N N . ARG B 1 225 ? 11.172 17.688 -12.672 1 95.56 225 ARG B N 1
ATOM 3513 C CA . ARG B 1 225 ? 12.227 16.938 -11.992 1 95.56 225 ARG B CA 1
ATOM 3514 C C . ARG B 1 225 ? 11.656 15.742 -11.234 1 95.56 225 ARG B C 1
ATOM 3516 O O . ARG B 1 225 ? 12.352 14.742 -11.023 1 95.56 225 ARG B O 1
ATOM 3523 N N . ALA B 1 226 ? 10.406 15.828 -10.82 1 93.75 226 ALA B N 1
ATOM 3524 C CA . ALA B 1 226 ? 9.75 14.797 -10.016 1 93.75 226 ALA B CA 1
ATOM 3525 C C . ALA B 1 226 ? 9.43 13.57 -10.867 1 93.75 226 ALA B C 1
ATOM 3527 O O . ALA B 1 226 ? 9.133 12.5 -10.328 1 93.75 226 ALA B O 1
ATOM 3528 N N . ARG B 1 227 ? 9.398 13.695 -12.188 1 83.31 227 ARG B N 1
ATOM 3529 C CA . ARG B 1 227 ? 9.047 12.609 -13.102 1 83.31 227 ARG B CA 1
ATOM 3530 C C . ARG B 1 227 ? 10.25 11.719 -13.375 1 83.31 227 ARG B C 1
ATOM 3532 O O . ARG B 1 227 ? 11.383 12.203 -13.469 1 83.31 227 ARG B O 1
#

pLDDT: mean 93.27, std 5.21, range [51.84, 98.69]

Solvent-accessible surface area (backbone atoms only — not comparable to full-atom values): 22965 Å² total; per-residue (Å²): 114,71,64,51,50,54,35,52,55,61,13,54,52,39,49,93,47,56,64,69,57,47,55,58,53,57,70,71,43,48,78,47,77,44,54,55,66,38,66,80,46,50,52,62,35,78,46,49,41,31,39,32,25,55,34,45,32,37,33,34,33,37,69,47,94,88,65,51,66,37,34,77,48,76,42,35,61,22,36,71,48,53,51,52,20,53,52,36,76,44,49,26,83,38,21,35,32,23,61,30,53,29,33,28,36,35,47,41,49,66,57,51,51,52,50,32,73,77,33,61,63,33,49,56,22,41,39,24,47,52,33,48,50,39,51,51,52,52,50,50,46,48,38,71,71,74,44,54,69,55,22,40,47,34,39,48,52,51,52,45,31,74,76,52,40,41,83,50,95,86,21,38,35,22,68,71,60,48,52,67,58,51,50,13,19,53,56,69,51,52,48,68,61,43,49,52,36,52,48,51,38,35,75,70,55,30,32,44,84,54,88,40,25,36,36,36,56,32,62,66,65,38,54,59,46,35,103,112,72,64,51,50,55,34,52,54,60,14,55,51,41,49,93,46,56,64,71,59,46,54,57,54,56,70,70,44,46,78,48,78,43,55,55,66,38,65,80,47,52,52,62,34,79,45,51,42,30,36,32,26,55,35,45,30,36,34,33,34,37,68,48,95,86,64,51,67,38,34,77,49,77,41,37,61,22,37,71,49,53,52,52,21,54,51,36,76,44,50,28,85,37,21,36,32,23,60,29,53,28,34,29,36,37,47,40,50,66,58,51,52,51,49,32,72,76,36,59,61,34,48,54,21,41,40,23,47,52,33,49,50,39,52,52,52,52,50,52,47,48,37,71,70,73,43,54,69,56,21,39,47,32,38,51,52,51,52,46,31,74,74,51,40,41,83,49,96,88,21,37,34,22,70,69,63,47,54,69,59,52,50,12,20,54,56,68,51,52,47,70,60,45,49,52,39,52,48,52,38,36,74,70,55,31,32,44,83,54,87,40,26,36,35,36,54,32,62,65,63,38,52,61,44,36,102

Foldseek 3Di:
DVLLLVLQCLALLNPPPDSVLSSVLQVPWDKDKDAAFDWPDAFQAWAFKKKAWSAAKKWWWDADPVGDIATADMDGTSYMDRCVCLVVPGTHHTIITGLHITMITMDGSVSVVVSCVVPVVSVVSVVVVVVVSVVVVVVLVVCVVPPDLLLLLLVLLVVQQVRAWDDDPQKTKGQQSDDLCNSCSHSVHGSVVSVVSVVVCVVVVQWDDDGSMIIGNNNPVSNVSND/DVLLLVLQCLALLNPPPDSVLSSVLQVPWDKDKDAAFDWPDAFQAWAFKKKAWSAAKKWWWDADPVGDIATADMDGTSYMDRCVCLVVPGTHHTIITGLHITMITMDGSVSVVVSCVVPVVSVVSVVVVVVVSVVVVVVLVVCVVPPDLLLLLLVLLVVQQVRAWDDDPQKIKGQQSDDLCNSCSHSVHGSVVSVVSVVVCVVVVQWDDDGSMIIGNNNPVSNVSND

Sequence (454 aa):
MEGVQDILSRAGIFQGVDPIAVNNLIEDLESVRFPRGATIFEEGEPGDRLYIITSGKVKLARHSMDGRENLLTVMGPSDMFGELSIFDPGPRTSSAVCVTEVHAATMNSEMLRQWIAEHPEISEQLLRVLARRLRRTNNSLADLIFTDVPGRVAKTLLQLANRFGTQEGGALRVNHDLTQEEIAQLVGASRETVNKALATFAHRNWIRLEGKSVLIVDTEHLAKRARMEGVQDILSRAGIFQGVDPIAVNNLIEDLESVRFPRGATIFEEGEPGDRLYIITSGKVKLARHSMDGRENLLTVMGPSDMFGELSIFDPGPRTSSAVCVTEVHAATMNSEMLRQWIAEHPEISEQLLRVLARRLRRTNNSLADLIFTDVPGRVAKTLLQLANRFGTQEGGALRVNHDLTQEEIAQLVGASRETVNKALATFAHRNWIRLEGKSVLIVDTEHLAKRAR

Organism: Corynebacterium diphtheriae (strain ATCC 700971 / NCTC 13129 / Biotype gravis) (NCBI:txid257309)

Radius of gyration: 22.93 Å; Cα contacts (8 Å, |Δi|>4): 889; chains: 2; bounding box: 54×71×44 Å